Protein AF-A0A2V7CZI8-F1 (afdb_monomer_lite)

Foldseek 3Di:
DWPWLFAQFKKFQLVLLVVVLVVLVVCLVPQCVVVVVVVVCVVLVVDPPVVSVVVVVVVCLVCVVSVVVSVVSVLVSVLSVVVNVVCVVCVVVADPSIDTWRWTWGQDPLGFTDTPTDDRLSDDLPPDQDDFDWDDDPFWTWTQGFGSVQVTIWTQDDPVDPPDDDDDDPPQDPVNTFTKWKWQLPCQLLLVLCLLLLPVVSNCVVPVDPLLLLQLVLQVQLCVVQVQRHRFQFDSQLSSQLSVLLSCLLLPDDQVVSLVVLCSCCVNRNGDSDDVVSCQVVSLVGGVSSVSSNCSNCFVLVLLLLLQVLVCVVPLQQGAWFQQLQPRRIDHDAFWDWDFDCPDPDTDTATFHPDDDPDDDGPGDDDDDDDDDDDPPPDPDFDQDPVRDGDDPPPPPDPPRGSSSVRSVVVSLSLQSSLVSQLVVQCVVVVNSNWDDSRSMIMGGPDPVGVVSSQVSSQVSQLSSLVSCVRVLCSSCVRCCPPPPNNVSSVSSVVSSVVQNVVVPDGRHGDIDGSGDSPTDTHRD

Sequence (525 aa):
MIARLQRACLFLDVAAIAAYAKSLRDQVNAHPWRPMLRAWEQQANRRDRDTYQTDRKAFMSEHAELHREFLSLSGQSNQLAAIARAVRHQRRRAVDGFLGIRTGYFRVRNRRWQSRHFWTPESSSHADTAVTEFERLADARVSIETSARGDWFYVKPFNADARQPLPEPSHVSAAGLVPIYGADISSSMVHIIAVLLGRRGDEAVVSSGGFKDGLAAAVPKVADAVPEFRAPDSDPKQRRKAMGVLQNIPYGAGYGAMAKGLRDDPAAYGTGWSNLRAFIEQGQAHDAYVKILADMRAEWLGACRALVEEAAKRDAYAGVSFVDPFDGAVVRWHTAGRARVELGSLPLTISAPLGKPRGSEYPVNYFGVERPVGRDRRTRTPKLHENGTTVPLGWRLDAKGSLSNMLAPCLIHTLDAAFAGCVIELLAARGLRDFAIVHDCFLVPADDDATDILHQAITDAGRPWFLSLHHVYDMFDAYLGKHPVYGERVRQWRQSWKQRSDAGNDWPEFHLKPETTQAWKIEPA

Secondary structure (DSSP, 8-state):
--------EEEEEHHHHHHHHHHHHHHHHH-THHHHHHHHHHHHTTS-HHHHHHHHHHHHHHTHHHHHHHHHHHHHHHHHHHHHHHHHHHGGG-BTTEEEEE--EEE-TTS-EEESS---TTS-S-S----EEEEEETTEEEEEE--TTTTTEEE----TT-SSPPP--TT--TTS-B-EEEEEE---HHHHHHHHTT-HHHHHHHHSS-HHHHHHHHHHHHHHH-TTSPPPB--HHHHHHHHHHHTTGGGT--HHHHHHHHHT-HHHH-B----HHHHHHTGGGT-HHHHHHHHHIIIIIHHHHHHHHHHHHH-TTT-EEEE-TTT--EEEE--EEEEEEEETTEEEEEEEESS--SSS-----------------S--SPPPPTTSPPPPTT----TTT-HHHHHHHHHHHHHHHHHHHHHHHHHHHTT----EEETTEEEEESSHHHHHHHHHHHHHHHHHHHHHTHHHHHHHHHHHTT-TTHHHHHHHHHHHHHHHHHH-S----PPEEESS--EEEEEE-

Radius of gyration: 26.14 Å; chains: 1; bounding box: 76×60×55 Å

pLDDT: mean 76.07, std 21.56, range [23.53, 98.19]

Structure (mmCIF, N/CA/C/O backbone):
data_AF-A0A2V7CZI8-F1
#
_entry.id   AF-A0A2V7CZI8-F1
#
loop_
_atom_site.group_PDB
_atom_site.id
_atom_site.type_symbol
_atom_site.label_atom_id
_atom_site.label_alt_id
_atom_site.label_comp_id
_atom_site.label_asym_id
_atom_site.label_entity_id
_atom_site.label_seq_id
_atom_site.pdbx_PDB_ins_code
_atom_site.Cartn_x
_atom_site.Cartn_y
_atom_site.Cartn_z
_atom_site.occupancy
_atom_site.B_iso_or_equiv
_atom_site.auth_seq_id
_atom_site.auth_comp_id
_atom_site.auth_asym_id
_atom_site.auth_atom_id
_atom_site.pdbx_PDB_model_num
ATOM 1 N N . MET A 1 1 ? -10.610 -4.831 28.095 1.00 26.47 1 MET A N 1
ATOM 2 C CA . MET A 1 1 ? -11.870 -5.160 27.401 1.00 26.47 1 MET A CA 1
ATOM 3 C C . MET A 1 1 ? -11.531 -5.959 26.146 1.00 26.47 1 MET A C 1
ATOM 5 O O . MET A 1 1 ? -10.924 -5.416 25.236 1.00 26.47 1 MET A O 1
ATOM 9 N N . ILE A 1 2 ? -11.782 -7.272 26.141 1.00 25.56 2 ILE A N 1
ATOM 10 C CA . ILE A 1 2 ? -11.612 -8.105 24.940 1.00 25.56 2 ILE A CA 1
ATOM 11 C C . ILE A 1 2 ? -12.897 -7.912 24.135 1.00 25.56 2 ILE A C 1
ATOM 13 O O . ILE A 1 2 ? -13.913 -8.498 24.504 1.00 25.56 2 ILE A O 1
ATOM 17 N N . ALA A 1 3 ? -12.889 -7.086 23.085 1.00 27.06 3 ALA A N 1
ATOM 18 C CA . ALA A 1 3 ? -14.001 -7.109 22.138 1.00 27.06 3 ALA A CA 1
ATOM 19 C C . ALA A 1 3 ? -13.926 -8.459 21.418 1.00 27.06 3 ALA A C 1
ATOM 21 O O . ALA A 1 3 ? -13.109 -8.677 20.527 1.00 27.06 3 ALA A O 1
ATOM 22 N N . ARG A 1 4 ? -14.697 -9.433 21.904 1.00 34.56 4 ARG A N 1
ATOM 23 C CA . ARG A 1 4 ? -14.925 -10.669 21.173 1.00 34.56 4 ARG A CA 1
ATOM 24 C C . ARG A 1 4 ? -15.973 -10.336 20.123 1.00 34.56 4 ARG A C 1
ATOM 26 O O . ARG A 1 4 ? -17.157 -10.266 20.437 1.00 34.56 4 ARG A O 1
ATOM 33 N N . LEU A 1 5 ? -15.525 -10.136 18.889 1.00 40.44 5 LEU A N 1
ATOM 34 C CA . LEU A 1 5 ? -16.372 -10.243 17.704 1.00 40.44 5 LEU A CA 1
ATOM 35 C C . LEU A 1 5 ? -16.804 -11.712 17.627 1.00 40.44 5 LEU A C 1
ATOM 37 O O . LEU A 1 5 ? -16.086 -12.560 17.113 1.00 40.44 5 LEU A O 1
ATOM 41 N N . GLN A 1 6 ? -17.869 -12.047 18.357 1.00 38.28 6 GLN A N 1
ATOM 42 C CA . GLN A 1 6 ? -18.264 -13.425 18.663 1.00 38.28 6 GLN A CA 1
ATOM 43 C C . GLN A 1 6 ? -19.459 -13.892 17.826 1.00 38.28 6 GLN A C 1
ATOM 45 O O . GLN A 1 6 ? -19.901 -15.024 18.021 1.00 38.28 6 GLN A O 1
ATOM 50 N N . ARG A 1 7 ? -20.012 -13.032 16.959 1.00 42.41 7 ARG A N 1
ATOM 51 C CA . ARG A 1 7 ? -21.318 -13.269 16.327 1.00 42.41 7 ARG A CA 1
ATOM 52 C C . ARG A 1 7 ? -21.384 -13.091 14.813 1.00 42.41 7 ARG A C 1
ATOM 54 O O . ARG A 1 7 ? -22.312 -13.663 14.252 1.00 42.41 7 ARG A O 1
ATOM 61 N N . ALA A 1 8 ? -20.363 -12.506 14.180 1.00 47.84 8 ALA A N 1
ATOM 62 C CA . ALA A 1 8 ? -20.228 -12.507 12.727 1.00 47.84 8 ALA A CA 1
ATOM 63 C C . ALA A 1 8 ? -20.165 -13.957 12.225 1.00 47.84 8 ALA A C 1
ATOM 65 O O . ALA A 1 8 ? -19.124 -14.619 12.293 1.00 47.84 8 ALA A O 1
ATOM 66 N N . CYS A 1 9 ? -21.305 -14.488 11.789 1.00 60.94 9 CYS A N 1
ATOM 67 C CA . CYS A 1 9 ? -21.372 -15.784 11.141 1.00 60.94 9 CYS A CA 1
ATOM 68 C C . CYS A 1 9 ? -21.261 -15.507 9.651 1.00 60.94 9 CYS A C 1
ATOM 70 O O . CYS A 1 9 ? -22.256 -15.275 8.971 1.00 60.94 9 CYS A O 1
ATOM 72 N N . LEU A 1 10 ? -20.021 -15.469 9.179 1.00 67.75 10 LEU A N 1
ATOM 73 C CA . LEU A 1 10 ? -19.738 -15.560 7.758 1.00 67.75 10 LEU A CA 1
ATOM 74 C C . LEU A 1 10 ? -19.992 -16.996 7.330 1.00 67.75 10 LEU A C 1
ATOM 76 O O . LEU A 1 10 ? -19.668 -17.921 8.065 1.00 67.75 10 LEU A O 1
ATOM 80 N N . PHE A 1 11 ? -20.560 -17.204 6.161 1.00 71.62 11 PHE A N 1
ATOM 81 C CA . PHE A 1 11 ? -20.886 -18.517 5.641 1.00 71.62 11 PHE A CA 1
ATOM 82 C C . PHE A 1 11 ? -20.217 -18.698 4.293 1.00 71.62 11 PHE A C 1
ATOM 84 O O . PHE A 1 11 ? -20.228 -17.796 3.464 1.00 71.62 11 PHE A O 1
ATOM 91 N N . LEU A 1 12 ? -19.626 -19.873 4.101 1.00 76.38 12 LEU A N 1
ATOM 92 C CA . LEU A 1 12 ? -19.104 -20.315 2.820 1.00 76.38 12 LEU A CA 1
ATOM 93 C C . LEU A 1 12 ? -20.137 -21.184 2.122 1.00 76.38 12 LEU A C 1
ATOM 95 O O . LEU A 1 12 ? -20.548 -22.198 2.695 1.00 76.38 12 LEU A O 1
ATOM 99 N N . ASP A 1 13 ? -20.477 -20.861 0.880 1.00 80.88 13 ASP A N 1
ATOM 100 C CA . ASP A 1 13 ? -21.189 -21.802 0.019 1.00 80.88 13 ASP A CA 1
ATOM 101 C C . ASP A 1 13 ? -20.263 -22.988 -0.321 1.00 80.88 13 ASP A C 1
ATOM 103 O O . ASP A 1 13 ? -19.274 -22.884 -1.057 1.00 80.88 13 ASP A O 1
ATOM 107 N N . VAL A 1 14 ? -20.570 -24.153 0.261 1.00 83.31 14 VAL A N 1
ATOM 108 C CA . VAL A 1 14 ? -19.769 -25.374 0.102 1.00 83.31 14 VAL A CA 1
ATOM 109 C C . VAL A 1 14 ? -19.819 -25.878 -1.340 1.00 83.31 14 VAL A C 1
ATOM 111 O O . VAL A 1 14 ? -18.822 -26.428 -1.824 1.00 83.31 14 VAL A O 1
ATOM 114 N N . ALA A 1 15 ? -20.964 -25.735 -2.011 1.00 84.25 15 ALA A N 1
ATOM 115 C CA . ALA A 1 15 ? -21.159 -26.195 -3.377 1.00 84.25 15 ALA A CA 1
ATOM 116 C C . ALA A 1 15 ? -20.408 -25.290 -4.359 1.00 84.25 15 ALA A C 1
ATOM 118 O O . ALA A 1 15 ? -19.647 -25.815 -5.176 1.00 84.25 15 ALA A O 1
ATOM 119 N N . ALA A 1 16 ? -20.521 -23.966 -4.211 1.00 80.81 16 ALA A N 1
ATOM 120 C CA . ALA A 1 16 ? -19.805 -22.996 -5.039 1.00 80.81 16 ALA A CA 1
ATOM 121 C C . ALA A 1 16 ? -18.281 -23.172 -4.934 1.00 80.81 16 ALA A C 1
ATOM 123 O O . ALA A 1 16 ? -17.592 -23.311 -5.947 1.00 80.81 16 ALA A O 1
ATOM 124 N N . ILE A 1 17 ? -17.742 -23.299 -3.713 1.00 81.50 17 ILE A N 1
ATOM 125 C CA . ILE A 1 17 ? -16.303 -23.541 -3.503 1.00 81.50 17 ILE A CA 1
ATOM 126 C C . ILE A 1 17 ? -15.864 -24.864 -4.125 1.00 81.50 17 ILE A C 1
ATOM 128 O O . ILE A 1 17 ? -14.795 -24.942 -4.733 1.00 81.50 17 ILE A O 1
ATOM 132 N N . ALA A 1 18 ? -16.653 -25.930 -3.968 1.00 85.44 18 ALA A N 1
ATOM 133 C CA . ALA A 1 18 ? -16.319 -27.228 -4.543 1.00 85.44 18 ALA A CA 1
ATOM 134 C C . ALA A 1 18 ? -16.330 -27.191 -6.079 1.00 85.44 18 ALA A C 1
ATOM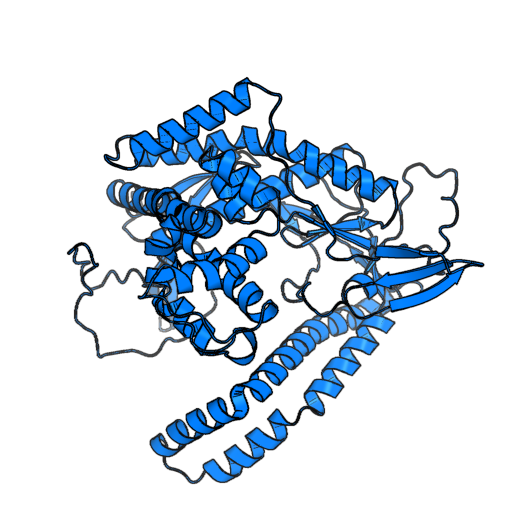 136 O O . ALA A 1 18 ? -15.416 -27.743 -6.701 1.00 85.44 18 ALA A O 1
ATOM 137 N N . ALA A 1 19 ? -17.325 -26.528 -6.673 1.00 86.06 19 ALA A N 1
ATOM 138 C CA . ALA A 1 19 ? -17.442 -26.336 -8.113 1.00 86.06 19 ALA A CA 1
ATOM 139 C C . ALA A 1 19 ? -16.260 -25.525 -8.657 1.00 86.06 19 ALA A C 1
ATOM 141 O O . ALA A 1 19 ? -15.599 -25.962 -9.601 1.00 86.06 19 ALA A O 1
ATOM 142 N N . TYR A 1 20 ? -15.907 -24.417 -8.003 1.00 83.44 20 TYR A N 1
ATOM 143 C CA . TYR A 1 20 ? -14.785 -23.584 -8.423 1.00 83.44 20 TYR A CA 1
ATOM 144 C C . TYR A 1 20 ? -13.429 -24.284 -8.237 1.00 83.44 20 TYR A C 1
ATOM 146 O O . TYR A 1 20 ? -12.586 -24.269 -9.133 1.00 83.44 20 TYR A O 1
ATOM 154 N N . ALA A 1 21 ? -13.239 -25.019 -7.134 1.00 86.44 21 ALA A N 1
ATOM 155 C CA . ALA A 1 21 ? -12.039 -25.829 -6.898 1.00 86.44 21 ALA A CA 1
ATOM 156 C C . ALA A 1 21 ? -11.858 -26.936 -7.934 1.00 86.44 21 ALA A C 1
ATOM 158 O O . ALA A 1 21 ? -10.726 -27.288 -8.277 1.00 86.44 21 ALA A O 1
ATOM 159 N N . LYS A 1 22 ? -12.967 -27.511 -8.407 1.00 90.75 22 LYS A N 1
ATOM 160 C CA . LYS A 1 22 ? -12.956 -28.465 -9.510 1.00 90.75 22 LYS A CA 1
ATOM 161 C C . LYS A 1 22 ? -12.605 -27.758 -10.819 1.00 90.75 22 LYS A C 1
ATOM 163 O O . LYS A 1 22 ? -11.669 -28.199 -11.472 1.00 90.75 22 LYS A O 1
ATOM 168 N N . SER A 1 23 ? -13.272 -26.649 -11.142 1.00 88.12 23 SER A N 1
ATOM 169 C CA . SER A 1 23 ? -13.020 -25.866 -12.359 1.00 88.12 23 SER A CA 1
ATOM 170 C C . SER A 1 23 ? -11.552 -25.444 -12.486 1.00 88.12 23 SER A C 1
ATOM 172 O O . SER A 1 23 ? -10.914 -25.771 -13.481 1.00 88.12 23 SER A O 1
ATOM 174 N N . LEU A 1 24 ? -10.960 -24.836 -11.450 1.00 87.00 24 LEU A N 1
ATOM 175 C CA . LEU A 1 24 ? -9.545 -24.441 -11.473 1.00 87.00 24 LEU A CA 1
ATOM 176 C C . LEU A 1 24 ? -8.600 -25.638 -11.620 1.00 87.00 24 LEU A C 1
ATOM 178 O O . LEU A 1 24 ? -7.599 -25.555 -12.329 1.00 87.00 24 LEU A O 1
ATOM 182 N N . ARG A 1 25 ? -8.900 -26.771 -10.976 1.00 92.94 25 ARG A N 1
ATOM 183 C CA . ARG A 1 25 ? -8.093 -27.988 -11.134 1.00 92.94 25 ARG A CA 1
ATOM 184 C C . ARG A 1 25 ? -8.177 -28.532 -12.557 1.00 92.94 25 ARG A C 1
ATOM 186 O O . ARG A 1 25 ? -7.153 -28.940 -13.100 1.00 92.94 25 ARG A O 1
ATOM 193 N N . ASP A 1 26 ? -9.374 -28.548 -13.132 1.00 93.06 26 ASP A N 1
ATOM 194 C CA . ASP A 1 26 ? -9.615 -29.005 -14.499 1.00 93.06 26 ASP A CA 1
ATOM 195 C C . ASP A 1 26 ? -8.874 -28.088 -15.489 1.00 93.06 26 ASP A C 1
ATOM 197 O O . ASP A 1 26 ? -8.149 -28.594 -16.343 1.00 93.06 26 ASP A O 1
ATOM 201 N N . GLN A 1 27 ? -8.914 -26.764 -15.286 1.00 90.88 27 GLN A N 1
ATOM 202 C CA . GLN A 1 27 ? -8.128 -25.788 -16.052 1.00 90.88 27 GLN A CA 1
ATOM 203 C C . GLN A 1 27 ? -6.615 -26.032 -15.925 1.00 90.88 27 GLN A C 1
ATOM 205 O O . GLN A 1 27 ? -5.928 -26.139 -16.934 1.00 90.88 27 GLN A O 1
ATOM 210 N N . VAL A 1 28 ? -6.080 -26.210 -14.709 1.00 93.44 28 VAL A N 1
ATOM 211 C CA . VAL A 1 28 ? -4.646 -26.500 -14.480 1.00 93.44 28 VAL A CA 1
ATOM 212 C C . VAL A 1 28 ? -4.207 -27.815 -15.134 1.00 93.44 28 VAL A C 1
ATOM 214 O O . VAL A 1 28 ? -3.074 -27.918 -15.609 1.00 93.44 28 VAL A O 1
ATOM 217 N N . ASN A 1 29 ? -5.073 -28.830 -15.146 1.00 94.31 29 ASN A N 1
ATOM 218 C CA . ASN A 1 29 ? -4.791 -30.124 -15.767 1.00 94.31 29 ASN A CA 1
ATOM 219 C C . ASN A 1 29 ? -4.857 -30.066 -17.297 1.00 94.31 29 ASN A C 1
ATOM 221 O O . ASN A 1 29 ? -4.032 -30.701 -17.952 1.00 94.31 29 ASN A O 1
ATOM 225 N N . ALA A 1 30 ? -5.817 -29.319 -17.846 1.00 96.12 30 ALA A N 1
ATOM 226 C CA . ALA A 1 30 ? -5.970 -29.103 -19.282 1.00 96.12 30 ALA A CA 1
ATOM 227 C C . ALA A 1 30 ? -4.932 -28.119 -19.848 1.00 96.12 30 ALA A C 1
ATOM 229 O O . ALA A 1 30 ? -4.706 -28.090 -21.055 1.00 96.12 30 ALA A O 1
ATOM 230 N N . HIS A 1 31 ? -4.283 -27.328 -18.988 1.00 97.25 31 HIS A N 1
ATOM 231 C CA . HIS A 1 31 ? -3.350 -26.296 -19.409 1.00 97.25 31 HIS A CA 1
ATOM 232 C C . HIS A 1 31 ? -2.141 -26.883 -20.177 1.00 97.25 31 HIS A C 1
ATOM 234 O O . HIS A 1 31 ? -1.420 -27.742 -19.648 1.00 97.25 31 HIS A O 1
ATOM 240 N N . PRO A 1 32 ? -1.830 -26.382 -21.388 1.00 97.31 32 PRO A N 1
ATOM 241 C CA . PRO A 1 32 ? -0.834 -26.982 -22.288 1.00 97.31 32 PRO A CA 1
ATOM 242 C C . PRO A 1 32 ? 0.618 -26.888 -21.784 1.00 97.31 32 PRO A C 1
ATOM 244 O O . PRO A 1 32 ? 1.475 -27.659 -22.219 1.00 97.31 32 PRO A O 1
ATOM 247 N N . TRP A 1 33 ? 0.904 -25.995 -20.827 1.00 97.00 33 TRP A N 1
ATOM 248 C CA . TRP A 1 33 ? 2.244 -25.808 -20.244 1.00 97.00 33 TRP A CA 1
ATOM 249 C C . TRP A 1 33 ? 2.903 -27.110 -19.760 1.00 97.00 33 TRP A C 1
ATOM 251 O O . TRP A 1 33 ? 4.076 -27.349 -20.037 1.00 97.00 33 TRP A O 1
ATOM 261 N N . ARG A 1 34 ? 2.171 -27.970 -19.036 1.00 95.44 34 ARG A N 1
ATOM 262 C CA . ARG A 1 34 ? 2.744 -29.195 -18.447 1.00 95.44 34 ARG A CA 1
ATOM 263 C C . ARG A 1 34 ? 3.161 -30.226 -19.506 1.00 95.44 34 ARG A C 1
ATOM 265 O O . ARG A 1 34 ? 4.301 -30.686 -19.428 1.00 95.44 34 ARG A O 1
ATOM 272 N N . PRO A 1 35 ? 2.294 -30.614 -20.464 1.00 97.19 35 PRO A N 1
ATOM 273 C CA . PRO A 1 35 ? 2.698 -31.468 -21.581 1.00 97.19 35 PRO A CA 1
ATOM 274 C C . PRO A 1 35 ? 3.878 -30.895 -22.371 1.00 97.19 35 PRO A C 1
ATOM 276 O O . PRO A 1 35 ? 4.829 -31.621 -22.649 1.00 97.19 35 PRO A O 1
ATOM 279 N N . MET A 1 36 ? 3.847 -29.592 -22.661 1.00 97.69 36 MET A N 1
ATOM 280 C CA . MET A 1 36 ? 4.883 -28.912 -23.439 1.00 97.69 36 MET A CA 1
ATOM 281 C C . MET A 1 36 ? 6.243 -28.916 -22.728 1.00 97.69 36 MET A C 1
ATOM 283 O O . MET A 1 36 ? 7.242 -29.316 -23.323 1.00 97.69 36 MET A O 1
ATOM 287 N N . LEU A 1 37 ? 6.285 -28.560 -21.437 1.00 96.50 37 LEU A N 1
ATOM 288 C CA . LEU A 1 37 ? 7.510 -28.606 -20.633 1.00 96.50 37 LEU A CA 1
ATOM 289 C C . LEU A 1 37 ? 8.075 -30.030 -20.553 1.00 96.50 37 LEU A C 1
ATOM 291 O O . LEU A 1 37 ? 9.274 -30.214 -20.729 1.00 96.50 37 LEU A O 1
ATOM 295 N N . ARG A 1 38 ? 7.226 -31.046 -20.348 1.00 96.81 38 ARG A N 1
ATOM 296 C CA . ARG A 1 38 ? 7.670 -32.450 -20.309 1.00 96.81 38 ARG A CA 1
ATOM 297 C C . ARG A 1 38 ? 8.249 -32.914 -21.644 1.00 96.81 38 ARG A C 1
ATOM 299 O O . ARG A 1 38 ? 9.267 -33.599 -21.645 1.00 96.81 38 ARG A O 1
ATOM 306 N N . ALA A 1 39 ? 7.613 -32.561 -22.762 1.00 96.75 39 ALA A N 1
ATOM 307 C CA . ALA A 1 39 ? 8.112 -32.895 -24.094 1.00 96.75 39 ALA A CA 1
ATOM 308 C C . ALA A 1 39 ? 9.483 -32.249 -24.349 1.00 96.75 39 ALA A C 1
ATOM 310 O O . ALA A 1 39 ? 10.403 -32.917 -24.823 1.00 96.75 39 ALA A O 1
ATOM 311 N N . TRP A 1 40 ? 9.647 -30.982 -23.955 1.00 97.06 40 TRP A N 1
ATOM 312 C CA . TRP A 1 40 ? 10.930 -30.288 -24.027 1.00 97.06 40 TRP A CA 1
ATOM 313 C C . TRP A 1 40 ? 11.995 -30.938 -23.124 1.00 97.06 40 TRP A C 1
ATOM 315 O O . TRP A 1 40 ? 13.090 -31.238 -23.596 1.00 97.06 40 TRP A O 1
ATOM 325 N N . GLU A 1 41 ? 11.676 -31.243 -21.859 1.00 95.94 41 GLU A N 1
ATOM 326 C CA . GLU A 1 41 ? 12.598 -31.905 -20.919 1.00 95.94 41 GLU A CA 1
ATOM 327 C C . GLU A 1 41 ? 13.061 -33.270 -21.454 1.00 95.94 41 GLU A C 1
ATOM 329 O O . GLU A 1 41 ? 14.248 -33.591 -21.399 1.00 95.94 41 GLU A O 1
ATOM 334 N N . GLN A 1 42 ? 12.157 -34.058 -22.047 1.00 96.00 42 GLN A N 1
ATOM 335 C CA . GLN A 1 42 ? 12.494 -35.345 -22.667 1.00 96.00 42 GLN A CA 1
ATOM 336 C C . GLN A 1 42 ? 13.489 -35.204 -23.828 1.00 96.00 42 GLN A C 1
ATOM 338 O O . GLN A 1 42 ? 14.397 -36.029 -23.952 1.00 96.00 42 GLN A O 1
ATOM 343 N N . GLN A 1 43 ? 13.357 -34.159 -24.648 1.00 94.12 43 GLN A N 1
ATOM 344 C CA . GLN A 1 43 ? 14.297 -33.864 -25.735 1.00 94.12 43 GLN A CA 1
ATOM 345 C C . GLN A 1 43 ? 15.634 -33.310 -25.212 1.00 94.12 43 GLN A C 1
ATOM 347 O O . GLN A 1 43 ? 16.693 -33.604 -25.769 1.00 94.12 43 GLN A O 1
ATOM 352 N N . ALA A 1 44 ? 15.600 -32.528 -24.130 1.00 91.00 44 ALA A N 1
ATOM 353 C CA . ALA A 1 44 ? 16.763 -31.848 -23.566 1.00 91.00 44 ALA A CA 1
ATOM 354 C C . ALA A 1 44 ? 17.634 -32.739 -22.657 1.00 91.00 44 ALA A C 1
ATOM 356 O O . ALA A 1 44 ? 18.817 -32.450 -22.491 1.00 91.00 44 ALA A O 1
ATOM 357 N N . ASN A 1 45 ? 17.101 -33.841 -22.114 1.00 85.56 45 ASN A N 1
ATOM 358 C CA . ASN A 1 45 ? 17.779 -34.725 -21.146 1.00 85.56 45 ASN A CA 1
ATOM 359 C C . ASN A 1 45 ? 19.082 -35.392 -21.637 1.00 85.56 45 ASN A C 1
ATOM 361 O O . ASN A 1 45 ? 19.771 -36.034 -20.848 1.00 85.56 45 ASN A O 1
ATOM 365 N N . ARG A 1 46 ? 19.434 -35.262 -22.921 1.00 83.81 46 ARG A N 1
ATOM 366 C CA . ARG A 1 46 ? 20.686 -35.787 -23.499 1.00 83.81 46 ARG A CA 1
ATOM 367 C C . ARG A 1 46 ? 21.790 -34.733 -23.650 1.00 83.81 46 ARG A C 1
ATOM 369 O O . ARG A 1 46 ? 22.860 -35.058 -24.154 1.00 83.81 46 ARG A O 1
ATOM 376 N N . ARG A 1 47 ? 21.529 -33.481 -23.269 1.00 88.44 47 ARG A N 1
ATOM 377 C CA . ARG A 1 47 ? 22.466 -32.357 -23.418 1.00 88.44 47 ARG A CA 1
ATOM 378 C C . ARG A 1 47 ? 23.418 -32.283 -22.224 1.00 88.44 47 ARG A C 1
ATOM 380 O O . ARG A 1 47 ? 23.073 -32.711 -21.122 1.00 88.44 47 ARG A O 1
ATOM 387 N N . ASP A 1 48 ? 24.608 -31.720 -22.426 1.00 95.56 48 ASP A N 1
ATOM 388 C CA . ASP A 1 48 ? 25.477 -31.364 -21.305 1.00 95.56 48 ASP A CA 1
ATOM 389 C C . ASP A 1 48 ? 24.813 -30.279 -20.433 1.00 95.56 48 ASP A C 1
ATOM 391 O O . ASP A 1 48 ? 23.857 -29.608 -20.835 1.00 95.56 48 ASP A O 1
ATOM 395 N N . ARG A 1 49 ? 25.315 -30.111 -19.208 1.00 91.25 49 ARG A N 1
ATOM 396 C CA . ARG A 1 49 ? 24.701 -29.236 -18.203 1.00 91.25 49 ARG A CA 1
ATOM 397 C C . ARG A 1 49 ? 24.587 -27.777 -18.657 1.00 91.25 49 ARG A C 1
ATOM 399 O O . ARG A 1 49 ? 23.575 -27.148 -18.344 1.00 91.25 49 ARG A O 1
ATOM 406 N N . ASP A 1 50 ? 25.599 -27.234 -19.326 1.00 91.88 50 ASP A N 1
ATOM 407 C CA . ASP A 1 50 ? 25.646 -25.807 -19.659 1.00 91.88 50 ASP A CA 1
ATOM 408 C C . ASP A 1 50 ? 24.723 -25.504 -20.841 1.00 91.88 50 ASP A C 1
ATOM 410 O O . ASP A 1 50 ? 23.941 -24.544 -20.796 1.00 91.88 50 ASP A O 1
ATOM 414 N N . THR A 1 51 ? 24.715 -26.394 -21.834 1.00 92.44 51 THR A N 1
ATOM 415 C CA . THR A 1 51 ? 23.753 -26.363 -22.938 1.00 92.44 51 THR A CA 1
ATOM 416 C C . THR A 1 51 ? 22.320 -26.505 -22.423 1.00 92.44 51 THR A C 1
ATOM 418 O O . THR A 1 51 ? 21.469 -25.672 -22.734 1.00 92.44 51 THR A O 1
ATOM 421 N N . TYR A 1 52 ? 22.054 -27.462 -21.525 1.00 92.62 52 TYR A N 1
ATOM 422 C CA . TYR A 1 52 ? 20.731 -27.639 -20.920 1.00 92.62 52 TYR A CA 1
ATOM 423 C C . TYR A 1 52 ? 20.226 -26.363 -20.232 1.00 92.62 52 TYR A C 1
ATOM 425 O O . TYR A 1 52 ? 19.076 -25.975 -20.418 1.00 92.62 52 TYR A O 1
ATOM 433 N N . GLN A 1 53 ? 21.063 -25.685 -19.436 1.00 90.88 53 GLN A N 1
ATOM 434 C CA . GLN A 1 53 ? 20.646 -24.456 -18.748 1.00 90.88 53 GLN A CA 1
ATOM 435 C C . GLN A 1 53 ? 20.373 -23.306 -19.722 1.00 90.88 53 GLN A C 1
ATOM 437 O O . GLN A 1 53 ? 19.429 -22.538 -19.511 1.00 90.88 53 GLN A O 1
ATOM 442 N N . THR A 1 54 ? 21.181 -23.195 -20.778 1.00 91.44 54 THR A N 1
ATOM 443 C CA . THR A 1 54 ? 21.021 -22.179 -21.825 1.00 91.44 54 THR A CA 1
ATOM 444 C C . THR A 1 54 ? 19.706 -22.382 -22.570 1.00 91.44 54 THR A C 1
ATOM 446 O O . THR A 1 54 ? 18.881 -21.468 -22.627 1.00 91.44 54 THR A O 1
ATOM 449 N N . ASP A 1 55 ? 19.450 -23.606 -23.022 1.00 93.38 55 ASP A N 1
ATOM 450 C CA . ASP A 1 55 ? 18.233 -23.951 -23.752 1.00 93.38 55 ASP A CA 1
ATOM 451 C C . ASP A 1 55 ? 16.994 -23.885 -22.866 1.00 93.38 55 ASP A C 1
ATOM 453 O O . ASP A 1 55 ? 15.940 -23.433 -23.307 1.00 93.38 55 ASP A O 1
ATOM 457 N N . ARG A 1 56 ? 17.116 -24.263 -21.587 1.00 94.50 56 ARG A N 1
ATOM 458 C CA . ARG A 1 56 ? 16.033 -24.099 -20.613 1.00 94.50 56 ARG A CA 1
ATOM 459 C C . ARG A 1 56 ? 15.652 -22.638 -20.485 1.00 94.50 56 ARG A C 1
ATOM 461 O O . ARG A 1 56 ? 14.474 -22.310 -20.449 1.00 94.50 56 ARG A O 1
ATOM 468 N N . LYS A 1 57 ? 16.637 -21.746 -20.390 1.00 87.56 57 LYS A N 1
ATOM 469 C CA . LYS A 1 57 ? 16.375 -20.310 -20.289 1.00 87.56 57 LYS A CA 1
ATOM 470 C C . LYS A 1 57 ? 15.692 -19.784 -21.554 1.00 87.56 57 LYS A C 1
ATOM 472 O O . LYS A 1 57 ? 14.761 -18.996 -21.419 1.00 87.56 57 LYS A O 1
ATOM 477 N N . ALA A 1 58 ? 16.122 -20.232 -22.735 1.00 90.75 58 ALA A N 1
ATOM 478 C CA . ALA A 1 58 ? 15.487 -19.885 -24.005 1.00 90.75 58 ALA A CA 1
ATOM 479 C C . ALA A 1 58 ? 14.027 -20.369 -24.056 1.00 90.75 58 ALA A C 1
ATOM 481 O O . ALA A 1 58 ? 13.135 -19.547 -24.230 1.00 90.75 58 ALA A O 1
ATOM 482 N N . PHE A 1 59 ? 13.772 -21.647 -23.756 1.00 94.69 59 PHE A N 1
ATOM 483 C CA . PHE A 1 59 ? 12.428 -22.236 -23.703 1.00 94.69 59 PHE A CA 1
ATOM 484 C C . PHE A 1 59 ? 11.501 -21.511 -22.715 1.00 94.69 59 PHE A C 1
ATOM 486 O O . PHE A 1 59 ? 10.373 -21.148 -23.042 1.00 94.69 59 PHE A O 1
ATOM 493 N N . MET A 1 60 ? 11.981 -21.243 -21.496 1.00 92.94 60 MET A N 1
ATOM 494 C CA . MET A 1 60 ? 11.200 -20.514 -20.489 1.00 92.94 60 MET A CA 1
ATOM 495 C C . MET A 1 60 ? 10.896 -19.072 -20.921 1.00 92.94 60 MET A C 1
ATOM 497 O O . MET A 1 60 ? 9.885 -18.521 -20.493 1.00 92.94 60 MET A O 1
ATOM 501 N N . SER A 1 61 ? 11.772 -18.457 -21.722 1.00 81.94 61 SER A N 1
ATOM 502 C CA . SER A 1 61 ? 11.575 -17.112 -22.269 1.00 81.94 61 SER A CA 1
ATOM 503 C C . SER A 1 61 ? 10.573 -17.111 -23.421 1.00 81.94 61 SER A C 1
ATOM 505 O O . SER A 1 61 ? 9.695 -16.257 -23.448 1.00 81.94 61 SER A O 1
ATOM 507 N N . GLU A 1 62 ? 10.691 -18.066 -24.345 1.00 92.44 62 GLU A N 1
ATOM 508 C CA . GLU A 1 62 ? 9.795 -18.243 -25.495 1.00 92.44 62 GLU A CA 1
ATOM 509 C C . GLU A 1 62 ? 8.345 -18.470 -25.054 1.00 92.44 62 GLU A C 1
ATOM 511 O O . GLU A 1 62 ? 7.410 -17.942 -25.648 1.00 92.44 62 GLU A O 1
ATOM 516 N N . HIS A 1 63 ? 8.156 -19.189 -23.950 1.00 94.12 63 HIS A N 1
ATOM 517 C CA . HIS A 1 63 ? 6.838 -19.556 -23.441 1.00 94.12 63 HIS A CA 1
ATOM 518 C C . HIS A 1 63 ? 6.487 -18.883 -22.103 1.00 94.12 63 HIS A C 1
ATOM 520 O O . HIS A 1 63 ? 5.736 -19.431 -21.287 1.00 94.12 63 HIS A O 1
ATOM 526 N N . ALA A 1 64 ? 7.042 -17.697 -21.845 1.00 84.69 64 ALA A N 1
ATOM 527 C CA . ALA A 1 64 ? 6.902 -17.009 -20.563 1.00 84.69 64 ALA A CA 1
ATOM 528 C C . ALA A 1 64 ? 5.445 -16.663 -20.203 1.00 84.69 64 ALA A C 1
ATOM 530 O O . ALA A 1 64 ? 5.088 -16.701 -19.026 1.00 84.69 64 ALA A O 1
ATOM 531 N N . GLU A 1 65 ? 4.603 -16.316 -21.181 1.00 81.50 65 GLU A N 1
ATOM 532 C CA . GLU A 1 65 ? 3.171 -16.040 -20.970 1.00 81.50 65 GLU A CA 1
ATOM 533 C C . GLU A 1 65 ? 2.420 -17.286 -20.513 1.00 81.50 65 GLU A C 1
ATOM 535 O O . GLU A 1 65 ? 1.824 -17.280 -19.437 1.00 81.50 65 GLU A O 1
ATOM 540 N N . LEU A 1 66 ? 2.561 -18.383 -21.260 1.00 90.81 66 LEU A N 1
ATOM 541 C CA . LEU A 1 66 ? 1.930 -19.661 -20.945 1.00 90.81 66 LEU A CA 1
ATOM 542 C C . LEU A 1 66 ? 2.367 -20.185 -19.571 1.00 90.81 66 LEU A C 1
ATOM 544 O O . LEU A 1 66 ? 1.570 -20.697 -18.788 1.00 90.81 66 LEU A O 1
ATOM 548 N N . HIS A 1 67 ? 3.648 -20.025 -19.237 1.00 91.31 67 HIS A N 1
ATOM 549 C CA . HIS A 1 67 ? 4.155 -20.361 -17.913 1.00 91.31 67 HIS A CA 1
ATOM 550 C C . HIS A 1 67 ? 3.530 -19.494 -16.810 1.00 91.31 67 HIS A C 1
ATOM 552 O O . HIS A 1 67 ? 3.183 -20.017 -15.752 1.00 91.31 67 HIS A O 1
ATOM 558 N N . ARG A 1 68 ? 3.383 -18.180 -17.024 1.00 79.44 68 ARG A N 1
ATOM 559 C CA . ARG A 1 68 ? 2.786 -17.262 -16.039 1.00 79.44 68 ARG A CA 1
ATOM 560 C C . ARG A 1 68 ? 1.302 -17.527 -15.830 1.00 79.44 68 ARG A C 1
ATOM 562 O O . ARG A 1 68 ? 0.872 -17.551 -14.679 1.00 79.44 68 ARG A O 1
ATOM 569 N N . GLU A 1 69 ? 0.553 -17.772 -16.899 1.00 85.00 69 GLU A N 1
ATOM 570 C CA . GLU A 1 69 ? -0.848 -18.191 -16.828 1.00 85.00 69 GLU A CA 1
ATOM 571 C C . GLU A 1 69 ? -0.979 -19.482 -16.011 1.00 85.00 69 GLU A C 1
ATOM 573 O O . GLU A 1 69 ? -1.701 -19.518 -15.013 1.00 85.00 69 GLU A O 1
ATOM 578 N N . PHE A 1 70 ? -0.169 -20.497 -16.335 1.00 91.88 70 PHE A N 1
ATOM 579 C CA . PHE A 1 70 ? -0.117 -21.740 -15.572 1.00 91.88 70 PHE A CA 1
ATOM 580 C C . PHE A 1 70 ? 0.215 -21.511 -14.091 1.00 91.88 70 PHE A C 1
ATOM 582 O O . PHE A 1 70 ? -0.421 -22.105 -13.221 1.00 91.88 70 PHE A O 1
ATOM 589 N N . LEU A 1 71 ? 1.214 -20.677 -13.776 1.00 83.62 71 LEU A N 1
ATOM 590 C CA . LEU A 1 71 ? 1.586 -20.370 -12.393 1.00 83.62 71 LEU A CA 1
ATOM 591 C C . LEU A 1 71 ? 0.472 -19.628 -11.650 1.00 83.62 71 LEU A C 1
ATOM 593 O O . LEU A 1 71 ? 0.256 -19.915 -10.473 1.00 83.62 71 LEU A O 1
ATOM 597 N N . SER A 1 72 ? -0.238 -18.719 -12.321 1.00 79.69 72 SER A N 1
ATOM 598 C CA . SER A 1 72 ? -1.406 -18.027 -11.771 1.00 79.69 72 SER A CA 1
ATOM 599 C C . SER A 1 72 ? -2.513 -19.027 -11.437 1.00 79.69 72 SER A C 1
ATOM 601 O O . SER A 1 72 ? -2.897 -19.147 -10.273 1.00 79.69 72 SER A O 1
ATOM 603 N N . LEU A 1 73 ? -2.944 -19.833 -12.414 1.00 84.00 73 LEU A N 1
ATOM 604 C CA . LEU A 1 73 ? -3.979 -20.857 -12.236 1.00 84.00 73 LEU A CA 1
ATOM 605 C C . LEU A 1 73 ? -3.579 -21.901 -11.188 1.00 84.00 73 LEU A C 1
ATOM 607 O O . LEU A 1 73 ? -4.370 -22.257 -10.315 1.00 84.00 73 LEU A O 1
ATOM 611 N N . SER A 1 74 ? -2.332 -22.377 -11.222 1.00 84.44 74 SER A N 1
ATOM 612 C CA . SER A 1 74 ? -1.816 -23.331 -10.239 1.00 84.44 74 SER A CA 1
ATOM 613 C C . SER A 1 74 ? -1.734 -22.713 -8.847 1.00 84.44 74 SER A C 1
ATOM 615 O O . SER A 1 74 ? -1.984 -23.419 -7.869 1.00 84.44 74 SER A O 1
ATOM 617 N N . GLY A 1 75 ? -1.380 -21.431 -8.739 1.00 75.69 75 GLY A N 1
ATOM 618 C CA . GLY A 1 75 ? -1.401 -20.674 -7.492 1.00 75.69 75 GLY A CA 1
ATOM 619 C C . GLY A 1 75 ? -2.810 -20.631 -6.911 1.00 75.69 75 GLY A C 1
ATOM 620 O O . GLY A 1 75 ? -3.022 -21.129 -5.806 1.00 75.69 75 GLY A O 1
ATOM 621 N N . GLN A 1 76 ? -3.780 -20.159 -7.697 1.00 76.06 76 GLN A N 1
ATOM 622 C CA . GLN A 1 76 ? -5.195 -20.098 -7.315 1.00 76.06 76 GLN A CA 1
ATOM 623 C C . GLN A 1 76 ? -5.751 -21.482 -6.939 1.00 76.06 76 GLN A C 1
ATOM 625 O O . GLN A 1 76 ? -6.361 -21.650 -5.885 1.00 76.06 76 GLN A O 1
ATOM 630 N N . SER A 1 77 ? -5.472 -22.513 -7.743 1.00 84.00 77 SER A N 1
ATOM 631 C CA . SER A 1 77 ? -5.887 -23.893 -7.464 1.00 84.00 77 SER A CA 1
ATOM 632 C C . SER A 1 77 ? -5.293 -24.418 -6.153 1.00 84.00 77 SER A C 1
ATOM 634 O O . SER A 1 77 ? -5.979 -25.114 -5.406 1.00 84.00 77 SER A O 1
ATOM 636 N N . ASN A 1 78 ? -4.023 -24.130 -5.852 1.00 75.62 78 ASN A N 1
ATOM 637 C CA . ASN A 1 78 ? -3.382 -24.579 -4.612 1.00 75.62 78 ASN A CA 1
ATOM 638 C C . ASN A 1 78 ? -3.983 -23.895 -3.380 1.00 75.62 78 ASN A C 1
ATOM 640 O O . ASN A 1 78 ? -4.231 -24.567 -2.373 1.00 75.62 78 ASN A O 1
ATOM 644 N N . GLN A 1 79 ? -4.249 -22.591 -3.480 1.00 71.00 79 GLN A N 1
ATOM 645 C CA . GLN A 1 79 ? -4.925 -21.816 -2.441 1.00 71.00 79 GLN A CA 1
ATOM 646 C C . GLN A 1 79 ? -6.319 -22.389 -2.187 1.00 71.00 79 GLN A C 1
ATOM 648 O O . GLN A 1 79 ? -6.627 -22.822 -1.076 1.00 71.00 79 GLN A O 1
ATOM 653 N N . LEU A 1 80 ? -7.126 -22.518 -3.243 1.00 78.94 80 LEU A N 1
ATOM 654 C CA . LEU A 1 80 ? -8.491 -23.018 -3.150 1.00 78.94 80 LEU A CA 1
ATOM 655 C C . LEU A 1 80 ? -8.553 -24.482 -2.704 1.00 78.94 80 LEU A C 1
ATOM 657 O O . LEU A 1 80 ? -9.473 -24.876 -1.995 1.00 78.94 80 LEU A O 1
ATOM 661 N N . ALA A 1 81 ? -7.550 -25.300 -3.033 1.00 77.69 81 ALA A N 1
ATOM 662 C CA . ALA A 1 81 ? -7.457 -26.664 -2.527 1.00 77.69 81 ALA A CA 1
ATOM 663 C C . ALA A 1 81 ? -7.291 -26.711 -1.000 1.00 77.69 81 ALA A C 1
ATOM 665 O O . ALA A 1 81 ? -7.812 -27.634 -0.371 1.00 77.69 81 ALA A O 1
ATOM 666 N N . ALA A 1 82 ? -6.596 -25.745 -0.388 1.00 70.75 82 ALA A N 1
ATOM 667 C CA . ALA A 1 82 ? -6.524 -25.640 1.069 1.00 70.75 82 ALA A CA 1
ATOM 668 C C . ALA A 1 82 ? -7.900 -25.319 1.669 1.00 70.75 82 ALA A C 1
ATOM 670 O O . ALA A 1 82 ? -8.321 -26.003 2.607 1.00 70.75 82 ALA A O 1
ATOM 671 N N . ILE A 1 83 ? -8.629 -24.376 1.060 1.00 71.69 83 ILE A N 1
ATOM 672 C CA . ILE A 1 83 ? -10.001 -24.016 1.448 1.00 71.69 83 ILE A CA 1
ATOM 673 C C . ILE A 1 83 ? -10.919 -25.234 1.316 1.00 71.69 83 ILE A C 1
ATOM 675 O O . ILE A 1 83 ? -11.511 -25.678 2.293 1.00 71.69 83 ILE A O 1
ATOM 679 N N . ALA A 1 84 ? -10.963 -25.861 0.141 1.00 79.19 84 ALA A N 1
ATOM 680 C CA . ALA A 1 84 ? -11.818 -27.007 -0.143 1.00 79.19 84 ALA A CA 1
ATOM 681 C C . ALA A 1 84 ? -11.524 -28.214 0.766 1.00 79.19 84 ALA A C 1
ATOM 683 O O . ALA A 1 84 ? -12.451 -28.928 1.156 1.00 79.19 84 ALA A O 1
ATOM 684 N N . ARG A 1 85 ? -10.256 -28.456 1.141 1.00 77.25 85 ARG A N 1
ATOM 685 C CA . ARG A 1 85 ? -9.906 -29.478 2.147 1.00 77.25 85 ARG A CA 1
ATOM 686 C C . ARG A 1 85 ? -10.494 -29.129 3.512 1.00 77.25 85 ARG A C 1
ATOM 688 O O . ARG A 1 85 ? -11.127 -29.988 4.123 1.00 77.25 85 ARG A O 1
ATOM 695 N N . ALA A 1 86 ? -10.323 -27.890 3.971 1.00 68.75 86 ALA A N 1
ATOM 696 C CA . ALA A 1 86 ? -10.885 -27.434 5.240 1.00 68.75 86 ALA A CA 1
ATOM 697 C C . ALA A 1 86 ? -12.421 -27.526 5.245 1.00 68.75 86 ALA A C 1
ATOM 699 O O . ALA A 1 86 ? -12.991 -28.107 6.170 1.00 68.75 86 ALA A O 1
ATOM 700 N N . VAL A 1 87 ? -13.078 -27.064 4.174 1.00 76.12 87 VAL A N 1
ATOM 701 C CA . VAL A 1 87 ? -14.532 -27.176 3.992 1.00 76.12 87 VAL A CA 1
ATOM 702 C C . VAL A 1 87 ? -14.970 -28.637 4.039 1.00 76.12 87 VAL A C 1
ATOM 704 O O . VAL A 1 87 ? -15.894 -28.975 4.770 1.00 76.12 87 VAL A O 1
ATOM 707 N N . ARG A 1 88 ? -14.273 -29.544 3.343 1.00 79.81 88 ARG A N 1
ATOM 708 C CA . ARG A 1 88 ? -14.583 -30.982 3.370 1.00 79.81 88 ARG A CA 1
ATOM 709 C C . ARG A 1 88 ? -14.482 -31.575 4.775 1.00 79.81 88 ARG A C 1
ATOM 711 O O . ARG A 1 88 ? -15.364 -32.336 5.164 1.00 79.81 88 ARG A O 1
ATOM 718 N N . HIS A 1 89 ? -13.448 -31.217 5.539 1.00 74.62 89 HIS A N 1
ATOM 719 C CA . HIS A 1 89 ? -13.293 -31.665 6.927 1.00 74.62 89 HIS A CA 1
ATOM 720 C C . HIS A 1 89 ? -14.402 -31.139 7.846 1.00 74.62 89 HIS A C 1
ATOM 722 O O . HIS A 1 89 ? -14.771 -31.814 8.805 1.00 74.62 89 HIS A O 1
ATOM 728 N N . GLN A 1 90 ? -14.950 -29.962 7.547 1.00 75.81 90 GLN A N 1
ATOM 729 C CA . GLN A 1 90 ? -15.998 -29.321 8.339 1.00 75.81 90 GLN A CA 1
ATOM 730 C C . GLN A 1 90 ? -17.407 -29.503 7.750 1.00 75.81 90 GLN A C 1
ATOM 732 O O . GLN A 1 90 ? -18.364 -29.052 8.364 1.00 75.81 90 GLN A O 1
ATOM 737 N N . ARG A 1 91 ? -17.576 -30.197 6.613 1.00 77.75 91 ARG A N 1
ATOM 738 C CA . ARG A 1 91 ? -18.850 -30.287 5.867 1.00 77.75 91 ARG A CA 1
ATOM 739 C C . ARG A 1 91 ? -20.012 -30.823 6.701 1.00 77.75 91 ARG A C 1
ATOM 741 O O . ARG A 1 91 ? -21.143 -30.415 6.493 1.00 77.75 91 ARG A O 1
ATOM 748 N N . ARG A 1 92 ? -19.741 -31.690 7.682 1.00 76.50 92 ARG A N 1
ATOM 749 C CA . ARG A 1 92 ? -20.760 -32.192 8.630 1.00 76.50 92 ARG A CA 1
ATOM 750 C C . ARG A 1 92 ? -21.349 -31.103 9.536 1.00 76.50 92 ARG A C 1
ATOM 752 O O . ARG A 1 92 ? -22.340 -31.353 10.204 1.00 76.50 92 ARG A O 1
ATOM 759 N N . ARG A 1 93 ? -20.708 -29.935 9.601 1.00 74.12 93 ARG A N 1
ATOM 760 C CA . ARG A 1 93 ? -21.157 -28.746 10.333 1.00 74.12 93 ARG A CA 1
ATOM 761 C C . ARG A 1 93 ? -21.802 -27.703 9.421 1.00 74.12 93 ARG A C 1
ATOM 763 O O . ARG A 1 93 ? -22.159 -26.640 9.917 1.00 74.12 93 ARG A O 1
ATOM 770 N N . ALA A 1 94 ? -21.889 -27.966 8.115 1.00 76.81 94 ALA A N 1
ATOM 771 C CA . ALA A 1 94 ? -22.617 -27.093 7.212 1.00 76.81 94 ALA A CA 1
ATOM 772 C C . ALA A 1 94 ? -24.121 -27.226 7.482 1.00 76.81 94 ALA A C 1
ATOM 774 O O . ALA A 1 94 ? -24.616 -28.337 7.675 1.00 76.81 94 ALA A O 1
ATOM 775 N N . VAL A 1 95 ? -24.819 -26.098 7.498 1.00 72.25 95 VAL A N 1
ATOM 776 C CA . VAL A 1 95 ? -26.275 -26.015 7.637 1.00 72.25 95 VAL A CA 1
ATOM 777 C C . VAL A 1 95 ? -26.796 -25.501 6.304 1.00 72.25 95 VAL A C 1
ATOM 779 O O . VAL A 1 95 ? -26.276 -24.512 5.796 1.00 72.25 95 VAL A O 1
ATOM 782 N N . ASP A 1 96 ? -27.730 -26.230 5.696 1.00 80.75 96 ASP A N 1
ATOM 783 C CA . ASP A 1 96 ? -28.345 -25.884 4.405 1.00 80.75 96 ASP A CA 1
ATOM 784 C C . ASP A 1 96 ? -27.342 -25.626 3.265 1.00 80.75 96 ASP A C 1
ATOM 786 O O . ASP A 1 96 ? -27.540 -24.775 2.409 1.00 80.75 96 ASP A O 1
ATOM 790 N N . GLY A 1 97 ? -26.227 -26.365 3.253 1.00 79.12 97 GLY A N 1
ATOM 791 C CA . GLY A 1 97 ? -25.174 -26.213 2.238 1.00 79.12 97 GLY A CA 1
ATOM 792 C C . GLY A 1 97 ? -24.137 -25.129 2.548 1.00 79.12 97 GLY A C 1
ATOM 793 O O . GLY A 1 97 ? -23.110 -25.064 1.872 1.00 79.12 97 GLY A O 1
ATOM 794 N N . PHE A 1 98 ? -24.325 -24.370 3.626 1.00 76.38 98 PHE A N 1
ATOM 795 C CA . PHE A 1 98 ? -23.443 -23.285 4.031 1.00 76.38 98 PHE A CA 1
ATOM 796 C C . PHE A 1 98 ? -22.583 -23.659 5.236 1.00 76.38 98 PHE A C 1
ATOM 798 O O . PHE A 1 98 ? -23.070 -24.141 6.261 1.00 76.38 98 PHE A O 1
ATOM 805 N N . LEU A 1 99 ? -21.277 -23.417 5.146 1.00 75.25 99 LEU A N 1
ATOM 806 C CA . LEU A 1 99 ? -20.344 -23.642 6.245 1.00 75.25 99 LEU A CA 1
ATOM 807 C C . LEU A 1 99 ? -20.045 -22.334 6.977 1.00 75.25 99 LEU A C 1
ATOM 809 O O . LEU A 1 99 ? -19.363 -21.465 6.443 1.00 75.25 99 LEU A O 1
ATOM 813 N N . GLY A 1 100 ? -20.475 -22.239 8.235 1.00 67.44 100 GLY A N 1
ATOM 814 C CA . GLY A 1 100 ? -20.155 -21.098 9.090 1.00 67.44 100 GLY A CA 1
ATOM 815 C C . GLY A 1 100 ? -18.651 -20.967 9.364 1.00 67.44 100 GLY A C 1
ATOM 816 O O . GLY A 1 100 ? -18.039 -21.820 10.014 1.00 67.44 100 GLY A O 1
ATOM 817 N N . ILE A 1 101 ? -18.063 -19.863 8.921 1.00 67.06 101 ILE A N 1
ATOM 818 C CA . ILE A 1 101 ? -16.792 -19.318 9.375 1.00 67.06 101 ILE A CA 1
ATOM 819 C C . ILE A 1 101 ? -17.070 -18.531 10.649 1.00 67.06 101 ILE A C 1
ATOM 821 O O . ILE A 1 101 ? -17.735 -17.497 10.653 1.00 67.06 101 ILE A O 1
ATOM 825 N N . ARG A 1 102 ? -16.502 -18.996 11.756 1.00 57.28 102 ARG A N 1
ATOM 826 C CA . ARG A 1 102 ? -16.378 -18.134 12.927 1.00 57.28 102 ARG A CA 1
ATOM 827 C C . ARG A 1 102 ? -15.264 -17.159 12.617 1.00 57.28 102 ARG A C 1
ATOM 829 O O . ARG A 1 102 ? -14.112 -17.567 12.695 1.00 57.28 102 ARG A O 1
ATOM 836 N N . THR A 1 103 ? -15.562 -15.918 12.259 1.00 54.03 103 THR A N 1
ATOM 837 C CA . THR A 1 103 ? -14.541 -14.879 12.351 1.00 54.03 103 THR A CA 1
ATOM 838 C C . THR A 1 103 ? -14.458 -14.429 13.793 1.00 54.03 103 THR A C 1
ATOM 840 O O . THR A 1 103 ? -15.426 -14.391 14.545 1.00 54.03 103 THR A O 1
ATOM 843 N N . GLY A 1 104 ? -13.236 -14.208 14.234 1.00 55.34 104 GLY A N 1
ATOM 844 C CA . GLY A 1 104 ? -12.974 -13.688 15.555 1.00 55.34 104 GLY A CA 1
ATOM 845 C C . GLY A 1 104 ? -11.703 -12.901 15.436 1.00 55.34 104 GLY A C 1
ATOM 846 O O . GLY A 1 104 ? -10.728 -13.414 14.897 1.00 55.34 104 GLY A O 1
ATOM 847 N N . TYR A 1 105 ? -11.713 -11.672 15.920 1.00 61.62 105 TYR A N 1
ATOM 848 C CA . TYR A 1 105 ? -10.492 -10.908 16.068 1.00 61.62 105 TYR A CA 1
ATOM 849 C C . TYR A 1 105 ? -10.114 -10.905 17.536 1.00 61.62 105 TYR A C 1
ATOM 851 O O . TYR A 1 105 ? -10.964 -10.934 18.431 1.00 61.62 105 TYR A O 1
ATOM 859 N N . PHE A 1 106 ? -8.819 -10.931 17.790 1.00 59.41 106 PHE A N 1
ATOM 860 C CA . PHE A 1 106 ? -8.292 -10.786 19.130 1.00 59.41 106 PHE A CA 1
ATOM 861 C C . PHE A 1 106 ? -7.148 -9.791 19.100 1.00 59.41 106 PHE A C 1
ATOM 863 O O . PHE A 1 106 ? -6.422 -9.687 18.111 1.00 59.41 106 PHE A O 1
ATOM 870 N N . ARG A 1 107 ? -6.999 -9.059 20.202 1.00 61.69 107 ARG A N 1
ATOM 871 C CA . ARG A 1 107 ? -5.817 -8.237 20.412 1.00 61.69 107 ARG A CA 1
ATOM 872 C C . ARG A 1 107 ? -4.647 -9.154 20.742 1.00 61.69 107 ARG A C 1
ATOM 874 O O . ARG A 1 107 ? -4.690 -9.865 21.747 1.00 61.69 107 ARG A O 1
ATOM 881 N N . VAL A 1 108 ? -3.633 -9.166 19.884 1.00 62.31 108 VAL A N 1
ATOM 882 C CA . VAL A 1 108 ? -2.369 -9.880 20.129 1.00 62.31 108 VAL A CA 1
ATOM 883 C C . VAL A 1 108 ? -1.512 -9.158 21.172 1.00 62.31 108 VAL A C 1
ATOM 885 O O . VAL A 1 108 ? -1.918 -8.146 21.737 1.00 62.31 108 VAL A O 1
ATOM 888 N N . ARG A 1 109 ? -0.318 -9.685 21.481 1.00 46.03 109 ARG A N 1
ATOM 889 C CA . ARG A 1 109 ? 0.600 -9.110 22.483 1.00 46.03 109 ARG A CA 1
ATOM 890 C C . ARG A 1 109 ? 0.991 -7.658 22.177 1.00 46.03 109 ARG A C 1
ATOM 892 O O . ARG A 1 109 ? 1.145 -6.878 23.106 1.00 46.03 109 ARG A O 1
ATOM 899 N N . ASN A 1 110 ? 1.097 -7.290 20.901 1.00 54.41 110 ASN A N 1
ATOM 900 C CA . ASN A 1 110 ? 1.271 -5.905 20.447 1.00 54.41 110 ASN A CA 1
ATOM 901 C C . ASN A 1 110 ? -0.066 -5.163 20.280 1.00 54.41 110 ASN A C 1
ATOM 903 O O . ASN A 1 110 ? -0.118 -4.216 19.517 1.00 54.41 110 ASN A O 1
ATOM 907 N N . ARG A 1 111 ? -1.138 -5.651 20.919 1.00 59.16 111 ARG A N 1
ATOM 908 C CA . ARG A 1 111 ? -2.493 -5.082 21.036 1.00 59.16 111 ARG A CA 1
ATOM 909 C C . ARG A 1 111 ? -3.233 -4.762 19.727 1.00 59.16 111 ARG A C 1
ATOM 911 O O . ARG A 1 111 ? -4.422 -4.453 19.789 1.00 59.16 111 ARG A O 1
ATOM 918 N N . ARG A 1 112 ? -2.619 -5.027 18.573 1.00 64.94 112 ARG A N 1
ATOM 919 C CA . ARG A 1 112 ? -3.260 -5.052 17.253 1.00 64.94 112 ARG A CA 1
ATOM 920 C C . ARG A 1 112 ? -4.310 -6.144 17.129 1.00 64.94 112 ARG A C 1
ATOM 922 O O . ARG A 1 112 ? -4.196 -7.209 17.739 1.00 64.94 112 ARG A O 1
ATOM 929 N N . TRP A 1 113 ? -5.306 -5.897 16.290 1.00 64.62 113 TRP A N 1
ATOM 930 C CA . TRP A 1 113 ? -6.290 -6.903 15.918 1.00 64.62 113 TRP A CA 1
ATOM 931 C C . TRP A 1 113 ? -5.674 -7.899 14.937 1.00 64.62 113 TRP A C 1
ATOM 933 O O . TRP A 1 113 ? -5.208 -7.527 13.865 1.00 64.62 113 TRP A O 1
ATOM 943 N N . GLN A 1 114 ? -5.668 -9.175 15.310 1.00 62.00 114 GLN A N 1
ATOM 944 C CA . GLN A 1 114 ? -5.391 -10.273 14.389 1.00 62.00 114 GLN A CA 1
ATOM 945 C C . GLN A 1 114 ? -6.627 -11.142 14.239 1.00 62.00 114 GLN A C 1
ATOM 947 O O . GLN A 1 114 ? -7.362 -11.373 15.205 1.00 62.00 114 GLN A O 1
ATOM 952 N N . SER A 1 115 ? -6.836 -11.650 13.027 1.00 59.69 115 SER A N 1
ATOM 953 C CA . SER A 1 115 ? -7.821 -12.691 12.790 1.00 59.69 115 SER A CA 1
ATOM 954 C C . SER A 1 115 ? -7.387 -13.964 13.527 1.00 59.69 115 SER A C 1
ATOM 956 O O . SER A 1 115 ? -6.282 -14.481 13.384 1.00 59.69 115 SER A O 1
ATOM 958 N N . ARG A 1 116 ? -8.270 -14.473 14.383 1.00 53.56 116 ARG A N 1
ATOM 959 C CA . ARG A 1 116 ? -8.131 -15.755 15.090 1.00 53.56 116 ARG A CA 1
ATOM 960 C C . ARG A 1 116 ? -8.407 -16.939 14.173 1.00 53.56 116 ARG A C 1
ATOM 962 O O . ARG A 1 116 ? -8.013 -18.069 14.457 1.00 53.56 116 ARG A O 1
ATOM 969 N N . HIS A 1 117 ? -9.180 -16.687 13.130 1.00 56.09 117 HIS A N 1
ATOM 970 C CA . HIS A 1 117 ? -9.806 -17.697 12.310 1.00 56.09 117 HIS A CA 1
ATOM 971 C C . HIS A 1 117 ? -9.636 -17.355 10.836 1.00 56.09 117 HIS A C 1
ATOM 973 O O . HIS A 1 117 ? -9.425 -16.202 10.471 1.00 56.09 117 HIS A O 1
ATOM 979 N N . PHE A 1 118 ? -9.686 -18.419 10.045 1.00 51.12 118 PHE A N 1
ATOM 980 C CA . PHE A 1 118 ? -9.428 -18.513 8.619 1.00 51.12 118 PHE A CA 1
ATOM 981 C C . PHE A 1 118 ? -9.698 -17.237 7.805 1.00 51.12 118 PHE A C 1
ATOM 983 O O . PHE A 1 118 ? -10.842 -16.832 7.639 1.00 51.12 118 PHE A O 1
ATOM 990 N N . TRP A 1 119 ? -8.625 -16.700 7.234 1.00 52.84 119 TRP A N 1
ATOM 991 C CA . TRP A 1 119 ? -8.612 -15.944 5.987 1.00 52.84 119 TRP A CA 1
ATOM 992 C C . TRP A 1 119 ? -7.386 -16.451 5.243 1.00 52.84 119 TRP A C 1
ATOM 994 O O . TRP A 1 119 ? -6.305 -16.468 5.829 1.00 52.84 119 TRP A O 1
ATOM 1004 N N . THR A 1 120 ? -7.520 -16.935 4.011 1.00 42.38 120 THR A N 1
ATOM 1005 C CA . THR A 1 120 ? -6.338 -17.164 3.175 1.00 42.38 120 THR A CA 1
ATOM 1006 C C . THR A 1 120 ? -5.816 -15.790 2.759 1.00 42.38 120 THR A C 1
ATOM 1008 O O . THR A 1 120 ? -6.487 -15.140 1.956 1.00 42.38 120 THR A O 1
ATOM 1011 N N . PRO A 1 121 ? -4.652 -15.319 3.252 1.00 40.44 121 PRO A N 1
ATOM 1012 C CA . PRO A 1 121 ? -4.032 -14.096 2.733 1.00 40.44 121 PRO A CA 1
ATOM 1013 C C . PRO A 1 121 ? -3.704 -14.212 1.235 1.00 40.44 121 PRO A C 1
ATOM 1015 O O . PRO A 1 121 ? -3.350 -13.229 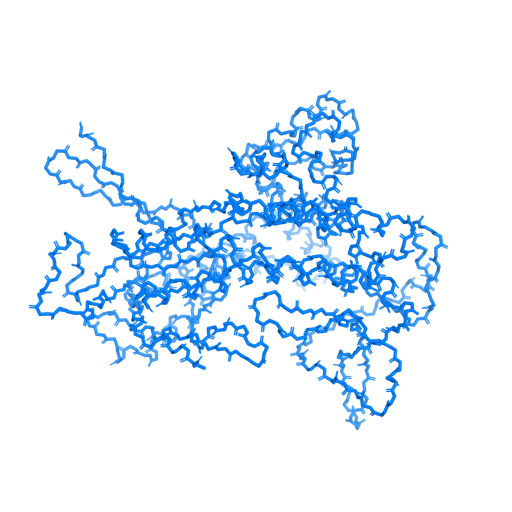0.596 1.00 40.44 121 PRO A O 1
ATOM 1018 N N . GLU A 1 122 ? -3.811 -15.414 0.660 1.00 41.19 122 GLU A N 1
ATOM 1019 C CA . GLU A 1 122 ? -3.441 -15.683 -0.719 1.00 41.19 122 GLU A CA 1
ATOM 1020 C C . GLU A 1 122 ? -4.587 -15.570 -1.743 1.00 41.19 122 GLU A C 1
ATOM 1022 O O . GLU A 1 122 ? -4.304 -15.479 -2.935 1.00 41.19 122 GLU A O 1
ATOM 1027 N N . SER A 1 123 ? -5.860 -15.525 -1.336 1.00 42.03 123 SER A N 1
ATOM 1028 C CA . SER A 1 123 ? -6.965 -15.258 -2.273 1.00 42.03 123 SER A CA 1
ATOM 1029 C C . SER A 1 123 ? -6.958 -13.770 -2.624 1.00 42.03 123 SER A C 1
ATOM 1031 O O . SER A 1 123 ? -7.250 -12.978 -1.743 1.00 42.03 123 SER A O 1
ATOM 1033 N N . SER A 1 124 ? -6.617 -13.358 -3.850 1.00 40.28 124 SER A N 1
ATOM 1034 C CA . SER A 1 124 ? -6.583 -11.942 -4.296 1.00 40.28 124 SER A CA 1
ATOM 1035 C C . SER A 1 124 ? -7.994 -11.403 -4.619 1.00 40.28 124 SER A C 1
ATOM 1037 O O . SER A 1 124 ? -8.818 -12.177 -5.097 1.00 40.28 124 SER A O 1
ATOM 1039 N N . SER A 1 125 ? -8.300 -10.118 -4.362 1.00 40.19 125 SER A N 1
ATOM 1040 C CA . SER A 1 125 ? -9.597 -9.472 -4.702 1.00 40.19 125 SER A CA 1
ATOM 1041 C C . SER A 1 125 ? -9.643 -9.074 -6.170 1.00 40.19 125 SER A C 1
ATOM 1043 O O . SER A 1 125 ? -10.693 -8.748 -6.701 1.00 40.19 125 SER A O 1
ATOM 1045 N N . HIS A 1 126 ? -8.494 -9.122 -6.839 1.00 39.28 126 HIS A N 1
ATOM 1046 C CA . HIS A 1 126 ? -8.290 -8.586 -8.175 1.00 39.28 126 HIS A CA 1
ATOM 1047 C C . HIS A 1 126 ? -8.606 -9.579 -9.305 1.00 39.28 126 HIS A C 1
ATOM 1049 O O . HIS A 1 126 ? -8.142 -9.368 -10.423 1.00 39.28 126 HIS A O 1
ATOM 1055 N N . ALA A 1 127 ? -9.339 -10.664 -9.035 1.00 37.72 127 ALA A N 1
ATOM 1056 C CA . ALA A 1 127 ? -9.776 -11.591 -10.078 1.00 37.72 127 ALA A CA 1
ATOM 1057 C C . ALA A 1 127 ? -11.148 -11.164 -10.624 1.00 37.72 127 ALA A C 1
ATOM 1059 O O . ALA A 1 127 ? -12.116 -11.120 -9.868 1.00 37.72 127 ALA A O 1
ATOM 1060 N N . ASP A 1 128 ? -11.139 -10.824 -11.916 1.00 40.41 128 ASP A N 1
ATOM 1061 C CA . ASP A 1 128 ? -12.228 -10.606 -12.875 1.00 40.41 128 ASP A CA 1
ATOM 1062 C C . ASP A 1 128 ? -13.651 -10.462 -12.302 1.00 40.41 128 ASP A C 1
ATOM 1064 O O . ASP A 1 128 ? -14.295 -11.429 -11.895 1.00 40.41 128 ASP A O 1
ATOM 1068 N N . THR A 1 129 ? -14.161 -9.227 -12.353 1.00 41.09 129 THR A N 1
ATOM 1069 C CA . THR A 1 129 ? -15.591 -8.902 -12.359 1.00 41.09 129 THR A CA 1
ATOM 1070 C C . THR A 1 129 ? -16.232 -9.564 -13.575 1.00 41.09 129 THR A C 1
ATOM 1072 O O . THR A 1 129 ? -16.150 -9.045 -14.687 1.00 41.09 129 THR A O 1
ATOM 1075 N N . ALA A 1 130 ? -16.820 -10.741 -13.388 1.00 40.91 130 ALA A N 1
ATOM 1076 C CA . ALA A 1 130 ? -17.576 -11.416 -14.437 1.00 40.91 130 ALA A CA 1
ATOM 1077 C C . ALA A 1 130 ? -18.545 -12.447 -13.850 1.00 40.91 130 ALA A C 1
ATOM 1079 O O . ALA A 1 130 ? -18.460 -13.637 -14.142 1.00 40.91 130 ALA A O 1
ATOM 1080 N N . VAL A 1 131 ? -19.508 -11.977 -13.068 1.00 43.28 131 VAL A N 1
ATOM 1081 C CA . VAL A 1 131 ? -20.856 -12.544 -13.115 1.00 43.28 131 VAL A CA 1
ATOM 1082 C C . VAL A 1 131 ? -21.782 -11.353 -13.268 1.00 43.28 131 VAL A C 1
ATOM 1084 O O . VAL A 1 131 ? -21.662 -10.391 -12.521 1.00 43.28 131 VAL A O 1
ATOM 1087 N N . THR A 1 132 ? -22.613 -11.375 -14.302 1.00 42.31 132 THR A N 1
ATOM 1088 C CA . THR A 1 132 ? -23.720 -10.443 -14.501 1.00 42.31 132 THR A CA 1
ATOM 1089 C C . THR A 1 132 ? -24.956 -11.322 -14.537 1.00 42.31 132 THR A C 1
ATOM 1091 O O . THR A 1 132 ? -25.337 -11.815 -15.598 1.00 42.31 132 THR A O 1
ATOM 1094 N N . GLU A 1 133 ? -25.523 -11.631 -13.374 1.00 45.59 133 GLU A N 1
ATOM 1095 C CA . GLU A 1 133 ? -26.863 -12.212 -13.358 1.00 45.59 133 GLU A CA 1
ATOM 1096 C C . GLU A 1 133 ? -27.858 -11.082 -13.608 1.00 45.59 133 GLU A C 1
ATOM 1098 O O . GLU A 1 133 ? -27.803 -10.031 -12.967 1.00 45.59 133 GLU A O 1
ATOM 1103 N N . PHE A 1 134 ? -28.709 -11.285 -14.613 1.00 44.19 134 PHE A N 1
ATOM 1104 C CA . PHE A 1 134 ? -29.798 -10.383 -14.945 1.00 44.19 134 PHE A CA 1
ATOM 1105 C C . PHE A 1 134 ? -31.085 -10.975 -14.387 1.00 44.19 134 PHE A C 1
ATOM 1107 O O . PHE A 1 134 ? -31.614 -11.930 -14.959 1.00 44.19 134 PHE A O 1
ATOM 1114 N N . GLU A 1 135 ? -31.619 -10.392 -13.318 1.00 45.38 135 GLU A N 1
ATOM 1115 C CA . GLU A 1 135 ? -33.019 -10.613 -12.967 1.00 45.38 135 GLU A CA 1
ATOM 1116 C C . GLU A 1 135 ? -33.882 -9.523 -13.596 1.00 45.38 135 GLU A C 1
ATOM 1118 O O . GLU A 1 135 ? -33.575 -8.328 -13.561 1.00 45.38 135 GLU A O 1
ATOM 1123 N N . ARG A 1 136 ? -34.971 -9.961 -14.231 1.00 42.22 136 ARG A N 1
ATOM 1124 C CA . ARG A 1 136 ? -35.959 -9.075 -14.839 1.00 42.22 136 ARG A CA 1
ATOM 1125 C C . ARG A 1 136 ? -37.056 -8.832 -13.807 1.00 42.22 136 ARG A C 1
ATOM 1127 O O . ARG A 1 136 ? -37.978 -9.633 -13.682 1.00 42.22 136 ARG A O 1
ATOM 1134 N N . LEU A 1 137 ? -36.942 -7.738 -13.063 1.00 45.62 137 LEU A N 1
ATOM 1135 C CA . LEU A 1 137 ? -37.984 -7.284 -12.145 1.00 45.62 137 LEU A CA 1
ATOM 1136 C C . LEU A 1 137 ? -38.893 -6.310 -12.892 1.00 45.62 137 LEU A C 1
ATOM 1138 O O . LEU A 1 137 ? -38.514 -5.159 -13.069 1.00 45.62 137 LEU A O 1
ATOM 1142 N N . ALA A 1 138 ? -40.062 -6.792 -13.332 1.00 51.12 138 ALA A N 1
ATOM 1143 C CA . ALA A 1 138 ? -41.144 -6.053 -14.006 1.00 51.12 138 ALA A CA 1
ATOM 1144 C C . ALA A 1 138 ? -40.713 -5.161 -15.198 1.00 51.12 138 ALA A C 1
ATOM 1146 O O . ALA A 1 138 ? -40.928 -5.568 -16.337 1.00 51.12 138 ALA A O 1
ATOM 1147 N N . ASP A 1 139 ? -40.056 -4.023 -14.939 1.00 49.50 139 ASP A N 1
ATOM 1148 C CA . ASP A 1 139 ? -39.637 -2.984 -15.898 1.00 49.50 139 ASP A CA 1
ATOM 1149 C C . ASP A 1 139 ? -38.166 -2.528 -15.732 1.00 49.50 139 ASP A C 1
ATOM 1151 O O . ASP A 1 139 ? -37.759 -1.511 -16.295 1.00 49.50 139 ASP A O 1
ATOM 1155 N N . ALA A 1 140 ? -37.346 -3.250 -14.962 1.00 38.31 140 ALA A N 1
ATOM 1156 C CA . ALA A 1 140 ? -35.934 -2.925 -14.767 1.00 38.31 140 ALA A CA 1
ATOM 1157 C C . ALA A 1 140 ? -35.019 -4.121 -15.042 1.00 38.31 140 ALA A C 1
ATOM 1159 O O . ALA A 1 140 ? -35.334 -5.276 -14.727 1.00 38.31 140 ALA A O 1
ATOM 1160 N N . ARG A 1 141 ? -33.852 -3.829 -15.622 1.00 42.97 141 ARG A N 1
ATOM 1161 C CA . ARG A 1 141 ? -32.726 -4.760 -15.660 1.00 42.97 141 ARG A CA 1
ATOM 1162 C C . ARG A 1 141 ? -31.886 -4.527 -14.425 1.00 42.97 141 ARG A C 1
ATOM 1164 O O . ARG A 1 141 ? -31.276 -3.475 -14.274 1.00 42.97 141 ARG A O 1
ATOM 1171 N N . VAL A 1 142 ? -31.857 -5.532 -13.566 1.00 41.12 142 VAL A N 1
ATOM 1172 C CA . VAL A 1 142 ? -30.957 -5.560 -12.428 1.00 41.12 142 VAL A CA 1
ATOM 1173 C C . VAL A 1 142 ? -29.749 -6.386 -12.823 1.00 41.12 142 VAL A C 1
ATOM 1175 O O . VAL A 1 142 ? -29.887 -7.583 -13.056 1.00 41.12 142 VAL A O 1
ATOM 1178 N N . SER A 1 143 ? -28.583 -5.754 -12.935 1.00 43.00 143 SER A N 1
ATOM 1179 C CA . SER A 1 143 ? -27.326 -6.484 -13.079 1.00 43.00 143 SER A CA 1
ATOM 1180 C C . SER A 1 143 ? -26.597 -6.510 -11.747 1.00 43.00 143 SER A C 1
ATOM 1182 O O . SER A 1 143 ? -26.281 -5.445 -11.212 1.00 43.00 143 SER A O 1
ATOM 1184 N N . ILE A 1 144 ? -26.303 -7.707 -11.245 1.00 47.41 144 ILE A N 1
ATOM 1185 C CA . ILE A 1 144 ? -25.419 -7.892 -10.096 1.00 47.41 144 ILE A CA 1
ATOM 1186 C C . ILE A 1 144 ? -24.032 -8.196 -10.653 1.00 47.41 144 ILE A C 1
ATOM 1188 O O . ILE A 1 144 ? -23.802 -9.287 -11.160 1.00 47.41 144 ILE A O 1
ATOM 1192 N N . GLU A 1 145 ? -23.120 -7.228 -10.598 1.00 50.25 145 GLU A N 1
ATOM 1193 C CA . GLU A 1 145 ? -21.692 -7.498 -10.801 1.00 50.25 145 GLU A CA 1
ATOM 1194 C C . GLU A 1 145 ? -21.145 -8.038 -9.484 1.00 50.25 145 GLU A C 1
ATOM 1196 O O . GLU A 1 145 ? -21.387 -7.375 -8.485 1.00 50.25 145 GLU A O 1
ATOM 1201 N N . THR A 1 146 ? -20.454 -9.188 -9.463 1.00 45.97 146 THR A N 1
ATOM 1202 C CA . THR A 1 146 ? -19.750 -9.728 -8.277 1.00 45.97 146 THR A CA 1
ATOM 1203 C C . THR A 1 146 ? -18.296 -10.083 -8.610 1.00 45.97 146 THR A C 1
ATOM 1205 O O . THR A 1 146 ? -17.944 -10.359 -9.760 1.00 45.97 146 THR A O 1
ATOM 1208 N N . SER A 1 147 ? -17.419 -10.061 -7.602 1.00 54.12 147 SER A N 1
ATOM 1209 C CA . SER A 1 147 ? -16.126 -10.753 -7.704 1.00 54.12 147 SER A CA 1
ATOM 1210 C C . SER A 1 147 ? -16.315 -12.230 -7.360 1.00 54.12 147 SER A C 1
ATOM 1212 O O . SER A 1 147 ? -17.167 -12.559 -6.539 1.00 54.12 147 SER A O 1
ATOM 1214 N N . ALA A 1 148 ? -15.427 -13.110 -7.835 1.00 55.72 148 ALA A N 1
ATOM 1215 C CA . ALA A 1 148 ? -15.444 -14.526 -7.443 1.00 55.72 148 ALA A CA 1
ATOM 1216 C C . ALA A 1 148 ? -15.430 -14.749 -5.911 1.00 55.72 148 ALA A C 1
ATOM 1218 O O . ALA A 1 148 ? -15.830 -15.810 -5.443 1.00 55.72 148 ALA A O 1
ATOM 1219 N N . ARG A 1 149 ? -14.969 -13.765 -5.113 1.00 58.16 149 ARG A N 1
ATOM 1220 C CA . ARG A 1 149 ? -15.094 -13.797 -3.647 1.00 58.16 149 ARG A CA 1
ATOM 1221 C C . ARG A 1 149 ? -16.531 -13.531 -3.189 1.00 58.16 149 ARG A C 1
ATOM 1223 O O . ARG A 1 149 ? -16.996 -14.240 -2.305 1.00 58.16 149 ARG A O 1
ATOM 1230 N N . GLY A 1 150 ? -17.204 -12.529 -3.756 1.00 57.03 150 GLY A N 1
ATOM 1231 C CA . GLY A 1 150 ? -18.574 -12.146 -3.392 1.00 57.03 150 GLY A CA 1
ATOM 1232 C C . GLY A 1 150 ? -19.555 -13.318 -3.468 1.00 57.03 150 GLY A C 1
ATOM 1233 O O . GLY A 1 150 ? -20.410 -13.441 -2.601 1.00 57.03 150 GLY A O 1
ATOM 1234 N N . ASP A 1 151 ? -19.344 -14.241 -4.410 1.00 61.62 151 ASP A N 1
ATOM 1235 C CA . ASP A 1 151 ? -20.190 -15.432 -4.579 1.00 61.62 151 ASP A CA 1
ATOM 1236 C C . ASP A 1 151 ? -20.021 -16.489 -3.480 1.00 61.62 151 ASP A C 1
ATOM 1238 O O . ASP A 1 151 ? -20.890 -17.340 -3.291 1.00 61.62 151 ASP A O 1
ATOM 1242 N N . TRP A 1 152 ? -18.887 -16.512 -2.773 1.00 63.94 152 TRP A N 1
ATOM 1243 C CA . TRP A 1 152 ? -18.636 -17.550 -1.765 1.00 63.94 152 TRP A CA 1
ATOM 1244 C C . TRP A 1 152 ? -19.137 -17.158 -0.393 1.00 63.94 152 TRP A C 1
ATOM 1246 O O . TRP A 1 152 ? -19.388 -18.050 0.420 1.00 63.94 152 TRP A O 1
ATOM 1256 N N . PHE A 1 153 ? -19.192 -15.859 -0.108 1.00 68.00 153 PHE A N 1
ATOM 1257 C CA . PHE A 1 153 ? -19.395 -15.366 1.239 1.00 68.00 153 PHE A CA 1
ATOM 1258 C C . PHE A 1 153 ? -20.791 -14.788 1.417 1.00 68.00 153 PHE A C 1
ATOM 1260 O O . PHE A 1 153 ? -21.182 -13.830 0.760 1.00 68.00 153 PHE A O 1
ATOM 1267 N N . TYR A 1 154 ? -21.488 -15.336 2.400 1.00 67.25 154 TYR A N 1
ATOM 1268 C CA . TYR A 1 154 ? -22.779 -14.848 2.856 1.00 67.25 154 TYR A CA 1
ATOM 1269 C C . TYR A 1 154 ? -22.706 -14.516 4.344 1.00 67.25 154 TYR A C 1
ATOM 1271 O O . TYR A 1 154 ? -21.861 -15.048 5.069 1.00 67.25 154 TYR A O 1
ATOM 1279 N N . VAL A 1 155 ? -23.602 -13.666 4.830 1.00 63.88 155 VAL A N 1
ATOM 1280 C CA . VAL A 1 155 ? -23.752 -13.376 6.259 1.00 63.88 155 VAL A CA 1
ATOM 1281 C C . VAL A 1 155 ? -25.180 -13.685 6.671 1.00 63.88 155 VAL A C 1
ATOM 1283 O O . VAL A 1 155 ? -26.120 -13.450 5.924 1.00 63.88 155 VAL A O 1
ATOM 1286 N N . LYS A 1 156 ? -25.365 -14.230 7.872 1.00 59.06 156 LYS A N 1
ATOM 1287 C CA . LYS A 1 156 ? -26.695 -14.275 8.484 1.00 59.06 156 LYS A CA 1
ATOM 1288 C C . LYS A 1 156 ? -26.900 -12.965 9.244 1.00 59.06 156 LYS A C 1
ATOM 1290 O O . LYS A 1 156 ? -26.193 -12.787 10.239 1.00 59.06 156 LYS A O 1
ATOM 1295 N N . PRO A 1 157 ? -27.807 -12.068 8.817 1.00 54.16 157 PRO A N 1
ATOM 1296 C CA . PRO A 1 157 ? -28.027 -10.820 9.529 1.00 54.16 157 PRO A CA 1
ATOM 1297 C C . PRO A 1 157 ? -28.556 -11.156 10.925 1.00 54.16 157 PRO A C 1
ATOM 1299 O O . PRO A 1 157 ? -29.557 -11.865 11.080 1.00 54.16 157 PRO A O 1
ATOM 1302 N N . PHE A 1 158 ? -27.838 -10.727 11.962 1.00 49.38 158 PHE A N 1
ATOM 1303 C CA . PHE A 1 158 ? -28.244 -10.961 13.340 1.00 49.38 158 PHE A CA 1
ATOM 1304 C C . PHE A 1 158 ? -28.969 -9.722 13.849 1.00 49.38 158 PHE A C 1
ATOM 1306 O O . PHE A 1 158 ? -28.349 -8.773 14.321 1.00 49.38 158 PHE A O 1
ATOM 1313 N N . ASN A 1 159 ? -30.299 -9.728 13.796 1.00 48.50 159 ASN A N 1
ATOM 1314 C CA . ASN A 1 159 ? -31.057 -8.679 14.459 1.00 48.50 159 ASN A CA 1
ATOM 1315 C C . ASN A 1 159 ? -30.994 -8.918 15.980 1.00 48.50 159 ASN A C 1
ATOM 1317 O O . ASN A 1 159 ? -31.633 -9.828 16.512 1.00 48.50 159 ASN A O 1
ATOM 1321 N N . ALA A 1 160 ? -30.161 -8.137 16.674 1.00 42.25 160 ALA A N 1
ATOM 1322 C CA . ALA A 1 160 ? -29.957 -8.258 18.117 1.00 42.25 160 ALA A CA 1
ATOM 1323 C C . ALA A 1 160 ? -31.232 -7.958 18.931 1.00 42.25 160 ALA A C 1
ATOM 1325 O O . ALA A 1 160 ? -31.326 -8.439 20.061 1.00 42.25 160 ALA A O 1
ATOM 1326 N N . ASP A 1 161 ? -32.204 -7.253 18.338 1.00 48.25 161 ASP A N 1
ATOM 1327 C CA . ASP A 1 161 ? -33.450 -6.808 18.976 1.00 48.25 161 ASP A CA 1
ATOM 1328 C C . ASP A 1 161 ? -34.734 -7.416 18.367 1.00 48.25 161 ASP A C 1
ATOM 1330 O O . ASP A 1 161 ? -35.846 -7.057 18.764 1.00 48.25 161 ASP A O 1
ATOM 1334 N N . ALA A 1 162 ? -34.644 -8.387 17.449 1.00 44.97 162 ALA A N 1
ATOM 1335 C CA . ALA A 1 162 ? -35.823 -8.915 16.754 1.00 44.97 162 ALA A CA 1
ATOM 1336 C C . ALA A 1 162 ? -36.763 -9.762 17.636 1.00 44.97 162 ALA A C 1
ATOM 1338 O O . ALA A 1 162 ? -36.719 -10.992 17.660 1.00 44.97 162 ALA A O 1
ATOM 1339 N N . ARG A 1 163 ? -37.735 -9.073 18.241 1.00 37.50 163 ARG A N 1
ATOM 1340 C CA . ARG A 1 163 ? -39.142 -9.508 18.294 1.00 37.50 163 ARG A CA 1
ATOM 1341 C C . ARG A 1 163 ? -39.876 -9.275 16.964 1.00 37.50 163 ARG A C 1
ATOM 1343 O O . ARG A 1 163 ? -41.070 -9.548 16.892 1.00 37.50 163 ARG A O 1
ATOM 1350 N N . GLN A 1 164 ? -39.196 -8.781 15.927 1.00 36.34 164 GLN A N 1
ATOM 1351 C CA . GLN A 1 164 ? -39.765 -8.618 14.592 1.00 36.34 164 GLN A CA 1
ATOM 1352 C C . GLN A 1 164 ? -38.805 -9.135 13.512 1.00 36.34 164 GLN A C 1
ATOM 1354 O O . GLN A 1 164 ? -37.622 -8.793 13.549 1.00 36.34 164 GLN A O 1
ATOM 1359 N N . PRO A 1 165 ? -39.286 -9.977 12.580 1.00 38.53 165 PRO A N 1
ATOM 1360 C CA . PRO A 1 165 ? -38.501 -10.406 11.431 1.00 38.53 165 PRO A CA 1
ATOM 1361 C C . PRO A 1 165 ? -38.111 -9.190 10.584 1.00 38.53 165 PRO A C 1
ATOM 1363 O O . PRO A 1 165 ? -38.899 -8.256 10.435 1.00 38.53 165 PRO A O 1
ATOM 1366 N N . LEU A 1 166 ? -36.887 -9.207 10.051 1.00 45.31 166 LEU A N 1
ATOM 1367 C CA . LEU A 1 166 ? -36.471 -8.241 9.037 1.00 45.31 166 LEU A CA 1
ATOM 1368 C C . LEU A 1 166 ? -37.433 -8.350 7.838 1.00 45.31 166 LEU A C 1
ATOM 1370 O O . LEU A 1 166 ? -37.848 -9.469 7.520 1.00 45.31 166 LEU A O 1
ATOM 1374 N N . PRO A 1 167 ? -37.813 -7.230 7.197 1.00 42.78 167 PRO A N 1
ATOM 1375 C CA . PRO A 1 167 ? -38.582 -7.278 5.956 1.00 42.78 167 PRO A CA 1
ATOM 1376 C C . PRO A 1 167 ? -37.808 -8.138 4.961 1.00 42.78 167 PRO A C 1
ATOM 1378 O O . PRO A 1 167 ? -36.616 -7.896 4.801 1.00 42.78 167 PRO A O 1
ATOM 1381 N N . GLU A 1 168 ? -38.445 -9.159 4.372 1.00 44.16 168 GLU A N 1
ATOM 1382 C CA . GLU A 1 168 ? -37.770 -10.105 3.478 1.00 44.16 168 GLU A CA 1
ATOM 1383 C C . GLU A 1 168 ? -37.066 -9.340 2.349 1.00 44.16 168 GLU A C 1
ATOM 1385 O O . GLU A 1 168 ? -37.734 -8.817 1.453 1.00 44.16 168 GLU A O 1
ATOM 1390 N N . PRO A 1 169 ? -35.726 -9.256 2.365 1.00 48.91 169 PRO A N 1
ATOM 1391 C CA . PRO A 1 169 ? -34.986 -8.853 1.188 1.00 48.91 169 PRO A CA 1
ATOM 1392 C C . PRO A 1 169 ? -35.279 -9.894 0.108 1.00 48.91 169 PRO A C 1
ATOM 1394 O O . PRO A 1 169 ? -35.202 -11.097 0.372 1.00 48.91 169 PRO A O 1
ATOM 1397 N N . SER A 1 170 ? -35.547 -9.452 -1.117 1.00 48.31 170 SER A N 1
ATOM 1398 C CA . SER A 1 170 ? -35.833 -10.306 -2.282 1.00 48.31 170 SER A CA 1
ATOM 1399 C C . SER A 1 170 ? -34.735 -11.331 -2.621 1.00 48.31 170 SER A C 1
ATOM 1401 O O . SER A 1 170 ? -34.932 -12.159 -3.504 1.00 48.31 170 SER A O 1
ATOM 1403 N N . HIS A 1 171 ? -33.595 -11.311 -1.918 1.00 53.00 171 HIS A N 1
ATOM 1404 C CA . HIS A 1 171 ? -32.412 -12.141 -2.176 1.00 53.00 171 HIS A CA 1
ATOM 1405 C C . HIS A 1 171 ? -31.864 -12.831 -0.921 1.00 53.00 171 HIS A C 1
ATOM 1407 O O . HIS A 1 171 ? -30.684 -13.182 -0.849 1.00 53.00 171 HIS A O 1
ATOM 1413 N N . VAL A 1 172 ? -32.708 -13.035 0.090 1.00 55.75 172 VAL A N 1
ATOM 1414 C CA . VAL A 1 172 ? -32.363 -13.923 1.197 1.00 55.75 172 VAL A CA 1
ATOM 1415 C C . VAL A 1 172 ? -32.355 -15.358 0.691 1.00 55.75 172 VAL A C 1
ATOM 1417 O O . VAL A 1 172 ? -33.360 -15.872 0.205 1.00 55.75 172 VAL A O 1
ATOM 1420 N N . SER A 1 173 ? -31.201 -16.022 0.800 1.00 57.75 173 SER A N 1
ATOM 1421 C CA . SER A 1 173 ? -31.125 -17.461 0.524 1.00 57.75 173 SER A CA 1
ATOM 1422 C C . SER A 1 173 ? -32.166 -18.214 1.360 1.00 57.75 173 SER A C 1
ATOM 1424 O O . SER A 1 173 ? -32.536 -17.764 2.444 1.00 57.75 173 SER A O 1
ATOM 1426 N N . ALA A 1 174 ? -32.568 -19.416 0.938 1.00 58.00 174 ALA A N 1
ATOM 1427 C CA . ALA A 1 174 ? -33.492 -20.257 1.713 1.00 58.00 174 ALA A CA 1
ATOM 1428 C C . ALA A 1 174 ? -33.051 -20.486 3.183 1.00 58.00 174 ALA A C 1
ATOM 1430 O O . ALA A 1 174 ? -33.870 -20.828 4.031 1.00 58.00 174 ALA A O 1
ATOM 1431 N N . ALA A 1 175 ? -31.766 -20.270 3.494 1.00 58.19 175 ALA A N 1
ATOM 1432 C CA . ALA A 1 175 ? -31.175 -20.369 4.827 1.00 58.19 175 ALA A CA 1
ATOM 1433 C C . ALA A 1 175 ? -31.207 -19.058 5.654 1.00 58.19 175 ALA A C 1
ATOM 1435 O O . ALA A 1 175 ? -30.685 -19.018 6.779 1.00 58.19 175 ALA A O 1
ATOM 1436 N N . GLY A 1 176 ? -31.792 -17.975 5.134 1.00 65.38 176 GLY A N 1
ATOM 1437 C CA . GLY A 1 176 ? -31.829 -16.684 5.822 1.00 65.38 176 GLY A CA 1
ATOM 1438 C C . GLY A 1 176 ? -30.548 -15.852 5.674 1.00 65.38 176 GLY A C 1
ATOM 1439 O O . GLY A 1 176 ? -30.277 -15.029 6.545 1.00 65.38 176 GLY A O 1
ATOM 1440 N N . LEU A 1 177 ? -29.704 -16.121 4.668 1.00 68.50 177 LEU A N 1
ATOM 1441 C CA . LEU A 1 177 ? -28.409 -15.444 4.486 1.00 68.50 177 LEU A CA 1
ATOM 1442 C C . LEU A 1 177 ? -28.483 -14.333 3.436 1.00 68.50 177 LEU A C 1
ATOM 1444 O O . LEU A 1 177 ? -29.107 -14.539 2.395 1.00 68.50 177 LEU A O 1
ATOM 1448 N N . VAL A 1 178 ? -27.789 -13.223 3.694 1.00 67.81 178 VAL A N 1
ATOM 1449 C CA . VAL A 1 178 ? -27.623 -12.076 2.794 1.00 67.81 178 VAL A CA 1
ATOM 1450 C C . VAL A 1 178 ? -26.206 -12.026 2.206 1.00 67.81 178 VAL A C 1
ATOM 1452 O O . VAL A 1 178 ? -25.268 -12.559 2.813 1.00 67.81 178 VAL A O 1
ATOM 1455 N N . PRO A 1 179 ? -26.026 -11.387 1.042 1.00 68.38 179 PRO A N 1
ATOM 1456 C CA . PRO A 1 179 ? -24.712 -11.122 0.466 1.00 68.38 179 PRO A CA 1
ATOM 1457 C C . PRO A 1 179 ? -23.841 -10.182 1.310 1.00 68.38 179 PRO A C 1
ATOM 1459 O O . PRO A 1 179 ? -24.287 -9.605 2.303 1.00 68.38 179 PRO A O 1
ATOM 1462 N N . ILE A 1 180 ? -22.583 -10.016 0.899 1.00 71.75 180 ILE A N 1
ATOM 1463 C CA . ILE A 1 180 ? -21.606 -9.151 1.571 1.00 71.75 180 ILE A CA 1
ATOM 1464 C C . ILE A 1 180 ? -21.291 -7.930 0.726 1.00 71.75 180 ILE A C 1
ATOM 1466 O O . ILE A 1 180 ? -20.915 -8.043 -0.440 1.00 71.75 180 ILE A O 1
ATOM 1470 N N . TYR A 1 181 ? -21.345 -6.771 1.368 1.00 74.31 181 TYR A N 1
ATOM 1471 C CA . TYR A 1 181 ? -20.784 -5.540 0.858 1.00 74.31 181 TYR A CA 1
ATOM 1472 C C . TYR A 1 181 ? -19.324 -5.409 1.290 1.00 74.31 181 TYR A C 1
ATOM 1474 O O . TYR A 1 181 ? -18.990 -5.562 2.466 1.00 74.31 181 TYR A O 1
ATOM 1482 N N . GLY A 1 182 ? -18.453 -5.121 0.327 1.00 77.31 182 GLY A N 1
ATOM 1483 C CA . GLY A 1 182 ? -17.030 -4.926 0.559 1.00 77.31 182 GLY A CA 1
ATOM 1484 C C . GLY A 1 182 ? -16.585 -3.535 0.166 1.00 77.31 182 GLY A C 1
ATOM 1485 O O . GLY A 1 182 ? -16.750 -3.133 -0.986 1.00 77.31 182 GLY A O 1
ATOM 1486 N N . ALA A 1 183 ? -15.974 -2.840 1.112 1.00 81.06 183 ALA A N 1
ATOM 1487 C CA . ALA A 1 183 ? -15.391 -1.524 0.953 1.00 81.06 183 ALA A CA 1
ATOM 1488 C C . ALA A 1 183 ? -13.882 -1.617 1.160 1.00 81.06 183 ALA A C 1
ATOM 1490 O O . ALA A 1 183 ? -13.411 -1.790 2.283 1.00 81.06 183 ALA A O 1
ATOM 1491 N N . ASP A 1 184 ? -13.131 -1.479 0.076 1.00 80.38 184 ASP A N 1
ATOM 1492 C CA . ASP A 1 184 ? -11.709 -1.187 0.149 1.00 80.38 184 ASP A CA 1
ATOM 1493 C C . ASP A 1 184 ? -11.547 0.268 0.574 1.00 80.38 184 ASP A C 1
ATOM 1495 O O . ASP A 1 184 ? -11.947 1.201 -0.134 1.00 80.38 184 ASP A O 1
ATOM 1499 N N . ILE A 1 185 ? -11.003 0.465 1.769 1.00 76.00 185 ILE A N 1
ATOM 1500 C CA . ILE A 1 185 ? -10.605 1.782 2.235 1.00 76.00 185 ILE A CA 1
ATOM 1501 C C . ILE A 1 185 ? -9.282 2.078 1.556 1.00 76.00 185 ILE A C 1
ATOM 1503 O O . ILE A 1 185 ? -8.207 1.950 2.141 1.00 76.00 185 ILE A O 1
ATOM 1507 N N . SER A 1 186 ? -9.368 2.481 0.292 1.00 57.72 186 SER A N 1
ATOM 1508 C CA . SER A 1 186 ? -8.202 2.744 -0.527 1.00 57.72 186 SER A CA 1
ATOM 1509 C C . SER A 1 186 ? -7.568 4.068 -0.101 1.00 57.72 186 SER A C 1
ATOM 1511 O O . SER A 1 186 ? -7.634 5.087 -0.795 1.00 57.72 186 SER A O 1
ATOM 1513 N N . SER A 1 187 ? -6.923 4.083 1.060 1.00 59.66 187 SER A N 1
ATOM 1514 C CA . SER A 1 187 ? -5.916 5.083 1.340 1.00 59.66 187 SER A CA 1
ATOM 1515 C C . SER A 1 187 ? -4.682 4.662 0.557 1.00 59.66 187 SER A C 1
ATOM 1517 O O . SER A 1 187 ? -3.938 3.756 0.926 1.00 59.66 187 SER A O 1
ATOM 1519 N N . SER A 1 188 ? -4.478 5.261 -0.621 1.00 71.31 188 SER A N 1
ATOM 1520 C CA . SER A 1 188 ? -3.215 5.009 -1.309 1.00 71.31 188 SER A CA 1
ATOM 1521 C C . SER A 1 188 ? -2.085 5.389 -0.344 1.00 71.31 188 SER A C 1
ATOM 1523 O O . SER A 1 188 ? -2.186 6.388 0.361 1.00 71.31 188 SER A O 1
ATOM 1525 N N . MET A 1 189 ? -1.005 4.610 -0.290 1.00 88.44 189 MET A N 1
ATOM 1526 C CA . MET A 1 189 ? 0.198 4.945 0.491 1.00 88.44 189 MET A CA 1
ATOM 1527 C C . MET A 1 189 ? 0.571 6.434 0.365 1.00 88.44 189 MET A C 1
ATOM 1529 O O . MET A 1 189 ? 0.971 7.081 1.328 1.00 88.44 189 MET A O 1
ATOM 1533 N N . VAL A 1 190 ? 0.424 6.962 -0.847 1.00 91.69 190 VAL A N 1
ATOM 1534 C CA . VAL A 1 190 ? 0.666 8.354 -1.219 1.00 91.69 190 VAL A CA 1
ATOM 1535 C C . VAL A 1 190 ? -0.253 9.306 -0.447 1.00 91.69 190 VAL A C 1
ATOM 1537 O O . VAL A 1 190 ? 0.215 10.327 0.038 1.00 91.69 190 VAL A O 1
ATOM 1540 N N . HIS A 1 191 ? -1.522 8.950 -0.246 1.00 92.88 191 HIS A N 1
ATOM 1541 C CA . HIS A 1 191 ? -2.461 9.717 0.569 1.00 92.88 191 HIS A CA 1
ATOM 1542 C C . HIS A 1 191 ? -1.999 9.807 2.032 1.00 92.88 191 HIS A C 1
ATOM 1544 O O . HIS A 1 191 ? -1.864 10.910 2.556 1.00 92.88 191 HIS A O 1
ATOM 1550 N N . ILE A 1 192 ? -1.656 8.677 2.670 1.00 94.81 192 ILE A N 1
ATOM 1551 C CA . ILE A 1 192 ? -1.141 8.678 4.054 1.00 94.81 192 ILE A CA 1
ATOM 1552 C C . ILE A 1 192 ? 0.124 9.540 4.158 1.00 94.81 192 ILE A C 1
ATOM 1554 O O . ILE A 1 192 ? 0.254 10.340 5.085 1.00 94.81 192 ILE A O 1
ATOM 1558 N N . ILE A 1 193 ? 1.053 9.409 3.203 1.00 96.19 193 ILE A N 1
ATOM 1559 C CA . ILE A 1 193 ? 2.272 10.227 3.183 1.00 96.19 193 ILE A CA 1
ATOM 1560 C C . ILE A 1 193 ? 1.920 11.714 3.030 1.00 96.19 193 ILE A C 1
ATOM 1562 O O . ILE A 1 193 ? 2.473 12.531 3.758 1.00 96.19 193 ILE A O 1
ATOM 1566 N N . ALA A 1 194 ? 0.993 12.087 2.144 1.00 96.00 194 ALA A N 1
ATOM 1567 C CA . ALA A 1 194 ? 0.592 13.484 1.959 1.00 96.00 194 ALA A CA 1
ATOM 1568 C C . ALA A 1 194 ? 0.038 14.090 3.259 1.00 96.00 194 ALA A C 1
ATOM 1570 O O . ALA A 1 194 ? 0.425 15.200 3.633 1.00 96.00 194 ALA A O 1
ATOM 1571 N N . VAL A 1 195 ? -0.785 13.326 3.988 1.00 96.56 195 VAL A N 1
ATOM 1572 C CA . VAL A 1 195 ? -1.317 13.727 5.297 1.00 96.56 195 VAL A CA 1
ATOM 1573 C C . VAL A 1 195 ? -0.195 13.906 6.327 1.00 96.56 195 VAL A C 1
ATOM 1575 O O . VAL A 1 195 ? -0.161 14.929 7.011 1.00 96.56 195 VAL A O 1
ATOM 1578 N N . LEU A 1 196 ? 0.749 12.960 6.417 1.00 96.69 196 LEU A N 1
ATOM 1579 C CA . LEU A 1 196 ? 1.899 13.040 7.334 1.00 96.69 196 LEU A CA 1
ATOM 1580 C C . LEU A 1 196 ? 2.812 14.234 7.053 1.00 96.69 196 LEU A C 1
ATOM 1582 O O . LEU A 1 196 ? 3.386 14.807 7.972 1.00 96.69 196 LEU A O 1
ATOM 1586 N N . LEU A 1 197 ? 2.983 14.592 5.783 1.00 97.00 197 LEU A N 1
ATOM 1587 C CA . LEU A 1 197 ? 3.807 15.732 5.390 1.00 97.00 197 LEU A CA 1
ATOM 1588 C C . LEU A 1 197 ? 3.061 17.071 5.542 1.00 97.00 197 LEU A C 1
ATOM 1590 O O . LEU A 1 197 ? 3.654 18.124 5.326 1.00 97.00 197 LEU A O 1
ATOM 1594 N N . GLY A 1 198 ? 1.766 17.055 5.888 1.00 96.56 198 GLY A N 1
ATOM 1595 C CA . GLY A 1 198 ? 0.929 18.255 5.966 1.00 96.56 198 GLY A CA 1
ATOM 1596 C C . GLY A 1 198 ? 0.622 18.886 4.601 1.00 96.56 198 GLY A C 1
ATOM 1597 O O . GLY A 1 198 ? 0.309 20.073 4.520 1.00 96.56 198 GLY A O 1
ATOM 1598 N N . ARG A 1 199 ? 0.719 18.117 3.509 1.00 96.19 199 ARG A N 1
ATOM 1599 C CA . ARG A 1 199 ? 0.638 18.612 2.126 1.00 96.19 199 ARG A CA 1
ATOM 1600 C C . ARG A 1 199 ? -0.794 18.522 1.596 1.00 96.19 199 ARG A C 1
ATOM 1602 O O . ARG A 1 199 ? -1.124 17.644 0.806 1.00 96.19 199 ARG A O 1
ATOM 1609 N N . ARG A 1 200 ? -1.645 19.465 2.019 1.00 94.75 200 ARG A N 1
ATOM 1610 C CA . ARG A 1 200 ? -3.092 19.506 1.696 1.00 94.75 200 ARG A CA 1
ATOM 1611 C C . ARG A 1 200 ? -3.394 19.526 0.192 1.00 94.75 200 ARG A C 1
ATOM 1613 O O . ARG A 1 200 ? -4.350 18.899 -0.244 1.00 94.75 200 ARG A O 1
ATOM 1620 N N . GLY A 1 201 ? -2.569 20.214 -0.600 1.00 94.94 201 GLY A N 1
ATOM 1621 C CA . GLY A 1 201 ? -2.706 20.213 -2.061 1.00 94.94 201 GLY A CA 1
ATOM 1622 C C . GLY A 1 201 ? -2.487 18.824 -2.665 1.00 94.94 201 GLY A C 1
ATOM 1623 O O . GLY A 1 201 ? -3.264 18.391 -3.509 1.00 94.94 201 GLY A O 1
ATOM 1624 N N . ASP A 1 202 ? -1.483 18.096 -2.178 1.00 95.12 202 ASP A N 1
ATOM 1625 C CA . ASP A 1 202 ? -1.191 16.739 -2.645 1.00 95.12 202 ASP A CA 1
ATOM 1626 C C . ASP A 1 202 ? -2.258 15.750 -2.161 1.00 95.12 202 ASP A C 1
ATOM 1628 O O . ASP A 1 202 ? -2.651 14.867 -2.915 1.00 95.12 202 ASP A O 1
ATOM 1632 N N . GLU A 1 203 ? -2.771 15.932 -0.937 1.00 93.44 203 GLU A N 1
ATOM 1633 C CA . GLU A 1 203 ? -3.930 15.196 -0.412 1.00 93.44 203 GLU A CA 1
ATOM 1634 C C . GLU A 1 203 ? -5.124 15.326 -1.367 1.00 93.44 203 GLU A C 1
ATOM 1636 O O . GLU A 1 203 ? -5.647 14.312 -1.817 1.00 93.44 203 GLU A O 1
ATOM 1641 N N . ALA A 1 204 ? -5.469 16.557 -1.768 1.00 92.00 204 ALA A N 1
ATOM 1642 C CA . ALA A 1 204 ? -6.558 16.839 -2.704 1.00 92.00 204 ALA A CA 1
ATOM 1643 C C . ALA A 1 204 ? -6.340 16.228 -4.104 1.00 92.00 204 ALA A C 1
ATOM 1645 O O . ALA A 1 204 ? -7.274 15.736 -4.737 1.00 92.00 204 ALA A O 1
ATOM 1646 N N . VAL A 1 205 ? -5.105 16.236 -4.615 1.00 91.12 205 VAL A N 1
ATOM 1647 C CA . VAL A 1 205 ? -4.779 15.612 -5.913 1.00 91.12 205 VAL A CA 1
ATOM 1648 C C . VAL A 1 205 ? -4.920 14.092 -5.844 1.00 91.12 205 VAL A C 1
ATOM 1650 O O . VAL A 1 205 ? -5.416 13.470 -6.778 1.00 91.12 205 VAL A O 1
ATOM 1653 N N . VAL A 1 206 ? -4.495 13.481 -4.739 1.00 88.94 206 VAL A N 1
ATOM 1654 C CA . VAL A 1 206 ? -4.562 12.027 -4.544 1.00 88.94 206 VAL A CA 1
ATOM 1655 C C . VAL A 1 206 ? -5.992 11.558 -4.260 1.00 88.94 206 VAL A C 1
ATOM 1657 O O . VAL A 1 206 ? -6.317 10.416 -4.581 1.00 88.94 206 VAL A O 1
ATOM 1660 N N . SER A 1 207 ? -6.824 12.420 -3.673 1.00 84.50 207 SER A N 1
ATOM 1661 C CA . SER A 1 207 ? -8.218 12.138 -3.328 1.00 84.50 207 SER A CA 1
ATOM 1662 C C . SER A 1 207 ? -9.178 12.364 -4.511 1.00 84.50 207 SER A C 1
ATOM 1664 O O . SER A 1 207 ? -10.049 11.546 -4.794 1.00 84.50 207 SER A O 1
ATOM 1666 N N . SER A 1 208 ? -8.975 13.421 -5.301 1.00 81.56 208 SER A N 1
ATOM 1667 C CA . SER A 1 208 ? -9.871 13.789 -6.416 1.00 81.56 208 SER A CA 1
ATOM 1668 C C . SER A 1 208 ? -9.945 12.783 -7.578 1.00 81.56 208 SER A C 1
ATOM 1670 O O . SER A 1 208 ? -10.823 12.899 -8.434 1.00 81.56 208 SER A O 1
ATOM 1672 N N . GLY A 1 209 ? -9.067 11.778 -7.626 1.00 72.06 209 GLY A N 1
ATOM 1673 C CA . GLY A 1 209 ? -9.095 10.726 -8.637 1.00 72.06 209 GLY A CA 1
ATOM 1674 C C . GLY A 1 209 ? -8.147 9.574 -8.318 1.00 72.06 209 GLY A C 1
ATOM 1675 O O . GLY A 1 209 ? -7.321 9.638 -7.412 1.00 72.06 209 GLY A O 1
ATOM 1676 N N . GLY A 1 210 ? -8.230 8.483 -9.082 1.00 83.19 210 GLY A N 1
ATOM 1677 C CA . GLY A 1 210 ? -7.301 7.368 -8.915 1.00 83.19 210 GLY A CA 1
ATOM 1678 C C . GLY A 1 210 ? -5.859 7.820 -9.170 1.00 83.19 210 GLY A C 1
ATOM 1679 O O . GLY A 1 210 ? -5.483 8.042 -10.315 1.00 83.19 210 GLY A O 1
ATOM 1680 N N . PHE A 1 211 ? -5.009 7.890 -8.138 1.00 90.00 211 PHE A N 1
ATOM 1681 C CA . PHE A 1 211 ? -3.608 8.333 -8.284 1.00 90.00 211 PHE A CA 1
ATOM 1682 C C . PHE A 1 211 ? -2.828 7.556 -9.369 1.00 90.00 211 PHE A C 1
ATOM 1684 O O . PHE A 1 211 ? -1.971 8.107 -10.058 1.00 90.00 211 PHE A O 1
ATOM 1691 N N . LYS A 1 212 ? -3.156 6.267 -9.571 1.00 91.50 212 LYS A N 1
ATOM 1692 C CA . LYS A 1 212 ? -2.601 5.439 -10.663 1.00 91.50 212 LYS A CA 1
ATOM 1693 C C . LYS A 1 212 ? -3.005 5.945 -12.048 1.00 91.50 212 LYS A C 1
ATOM 1695 O O . LYS A 1 212 ? -2.203 5.854 -12.971 1.00 91.50 212 LYS A O 1
ATOM 1700 N N . ASP A 1 213 ? -4.225 6.449 -12.187 1.00 92.25 213 ASP A N 1
ATOM 1701 C CA . ASP A 1 213 ? -4.758 6.979 -13.441 1.00 92.25 213 ASP A CA 1
ATOM 1702 C C . ASP A 1 213 ? -4.114 8.315 -13.784 1.00 92.25 213 ASP A C 1
ATOM 1704 O O . ASP A 1 213 ? -3.654 8.491 -14.910 1.00 92.25 213 ASP A O 1
ATOM 1708 N N . GLY A 1 214 ? -3.976 9.205 -12.795 1.00 94.44 214 GLY A N 1
ATOM 1709 C CA . GLY A 1 214 ? -3.242 10.460 -12.958 1.00 94.44 214 GLY A CA 1
ATOM 1710 C C . GLY A 1 214 ? -1.799 10.230 -13.410 1.00 94.44 214 GLY A C 1
ATOM 1711 O O . GLY A 1 214 ? -1.365 10.781 -14.420 1.00 94.44 214 GLY A O 1
ATOM 1712 N N . LEU A 1 215 ? -1.082 9.317 -12.745 1.00 95.19 215 LEU A N 1
ATOM 1713 C CA . LEU A 1 215 ? 0.269 8.927 -13.157 1.00 95.19 215 LEU A CA 1
ATOM 1714 C C . LEU A 1 215 ? 0.319 8.288 -14.554 1.00 95.19 215 LEU A C 1
ATOM 1716 O O . LEU A 1 215 ? 1.240 8.561 -15.321 1.00 95.19 215 LEU A O 1
ATOM 1720 N N . ALA A 1 216 ? -0.650 7.441 -14.907 1.00 96.50 216 ALA A N 1
ATOM 1721 C CA . ALA A 1 216 ? -0.683 6.798 -16.220 1.00 96.50 216 ALA A CA 1
ATOM 1722 C C . ALA A 1 216 ? -0.939 7.818 -17.341 1.00 96.50 216 ALA A C 1
ATOM 1724 O O . ALA A 1 216 ? -0.367 7.693 -18.425 1.00 96.50 216 ALA A O 1
ATOM 1725 N N . ALA A 1 217 ? -1.757 8.838 -17.068 1.00 96.44 217 ALA A N 1
ATOM 1726 C CA . ALA A 1 217 ? -2.005 9.962 -17.964 1.00 96.44 217 ALA A CA 1
ATOM 1727 C C . ALA A 1 217 ? -0.803 10.919 -18.074 1.00 96.44 217 ALA A C 1
ATOM 1729 O O . ALA A 1 217 ? -0.665 11.608 -19.086 1.00 96.44 217 ALA A O 1
ATOM 1730 N N . ALA A 1 218 ? 0.083 10.946 -17.075 1.00 97.00 218 ALA A N 1
ATOM 1731 C CA . ALA A 1 218 ? 1.312 11.736 -17.104 1.00 97.00 218 ALA A CA 1
ATOM 1732 C C . ALA A 1 218 ? 2.373 11.170 -18.065 1.00 97.00 218 ALA A C 1
ATOM 1734 O O . ALA A 1 218 ? 3.191 11.924 -18.581 1.00 97.00 218 ALA A O 1
ATOM 1735 N N . VAL A 1 219 ? 2.360 9.858 -18.335 1.00 97.81 219 VAL A N 1
ATOM 1736 C CA . VAL A 1 219 ? 3.361 9.179 -19.181 1.00 97.81 219 VAL A CA 1
ATOM 1737 C C . VAL A 1 219 ? 3.566 9.848 -20.550 1.00 97.81 219 VAL A C 1
ATOM 1739 O O . VAL A 1 219 ? 4.709 10.205 -20.834 1.00 97.81 219 VAL A O 1
ATOM 1742 N N . PRO A 1 220 ? 2.532 10.047 -21.397 1.00 97.38 220 PRO A N 1
ATOM 1743 C CA . PRO A 1 220 ? 2.720 10.711 -22.688 1.00 97.38 220 PRO A CA 1
ATOM 1744 C C . PRO A 1 220 ? 3.188 12.163 -22.533 1.00 97.38 220 PRO A C 1
ATOM 1746 O O . PRO A 1 220 ? 4.142 12.558 -23.188 1.00 97.38 220 PRO A O 1
ATOM 1749 N N . LYS A 1 221 ? 2.611 12.925 -21.591 1.00 97.56 221 LYS A N 1
ATOM 1750 C CA . LYS A 1 221 ? 2.989 14.330 -21.352 1.00 97.56 221 LYS A CA 1
ATOM 1751 C C . LYS A 1 221 ? 4.469 14.480 -21.000 1.00 97.56 221 LYS A C 1
ATOM 1753 O O . LYS A 1 221 ? 5.146 15.368 -21.506 1.00 97.56 221 LYS A O 1
ATOM 1758 N N . VAL A 1 222 ? 4.968 13.614 -20.116 1.00 98.06 222 VAL A N 1
ATOM 1759 C CA . VAL A 1 222 ? 6.378 13.619 -19.718 1.00 98.06 222 VAL A CA 1
ATOM 1760 C C . VAL A 1 222 ? 7.259 13.160 -20.872 1.00 98.06 222 VAL A C 1
ATOM 1762 O O . VAL A 1 222 ? 8.324 13.729 -21.049 1.00 98.06 222 VAL A O 1
ATOM 1765 N N . ALA A 1 223 ? 6.837 12.177 -21.668 1.00 97.50 223 ALA A N 1
ATOM 1766 C CA . ALA A 1 223 ? 7.611 11.738 -22.827 1.00 97.50 223 ALA A CA 1
ATOM 1767 C C . ALA A 1 223 ? 7.741 12.821 -23.912 1.00 97.50 223 ALA A C 1
ATOM 1769 O O . ALA A 1 223 ? 8.793 12.925 -24.537 1.00 97.50 223 ALA A O 1
ATOM 1770 N N . ASP A 1 224 ? 6.711 13.649 -24.097 1.00 97.69 224 ASP A N 1
ATOM 1771 C CA . ASP A 1 224 ? 6.753 14.785 -25.024 1.00 97.69 224 ASP A CA 1
ATOM 1772 C C . ASP A 1 224 ? 7.680 15.905 -24.517 1.00 97.69 224 ASP A C 1
ATOM 1774 O O 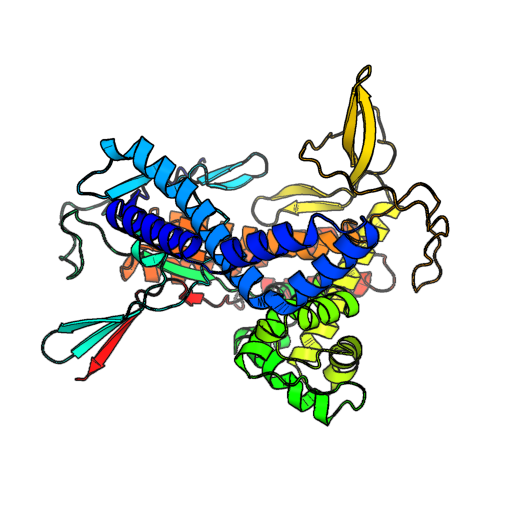. ASP A 1 224 ? 8.333 16.586 -25.307 1.00 97.69 224 ASP A O 1
ATOM 1778 N N . ALA A 1 225 ? 7.747 16.098 -23.195 1.00 97.88 225 ALA A N 1
ATOM 1779 C CA . ALA A 1 225 ? 8.501 17.183 -22.568 1.00 97.88 225 ALA A CA 1
ATOM 1780 C C . ALA A 1 225 ? 9.948 16.821 -22.183 1.00 97.88 225 ALA A C 1
ATOM 1782 O O . ALA A 1 225 ? 10.789 17.713 -22.072 1.00 97.88 225 ALA A O 1
ATOM 1783 N N . VAL A 1 226 ? 10.245 15.538 -21.957 1.00 98.00 226 VAL A N 1
ATOM 1784 C CA . VAL A 1 226 ? 11.525 15.040 -21.431 1.00 98.00 226 VAL A CA 1
ATOM 1785 C C . VAL A 1 226 ? 12.187 14.121 -22.466 1.00 98.00 226 VAL A C 1
ATOM 1787 O O . VAL A 1 226 ? 11.866 12.931 -22.510 1.00 98.00 226 VAL A O 1
ATOM 1790 N N . PRO A 1 227 ? 13.147 14.620 -23.271 1.00 96.69 227 PRO A N 1
ATOM 1791 C CA . PRO A 1 227 ? 13.789 13.850 -24.345 1.00 96.69 227 PRO A CA 1
ATOM 1792 C C . PRO A 1 227 ? 14.427 12.526 -23.892 1.00 96.69 227 PRO A C 1
ATOM 1794 O O . PRO A 1 227 ? 14.497 11.550 -24.644 1.00 96.69 227 PRO A O 1
ATOM 1797 N N . GLU A 1 228 ? 14.902 12.476 -22.649 1.00 96.50 228 GLU A N 1
ATOM 1798 C CA . GLU A 1 228 ? 15.545 11.322 -22.028 1.00 96.50 228 GLU A CA 1
ATOM 1799 C C . GLU A 1 228 ? 14.561 10.211 -21.636 1.00 96.50 228 GLU A C 1
ATOM 1801 O O . GLU A 1 228 ? 14.994 9.084 -21.353 1.00 96.50 228 GLU A O 1
ATOM 1806 N N . PHE A 1 229 ? 13.257 10.499 -21.599 1.00 97.12 229 PHE A N 1
ATOM 1807 C CA . PHE A 1 229 ? 12.204 9.537 -21.304 1.00 97.12 229 PHE A CA 1
ATOM 1808 C C . PHE A 1 229 ? 11.354 9.278 -22.549 1.00 97.12 229 PHE A C 1
ATOM 1810 O O . PHE A 1 229 ? 10.562 10.105 -22.976 1.00 97.12 229 PHE A O 1
ATOM 1817 N N . ARG A 1 230 ? 11.484 8.080 -23.123 1.00 95.50 230 ARG A N 1
ATOM 1818 C CA . ARG A 1 230 ? 10.649 7.660 -24.254 1.00 95.50 230 ARG A CA 1
ATOM 1819 C C . ARG A 1 230 ? 9.371 7.015 -23.745 1.00 95.50 230 ARG A C 1
ATOM 1821 O O . ARG A 1 230 ? 9.434 6.146 -22.872 1.00 95.50 230 ARG A O 1
ATOM 1828 N N . ALA A 1 231 ? 8.239 7.396 -24.333 1.00 93.88 231 ALA A N 1
ATOM 1829 C CA . ALA A 1 231 ? 6.962 6.768 -24.033 1.00 93.88 231 ALA A CA 1
ATOM 1830 C C . ALA A 1 231 ? 7.052 5.246 -24.282 1.00 93.88 231 ALA A C 1
ATOM 1832 O O . ALA A 1 231 ? 7.524 4.827 -25.343 1.00 93.88 231 ALA A O 1
ATOM 1833 N N . PRO A 1 232 ? 6.624 4.411 -23.322 1.00 95.56 232 PRO A N 1
ATOM 1834 C CA . PRO A 1 232 ? 6.511 2.976 -23.530 1.00 95.56 232 PRO A CA 1
ATOM 1835 C C . PRO A 1 232 ? 5.364 2.670 -24.497 1.00 95.56 232 PRO A C 1
ATOM 1837 O O . PRO A 1 232 ? 4.282 3.254 -24.385 1.00 95.56 232 PRO A O 1
ATOM 1840 N N . ASP A 1 233 ? 5.571 1.704 -25.390 1.00 97.12 233 ASP A N 1
ATOM 1841 C CA . ASP A 1 233 ? 4.505 1.156 -26.227 1.00 97.12 233 ASP A CA 1
ATOM 1842 C C . ASP A 1 233 ? 3.614 0.262 -25.359 1.00 97.12 233 ASP A C 1
ATOM 1844 O O . ASP A 1 233 ? 3.943 -0.882 -25.038 1.00 97.12 233 ASP A O 1
ATOM 1848 N N . SER A 1 234 ? 2.551 0.869 -24.846 1.00 96.12 234 SER A N 1
ATOM 1849 C CA . SER A 1 234 ? 1.674 0.301 -23.831 1.00 96.12 234 SER A CA 1
ATOM 1850 C C . SER A 1 234 ? 0.286 0.910 -23.955 1.00 96.12 234 SER A C 1
ATOM 1852 O O . SER A 1 234 ? 0.151 2.122 -24.144 1.00 96.12 234 SER A O 1
ATOM 1854 N N . ASP A 1 235 ? -0.755 0.096 -23.815 1.00 95.69 235 ASP A N 1
ATOM 1855 C CA . ASP A 1 235 ? -2.130 0.589 -23.763 1.00 95.69 235 ASP A CA 1
ATOM 1856 C C . ASP A 1 235 ? -2.441 1.265 -22.399 1.00 95.69 235 ASP A C 1
ATOM 1858 O O . ASP A 1 235 ? -1.653 1.177 -21.446 1.00 95.69 235 ASP A O 1
ATOM 1862 N N . PRO A 1 236 ? -3.582 1.969 -22.247 1.00 94.56 236 PRO A N 1
ATOM 1863 C CA . PRO A 1 236 ? -3.944 2.607 -20.979 1.00 94.56 236 PRO A CA 1
ATOM 1864 C C . PRO A 1 236 ? -4.011 1.656 -19.767 1.00 94.56 236 PRO A C 1
ATOM 1866 O O . PRO A 1 236 ? -3.610 2.043 -18.666 1.00 94.56 236 PRO A O 1
ATOM 1869 N N . LYS A 1 237 ? -4.475 0.411 -19.946 1.00 91.62 237 LYS A N 1
ATOM 1870 C CA . LYS A 1 237 ? -4.591 -0.596 -18.876 1.00 91.62 237 LYS A CA 1
ATOM 1871 C C . LYS A 1 237 ? -3.206 -1.065 -18.431 1.00 91.62 237 LYS A C 1
ATOM 1873 O O . LYS A 1 237 ? -2.934 -1.127 -17.229 1.00 91.62 237 LYS A O 1
ATOM 1878 N N . GLN A 1 238 ? -2.319 -1.332 -19.384 1.00 95.12 238 GLN A N 1
ATOM 1879 C CA . GLN A 1 238 ? -0.920 -1.680 -19.154 1.00 95.12 238 GLN A CA 1
ATOM 1880 C C . GLN A 1 238 ? -0.170 -0.555 -18.426 1.00 95.12 238 GLN A C 1
ATOM 1882 O O . GLN A 1 238 ? 0.484 -0.810 -17.410 1.00 95.12 238 GLN A O 1
ATOM 1887 N N . ARG A 1 239 ? -0.339 0.707 -18.857 1.00 96.38 239 ARG A N 1
ATOM 1888 C CA . ARG A 1 239 ? 0.235 1.879 -18.166 1.00 96.38 239 ARG A CA 1
ATOM 1889 C C . ARG A 1 239 ? -0.262 2.001 -16.733 1.00 96.38 239 ARG A C 1
ATOM 1891 O O . ARG A 1 239 ? 0.552 2.122 -15.819 1.00 96.38 239 ARG A O 1
ATOM 1898 N N . ARG A 1 240 ? -1.577 1.909 -16.509 1.00 93.88 240 ARG A N 1
ATOM 1899 C CA . ARG A 1 240 ? -2.168 1.939 -15.159 1.00 93.88 240 ARG A CA 1
ATOM 1900 C C . ARG A 1 240 ? -1.580 0.846 -14.267 1.00 93.88 240 ARG A C 1
ATOM 1902 O O . ARG A 1 240 ? -1.249 1.103 -13.107 1.00 93.88 240 ARG A O 1
ATOM 1909 N N . LYS A 1 241 ? -1.407 -0.367 -14.801 1.00 91.81 241 LYS A N 1
ATOM 1910 C CA . LYS A 1 241 ? -0.793 -1.486 -14.074 1.00 91.81 241 LYS A CA 1
ATOM 1911 C C . LYS A 1 241 ? 0.675 -1.203 -13.736 1.00 91.81 241 LYS A C 1
ATOM 1913 O O . LYS A 1 241 ? 1.083 -1.430 -12.597 1.00 91.81 241 LYS A O 1
ATOM 1918 N N . ALA A 1 242 ? 1.441 -0.638 -14.671 1.00 95.19 242 ALA A N 1
ATOM 1919 C CA . ALA A 1 242 ? 2.824 -0.222 -14.438 1.00 95.19 242 ALA A CA 1
ATOM 1920 C C . ALA A 1 242 ? 2.929 0.846 -13.335 1.00 95.19 242 ALA A C 1
ATOM 1922 O O . ALA A 1 242 ? 3.842 0.787 -12.509 1.00 95.19 242 ALA A O 1
ATOM 1923 N N . MET A 1 243 ? 1.966 1.771 -13.239 1.00 95.38 243 MET A N 1
ATOM 1924 C CA . MET A 1 243 ? 1.954 2.780 -12.171 1.00 95.38 243 MET A CA 1
ATOM 1925 C C . MET A 1 243 ? 1.810 2.165 -10.777 1.00 95.38 243 MET A C 1
ATOM 1927 O O . MET A 1 243 ? 2.374 2.693 -9.822 1.00 95.38 243 MET A O 1
ATOM 1931 N N . GLY A 1 244 ? 1.157 1.005 -10.648 1.00 91.12 244 GLY A N 1
ATOM 1932 C CA . GLY A 1 244 ? 1.150 0.240 -9.396 1.00 91.12 244 GLY A CA 1
ATOM 1933 C C . GLY A 1 244 ? 2.545 -0.210 -8.942 1.00 91.12 244 GLY A C 1
ATOM 1934 O O . GLY A 1 244 ? 2.803 -0.288 -7.745 1.00 91.12 244 GLY A O 1
ATOM 1935 N N . VAL A 1 245 ? 3.474 -0.443 -9.876 1.00 92.81 245 VAL A N 1
ATOM 1936 C CA . VAL A 1 245 ? 4.879 -0.739 -9.553 1.00 92.81 245 VAL A CA 1
ATOM 1937 C C . VAL A 1 245 ? 5.604 0.534 -9.118 1.00 92.81 245 VAL A C 1
ATOM 1939 O O . VAL A 1 245 ? 6.286 0.521 -8.092 1.00 92.81 245 VAL A O 1
ATOM 1942 N N . LEU A 1 246 ? 5.428 1.634 -9.860 1.00 93.62 246 LEU A N 1
ATOM 1943 C CA . LEU A 1 246 ? 6.088 2.919 -9.590 1.00 93.62 246 LEU A CA 1
ATOM 1944 C C . LEU A 1 246 ? 5.650 3.551 -8.265 1.00 93.62 246 LEU A C 1
ATOM 1946 O O . LEU A 1 246 ? 6.448 4.235 -7.629 1.00 93.62 246 LEU A O 1
ATOM 1950 N N . GLN A 1 247 ? 4.438 3.270 -7.788 1.00 90.88 247 GLN A N 1
ATOM 1951 C CA . GLN A 1 247 ? 4.002 3.683 -6.454 1.00 90.88 247 GLN A CA 1
ATOM 1952 C C . GLN A 1 247 ? 4.915 3.170 -5.331 1.00 90.88 247 GLN A C 1
ATOM 1954 O O . GLN A 1 247 ? 4.902 3.743 -4.259 1.00 90.88 247 GLN A O 1
ATOM 1959 N N . ASN A 1 248 ? 5.775 2.171 -5.553 1.00 89.94 248 ASN A N 1
ATOM 1960 C CA . ASN A 1 248 ? 6.745 1.730 -4.543 1.00 89.94 248 ASN A CA 1
ATOM 1961 C C . ASN A 1 248 ? 8.008 2.615 -4.465 1.00 89.94 248 ASN A C 1
ATOM 1963 O O . ASN A 1 248 ? 8.922 2.329 -3.686 1.00 89.94 248 ASN A O 1
ATOM 1967 N N . ILE A 1 249 ? 8.103 3.688 -5.259 1.00 92.06 249 ILE A N 1
ATOM 1968 C CA . ILE A 1 249 ? 9.234 4.626 -5.229 1.00 92.06 249 ILE A CA 1
ATOM 1969 C C . ILE A 1 249 ? 9.416 5.260 -3.832 1.00 92.06 249 ILE A C 1
ATOM 1971 O O . ILE A 1 249 ? 10.535 5.182 -3.313 1.00 92.06 249 ILE A O 1
ATOM 1975 N N . PRO A 1 250 ? 8.373 5.812 -3.174 1.00 91.56 250 PRO A N 1
ATOM 1976 C CA . PRO A 1 250 ? 8.458 6.285 -1.788 1.00 91.56 250 PRO A CA 1
ATOM 1977 C C . PRO A 1 250 ? 8.791 5.199 -0.750 1.00 91.56 250 PRO A C 1
ATOM 1979 O O . PRO A 1 250 ? 9.166 5.528 0.370 1.00 91.56 250 PRO A O 1
ATOM 1982 N N . TYR A 1 251 ? 8.718 3.911 -1.103 1.00 87.44 251 TYR A N 1
ATOM 1983 C CA . TYR A 1 251 ? 9.179 2.789 -0.270 1.00 87.44 251 TYR A CA 1
ATOM 1984 C C . TYR A 1 251 ? 10.628 2.368 -0.546 1.00 87.44 251 TYR A C 1
ATOM 1986 O O . TYR A 1 251 ? 11.135 1.424 0.054 1.00 87.44 251 TYR A O 1
ATOM 1994 N N . GLY A 1 252 ? 11.329 3.065 -1.440 1.00 87.81 252 GLY A N 1
ATOM 1995 C CA . GLY A 1 252 ? 12.736 2.801 -1.734 1.00 87.81 252 GLY A CA 1
ATOM 1996 C C . GLY A 1 252 ? 12.977 1.807 -2.861 1.00 87.81 252 GLY A C 1
ATOM 1997 O O . GLY A 1 252 ? 14.119 1.376 -3.044 1.00 87.81 252 GLY A O 1
ATOM 1998 N N . ALA A 1 253 ? 11.955 1.484 -3.663 1.00 88.31 253 ALA A N 1
ATOM 1999 C CA . ALA A 1 253 ? 12.151 0.706 -4.878 1.00 88.31 253 ALA A CA 1
ATOM 2000 C C . ALA A 1 253 ? 13.124 1.418 -5.843 1.00 88.31 253 ALA A C 1
ATOM 2002 O O . ALA A 1 253 ? 12.991 2.601 -6.169 1.00 88.31 253 ALA A O 1
ATOM 2003 N N . GLY A 1 254 ? 14.138 0.685 -6.311 1.00 89.62 254 GLY A N 1
ATOM 2004 C CA . GLY A 1 254 ? 15.143 1.213 -7.233 1.00 89.62 254 GLY A CA 1
ATOM 2005 C C . GLY A 1 254 ? 14.624 1.301 -8.671 1.00 89.62 254 GLY A C 1
ATOM 2006 O O . GLY A 1 254 ? 14.072 0.329 -9.185 1.00 89.62 254 GLY A O 1
ATOM 2007 N N . TYR A 1 255 ? 14.876 2.424 -9.356 1.00 93.69 255 TYR A N 1
ATOM 2008 C CA . TYR A 1 255 ? 14.417 2.665 -10.735 1.00 93.69 255 TYR A CA 1
ATOM 2009 C C . TYR A 1 255 ? 14.818 1.553 -11.708 1.00 93.69 255 TYR A C 1
ATOM 2011 O O . TYR A 1 255 ? 13.985 1.063 -12.463 1.00 93.69 255 TYR A O 1
ATOM 2019 N N . GLY A 1 256 ? 16.079 1.110 -11.665 1.00 91.62 256 GLY A N 1
ATOM 2020 C CA . GLY A 1 256 ? 16.568 0.051 -12.552 1.00 91.62 256 GLY A CA 1
ATOM 2021 C C . GLY A 1 256 ? 15.892 -1.301 -12.308 1.00 91.62 256 GLY A C 1
ATOM 2022 O O . GLY A 1 256 ? 15.588 -2.013 -13.262 1.00 91.62 256 GLY A O 1
ATOM 2023 N N . ALA A 1 257 ? 15.609 -1.636 -11.043 1.00 89.56 257 ALA A N 1
ATOM 2024 C CA . ALA A 1 257 ? 14.919 -2.872 -10.684 1.00 89.56 257 ALA A CA 1
ATOM 2025 C C . ALA A 1 257 ? 13.453 -2.849 -11.136 1.00 89.56 257 ALA A C 1
ATOM 2027 O O . ALA A 1 257 ? 12.988 -3.834 -11.701 1.00 89.56 257 ALA A O 1
ATOM 2028 N N . MET A 1 258 ? 12.759 -1.719 -10.958 1.00 93.75 258 MET A N 1
ATOM 2029 C CA . MET A 1 258 ? 11.393 -1.543 -11.461 1.00 93.75 258 MET A CA 1
ATOM 2030 C C . MET A 1 258 ? 11.347 -1.589 -12.986 1.00 93.75 258 MET A C 1
ATOM 2032 O O . MET A 1 258 ? 10.576 -2.360 -13.540 1.00 93.75 258 MET A O 1
ATOM 2036 N N . ALA A 1 259 ? 12.222 -0.848 -13.674 1.00 95.00 259 ALA A N 1
ATOM 2037 C CA . ALA A 1 259 ? 12.272 -0.848 -15.134 1.00 95.00 259 ALA A CA 1
ATOM 2038 C C . ALA A 1 259 ? 12.547 -2.254 -15.689 1.00 95.00 259 ALA A C 1
ATOM 2040 O O . ALA A 1 259 ? 11.946 -2.659 -16.677 1.00 95.00 259 ALA A O 1
ATOM 2041 N N . LYS A 1 260 ? 13.430 -3.020 -15.033 1.00 92.12 260 LYS A N 1
ATOM 2042 C CA . LYS A 1 260 ? 13.647 -4.432 -15.361 1.00 92.12 260 LYS A CA 1
ATOM 2043 C C . LYS A 1 260 ? 12.375 -5.257 -15.139 1.00 92.12 260 LYS A C 1
ATOM 2045 O O . LYS A 1 260 ? 11.984 -5.972 -16.046 1.00 92.12 260 LYS A O 1
ATOM 2050 N N . GLY A 1 261 ? 11.726 -5.131 -13.981 1.00 90.75 261 GLY A N 1
ATOM 2051 C CA . GLY A 1 261 ? 10.496 -5.866 -13.672 1.00 90.75 261 GLY A CA 1
ATOM 2052 C C . GLY A 1 261 ? 9.352 -5.586 -14.652 1.00 90.75 261 GLY A C 1
ATOM 2053 O O . GLY A 1 261 ? 8.647 -6.513 -15.023 1.00 90.75 261 GLY A O 1
ATOM 2054 N N . LEU A 1 262 ? 9.215 -4.340 -15.117 1.00 94.25 262 LEU A N 1
ATOM 2055 C CA . LEU A 1 262 ? 8.240 -3.974 -16.149 1.00 94.25 262 LEU A CA 1
ATOM 2056 C C . LEU A 1 262 ? 8.587 -4.599 -17.510 1.00 94.25 262 LEU A C 1
ATOM 2058 O O . LEU A 1 262 ? 7.709 -5.129 -18.179 1.00 94.25 262 LEU A O 1
ATOM 2062 N N . ARG A 1 263 ? 9.867 -4.598 -17.911 1.00 94.06 263 ARG A N 1
ATOM 2063 C CA . ARG A 1 263 ? 10.314 -5.218 -19.175 1.00 94.06 263 ARG A CA 1
ATOM 2064 C C . ARG A 1 263 ? 10.276 -6.742 -19.172 1.00 94.06 263 ARG A C 1
ATOM 2066 O O . ARG A 1 263 ? 10.160 -7.333 -20.237 1.00 94.06 263 ARG A O 1
ATOM 2073 N N . ASP A 1 264 ? 10.407 -7.366 -18.005 1.00 90.88 264 ASP A N 1
ATOM 2074 C CA . ASP A 1 264 ? 10.342 -8.823 -17.866 1.00 90.88 264 ASP A CA 1
ATOM 2075 C C . ASP A 1 264 ? 8.910 -9.358 -18.133 1.00 90.88 264 ASP A C 1
ATOM 2077 O O . ASP A 1 264 ? 8.725 -10.568 -18.259 1.00 90.88 264 ASP A O 1
ATOM 2081 N N . ASP A 1 265 ? 7.903 -8.476 -18.236 1.00 88.81 265 ASP A N 1
ATOM 2082 C CA . ASP A 1 265 ? 6.503 -8.815 -18.511 1.00 88.81 265 ASP A CA 1
ATOM 2083 C C . ASP A 1 265 ? 5.827 -7.794 -19.463 1.00 88.81 265 ASP A C 1
ATOM 2085 O O . ASP A 1 265 ? 4.990 -6.983 -19.047 1.00 88.81 265 ASP A O 1
ATOM 2089 N N . PRO A 1 266 ? 6.166 -7.823 -20.764 1.00 92.00 266 PRO A N 1
ATOM 2090 C CA . PRO A 1 266 ? 5.608 -6.888 -21.737 1.00 92.00 266 PRO A CA 1
ATOM 2091 C C . PRO A 1 266 ? 4.108 -7.096 -21.983 1.00 92.00 266 PRO A C 1
ATOM 2093 O O . PRO A 1 266 ? 3.417 -6.145 -22.324 1.00 92.00 266 PRO A O 1
ATOM 2096 N N . ALA A 1 267 ? 3.569 -8.296 -21.757 1.00 85.56 267 ALA A N 1
ATOM 2097 C CA . ALA A 1 267 ? 2.131 -8.542 -21.869 1.00 85.56 267 ALA A CA 1
ATOM 2098 C C . ALA A 1 267 ? 1.337 -7.741 -20.826 1.00 85.56 267 ALA A C 1
ATOM 2100 O O . ALA A 1 267 ? 0.298 -7.153 -21.127 1.00 85.56 267 ALA A O 1
ATOM 2101 N N . ALA A 1 268 ? 1.835 -7.688 -19.587 1.00 87.06 268 ALA A N 1
ATOM 2102 C CA . ALA A 1 268 ? 1.169 -6.977 -18.505 1.00 87.06 268 ALA A CA 1
ATOM 2103 C C . ALA A 1 268 ? 1.391 -5.463 -18.545 1.00 87.06 268 ALA A C 1
ATOM 2105 O O . ALA A 1 268 ? 0.521 -4.726 -18.077 1.00 87.06 268 ALA A O 1
ATOM 2106 N N . TYR A 1 269 ? 2.552 -5.010 -19.022 1.00 94.38 269 TYR A N 1
ATOM 2107 C CA . TYR A 1 269 ? 2.980 -3.618 -18.867 1.00 94.38 269 TYR A CA 1
ATOM 2108 C C . TYR A 1 269 ? 3.222 -2.885 -20.189 1.00 94.38 269 TYR A C 1
ATOM 2110 O O . TYR A 1 269 ? 3.321 -1.663 -20.172 1.00 94.38 269 TYR A O 1
ATOM 2118 N N . GLY A 1 270 ? 3.277 -3.575 -21.324 1.00 94.81 270 GLY A N 1
ATOM 2119 C CA . GLY A 1 270 ? 3.756 -3.036 -22.596 1.00 94.81 270 GLY A CA 1
ATOM 2120 C C . GLY A 1 270 ? 5.286 -3.031 -22.693 1.00 94.81 270 GLY A C 1
ATOM 2121 O O . GLY A 1 270 ? 6.002 -3.426 -21.766 1.00 94.81 270 GLY A O 1
ATOM 2122 N N . THR A 1 271 ? 5.813 -2.596 -23.835 1.00 95.50 271 THR A N 1
ATOM 2123 C CA . THR A 1 271 ? 7.256 -2.576 -24.120 1.00 95.50 271 THR A CA 1
ATOM 2124 C C . THR A 1 271 ? 7.856 -1.175 -23.943 1.00 95.50 271 THR A C 1
ATOM 2126 O O . THR A 1 271 ? 7.164 -0.199 -23.674 1.00 95.50 271 THR A O 1
ATOM 2129 N N . GLY A 1 272 ? 9.184 -1.049 -24.024 1.00 92.69 272 GLY A N 1
ATOM 2130 C CA . GLY A 1 272 ? 9.851 0.262 -24.025 1.00 92.69 272 GLY A CA 1
ATOM 2131 C C . GLY A 1 272 ? 10.076 0.917 -22.655 1.00 92.69 272 GLY A C 1
ATOM 2132 O O . GLY A 1 272 ? 10.760 1.939 -22.591 1.00 92.69 272 GLY A O 1
ATOM 2133 N N . TRP A 1 273 ? 9.611 0.318 -21.548 1.00 95.19 273 TRP A N 1
ATOM 2134 C CA . TRP A 1 273 ? 9.875 0.829 -20.195 1.00 95.19 273 TRP A CA 1
ATOM 2135 C C . TRP A 1 273 ? 11.375 0.932 -19.903 1.00 95.19 273 TRP A C 1
ATOM 2137 O O . TRP A 1 273 ? 12.081 -0.049 -19.630 1.00 95.19 273 TRP A O 1
ATOM 2147 N N . SER A 1 274 ? 11.870 2.160 -19.943 1.00 92.06 274 SER A N 1
ATOM 2148 C CA . SER A 1 274 ? 13.271 2.511 -19.768 1.00 92.06 274 SER A CA 1
ATOM 2149 C C . SER A 1 274 ? 13.381 3.867 -19.073 1.00 92.06 274 SER A C 1
ATOM 2151 O O . SER A 1 274 ? 12.393 4.573 -18.911 1.00 92.06 274 SER A O 1
ATOM 2153 N N . ASN A 1 275 ? 14.572 4.173 -18.557 1.00 92.94 275 ASN A N 1
ATOM 2154 C CA . ASN A 1 275 ? 14.902 5.443 -17.907 1.00 92.94 275 ASN A CA 1
ATOM 2155 C C . ASN A 1 275 ? 13.832 6.019 -16.947 1.00 92.94 275 ASN A C 1
ATOM 2157 O O . ASN A 1 275 ? 13.543 7.212 -16.956 1.00 92.94 275 ASN A O 1
ATOM 2161 N N . LEU A 1 276 ? 13.282 5.181 -16.054 1.00 96.44 276 LEU A N 1
ATOM 2162 C CA . LEU A 1 276 ? 12.326 5.629 -15.025 1.00 96.44 276 LEU A CA 1
ATOM 2163 C C . LEU A 1 276 ? 12.891 6.733 -14.115 1.00 96.44 276 LEU A C 1
ATOM 2165 O O . LEU A 1 276 ? 12.131 7.430 -13.454 1.00 96.44 276 LEU A O 1
ATOM 2169 N N . ARG A 1 277 ? 14.221 6.890 -14.069 1.00 96.75 277 ARG A N 1
ATOM 2170 C CA . ARG A 1 277 ? 14.869 8.009 -13.386 1.00 96.75 277 ARG A CA 1
ATOM 2171 C C . ARG A 1 277 ? 14.484 9.338 -14.041 1.00 96.75 277 ARG A C 1
ATOM 2173 O O . ARG A 1 277 ? 14.012 10.210 -13.327 1.00 96.75 277 ARG A O 1
ATOM 2180 N N . ALA A 1 278 ? 14.624 9.470 -15.364 1.00 97.19 278 ALA A N 1
ATOM 2181 C CA . ALA A 1 278 ? 14.233 10.683 -16.086 1.00 97.19 278 ALA A CA 1
ATOM 2182 C C . ALA A 1 278 ? 12.733 10.977 -15.946 1.00 97.19 278 ALA A C 1
ATOM 2184 O O . ALA A 1 278 ? 12.369 12.112 -15.647 1.00 97.19 278 ALA A O 1
ATOM 2185 N N . PHE A 1 279 ? 11.881 9.945 -16.043 1.00 97.56 279 PHE A N 1
ATOM 2186 C CA . PHE A 1 279 ? 10.438 10.095 -15.819 1.00 97.56 279 PHE A CA 1
ATOM 2187 C C . PHE A 1 279 ? 10.129 10.779 -14.484 1.00 97.56 279 PHE A C 1
ATOM 2189 O O . PHE A 1 279 ? 9.325 11.697 -14.446 1.00 97.56 279 PHE A O 1
ATOM 2196 N N . ILE A 1 280 ? 10.787 10.368 -13.397 1.00 97.00 280 ILE A N 1
ATOM 2197 C CA . ILE A 1 280 ? 10.513 10.898 -12.055 1.00 97.00 280 ILE A CA 1
ATOM 2198 C C . ILE A 1 280 ? 11.244 12.219 -11.799 1.00 97.00 280 ILE A C 1
ATOM 2200 O O . ILE A 1 280 ? 10.634 13.192 -11.371 1.00 97.00 280 ILE A O 1
ATOM 2204 N N . GLU A 1 281 ? 12.554 12.262 -12.038 1.00 96.00 281 GLU A N 1
ATOM 2205 C CA . GLU A 1 281 ? 13.406 13.384 -11.624 1.00 96.00 281 GLU A CA 1
ATOM 2206 C C . GLU A 1 281 ? 13.261 14.609 -12.532 1.00 96.00 281 GLU A C 1
ATOM 2208 O O . GLU A 1 281 ? 13.420 15.729 -12.052 1.00 96.00 281 GLU A O 1
ATOM 2213 N N . GLN A 1 282 ? 12.930 14.416 -13.810 1.00 97.62 282 GLN A N 1
ATOM 2214 C CA . GLN A 1 282 ? 12.718 15.509 -14.765 1.00 97.62 282 GLN A CA 1
ATOM 2215 C C . GLN A 1 282 ? 11.222 15.730 -15.021 1.00 97.62 282 GLN A C 1
ATOM 2217 O O . GLN A 1 282 ? 10.755 16.867 -15.027 1.00 97.62 282 GLN A O 1
ATOM 2222 N N . GLY A 1 283 ? 10.436 14.651 -15.115 1.00 97.56 283 GLY A N 1
ATOM 2223 C CA . GLY A 1 283 ? 8.989 14.739 -15.342 1.00 97.56 283 GLY A CA 1
ATOM 2224 C C . GLY A 1 283 ? 8.206 15.447 -14.234 1.00 97.56 283 GLY A C 1
ATOM 2225 O O . GLY A 1 283 ? 7.132 15.979 -14.500 1.00 97.56 283 GLY A O 1
ATOM 2226 N N . GLN A 1 284 ? 8.748 15.544 -13.015 1.00 97.50 284 GLN A N 1
ATOM 2227 C CA . GLN A 1 284 ? 8.138 16.325 -11.929 1.00 97.50 284 GLN A CA 1
ATOM 2228 C C . GLN A 1 284 ? 7.954 17.818 -12.254 1.00 97.50 284 GLN A C 1
ATOM 2230 O O . GLN A 1 284 ? 7.132 18.476 -11.624 1.00 97.50 284 GLN A O 1
ATOM 2235 N N . ALA A 1 285 ? 8.695 18.370 -13.222 1.00 97.44 285 ALA A N 1
ATOM 2236 C CA . ALA A 1 285 ? 8.494 19.744 -13.685 1.00 97.44 285 ALA A CA 1
ATOM 2237 C C . ALA A 1 285 ? 7.273 19.892 -14.616 1.00 97.44 285 ALA A C 1
ATOM 2239 O O . ALA A 1 285 ? 6.846 21.010 -14.893 1.00 97.44 285 ALA A O 1
ATOM 2240 N N . HIS A 1 286 ? 6.716 18.777 -15.096 1.00 97.69 286 HIS A N 1
ATOM 2241 C CA . HIS A 1 286 ? 5.722 18.744 -16.170 1.00 97.69 286 HIS A CA 1
ATOM 2242 C C . HIS A 1 286 ? 4.385 18.115 -15.760 1.00 97.69 286 HIS A C 1
ATOM 2244 O O . HIS A 1 286 ? 3.390 18.309 -16.455 1.00 97.69 286 HIS A O 1
ATOM 2250 N N . ASP A 1 287 ? 4.330 17.380 -14.646 1.00 97.62 287 ASP A N 1
ATOM 2251 C CA . ASP A 1 287 ? 3.085 16.791 -14.152 1.00 97.62 287 ASP A CA 1
ATOM 2252 C C . ASP A 1 287 ? 3.041 16.710 -12.615 1.00 97.62 287 ASP A C 1
ATOM 2254 O O . ASP A 1 287 ? 4.005 16.306 -11.956 1.00 97.62 287 ASP A O 1
ATOM 2258 N N . ALA A 1 288 ? 1.894 17.081 -12.040 1.00 95.88 288 ALA A N 1
ATOM 2259 C CA . ALA A 1 288 ? 1.690 17.134 -10.595 1.00 95.88 288 ALA A CA 1
ATOM 2260 C C . ALA A 1 288 ? 1.769 15.750 -9.926 1.00 95.88 288 ALA A C 1
ATOM 2262 O O . ALA A 1 288 ? 2.329 15.632 -8.839 1.00 95.88 288 ALA A O 1
ATOM 2263 N N . TYR A 1 289 ? 1.281 14.685 -10.569 1.00 96.12 289 TYR A N 1
ATOM 2264 C CA . TYR A 1 289 ? 1.327 13.333 -9.999 1.00 96.12 289 TYR A CA 1
ATOM 2265 C C . TYR A 1 289 ? 2.765 12.813 -9.918 1.00 96.12 289 TYR A C 1
ATOM 2267 O O . TYR A 1 289 ? 3.168 12.190 -8.931 1.00 96.12 289 TYR A O 1
ATOM 2275 N N . VAL A 1 290 ? 3.562 13.110 -10.947 1.00 97.38 290 VAL A N 1
ATOM 2276 C CA . VAL A 1 290 ? 4.991 12.779 -10.982 1.00 97.38 290 VAL A CA 1
ATOM 2277 C C . VAL A 1 290 ? 5.749 13.581 -9.929 1.00 97.38 290 VAL A C 1
ATOM 2279 O O . VAL A 1 290 ? 6.570 13.013 -9.204 1.00 97.38 290 VAL A O 1
ATOM 2282 N N . LYS A 1 291 ? 5.416 14.870 -9.777 1.00 97.12 291 LYS A N 1
ATOM 2283 C CA . LYS A 1 291 ? 5.959 15.722 -8.717 1.00 97.12 291 LYS A CA 1
ATOM 2284 C C . LYS A 1 291 ? 5.686 15.172 -7.324 1.00 97.12 291 LYS A C 1
ATOM 2286 O O . LYS A 1 291 ? 6.616 15.083 -6.530 1.00 97.12 291 LYS A O 1
ATOM 2291 N N . ILE A 1 292 ? 4.455 14.747 -7.045 1.00 96.31 292 ILE A N 1
ATOM 2292 C CA . ILE A 1 292 ? 4.086 14.150 -5.755 1.00 96.31 292 ILE A CA 1
ATOM 2293 C C . ILE A 1 292 ? 4.972 12.931 -5.451 1.00 96.31 292 ILE A C 1
ATOM 2295 O O . ILE A 1 292 ? 5.548 12.843 -4.367 1.00 96.31 292 ILE A O 1
ATOM 2299 N N . LEU A 1 293 ? 5.158 12.012 -6.410 1.00 95.62 293 LEU A N 1
ATOM 2300 C CA . LEU A 1 293 ? 6.037 10.850 -6.213 1.00 95.62 293 LEU A CA 1
ATOM 2301 C C . LEU A 1 293 ? 7.501 11.239 -5.961 1.00 95.62 293 LEU A C 1
ATOM 2303 O O . LEU A 1 293 ? 8.155 10.638 -5.100 1.00 95.62 293 LEU A O 1
ATOM 2307 N N . ALA A 1 294 ? 8.024 12.198 -6.727 1.00 96.69 294 ALA A N 1
ATOM 2308 C CA . ALA A 1 294 ? 9.401 12.665 -6.599 1.00 96.69 294 ALA A CA 1
ATOM 2309 C C . ALA A 1 294 ? 9.639 13.335 -5.237 1.00 96.69 294 ALA A C 1
ATOM 2311 O O . ALA A 1 294 ? 10.583 12.974 -4.526 1.00 96.69 294 ALA A O 1
ATOM 2312 N N . ASP A 1 295 ? 8.735 14.229 -4.836 1.00 95.81 295 ASP A N 1
ATOM 2313 C CA . ASP A 1 295 ? 8.786 14.931 -3.559 1.00 95.81 295 ASP A CA 1
ATOM 2314 C C . ASP A 1 295 ? 8.690 13.946 -2.388 1.00 95.81 295 ASP A C 1
ATOM 2316 O O . ASP A 1 295 ? 9.530 13.982 -1.492 1.00 95.81 295 ASP A O 1
ATOM 2320 N N . MET A 1 296 ? 7.758 12.986 -2.417 1.00 95.50 296 MET A N 1
ATOM 2321 C CA . MET A 1 296 ? 7.647 11.960 -1.370 1.00 95.50 296 MET A CA 1
ATOM 2322 C C . MET A 1 296 ? 8.902 11.090 -1.267 1.00 95.50 296 MET A C 1
ATOM 2324 O O . MET A 1 296 ? 9.345 10.746 -0.172 1.00 95.50 296 MET A O 1
ATOM 2328 N N . ARG A 1 297 ? 9.534 10.743 -2.391 1.00 93.62 297 ARG A N 1
ATOM 2329 C CA . ARG A 1 297 ? 10.816 10.028 -2.362 1.00 93.62 297 ARG A CA 1
ATOM 2330 C C . ARG A 1 297 ? 11.913 10.873 -1.708 1.00 93.62 297 ARG A C 1
ATOM 2332 O O . ARG A 1 297 ? 12.704 10.347 -0.927 1.00 93.62 297 ARG A O 1
ATOM 2339 N N . ALA A 1 298 ? 12.008 12.151 -2.052 1.00 94.06 298 ALA A N 1
ATOM 2340 C CA . ALA A 1 298 ? 13.050 13.024 -1.523 1.00 94.06 298 ALA A CA 1
ATOM 2341 C C . ALA A 1 298 ? 12.827 13.348 -0.038 1.00 94.06 298 ALA A C 1
ATOM 2343 O O . ALA A 1 298 ? 13.771 13.399 0.746 1.00 94.06 298 ALA A O 1
ATOM 2344 N N . GLU A 1 299 ? 11.576 13.563 0.347 1.00 95.25 299 GLU A N 1
ATOM 2345 C CA . GLU A 1 299 ? 11.191 14.081 1.650 1.00 95.25 299 GLU A CA 1
ATOM 2346 C C . GLU A 1 299 ? 10.900 12.958 2.652 1.00 95.25 299 GLU A C 1
ATOM 2348 O O . GLU A 1 299 ? 11.628 12.811 3.636 1.00 95.25 299 GLU A O 1
ATOM 2353 N N . TRP A 1 300 ? 9.900 12.119 2.375 1.00 95.31 300 TRP A N 1
ATOM 2354 C CA . TRP A 1 300 ? 9.476 11.045 3.275 1.00 95.31 300 TRP A CA 1
ATOM 2355 C C . TRP A 1 300 ? 10.516 9.926 3.381 1.00 95.31 300 TRP A C 1
ATOM 2357 O O . TRP A 1 300 ? 10.997 9.609 4.474 1.00 95.31 300 TRP A O 1
ATOM 2367 N N . LEU A 1 301 ? 10.908 9.336 2.247 1.00 93.88 301 LEU A N 1
ATOM 2368 C CA . LEU A 1 301 ? 11.896 8.253 2.251 1.00 93.88 301 LEU A CA 1
ATOM 2369 C C . LEU A 1 301 ? 13.276 8.763 2.691 1.00 93.88 301 LEU A C 1
ATOM 2371 O O . LEU A 1 301 ? 13.999 8.052 3.391 1.00 93.88 301 LEU A O 1
ATOM 2375 N N . GLY A 1 302 ? 13.628 9.995 2.311 1.00 93.88 302 GLY A N 1
ATOM 2376 C CA . GLY A 1 302 ? 14.840 10.671 2.765 1.00 93.88 302 GLY A CA 1
ATOM 2377 C C . GLY A 1 302 ? 14.911 10.784 4.289 1.00 93.88 302 GLY A C 1
ATOM 2378 O O . GLY A 1 302 ? 15.891 10.339 4.891 1.00 93.88 302 GLY A O 1
ATOM 2379 N N . ALA A 1 303 ? 13.846 11.283 4.924 1.00 96.19 303 ALA A N 1
ATOM 2380 C CA . ALA A 1 303 ? 13.763 11.372 6.379 1.00 96.19 303 ALA A CA 1
ATOM 2381 C C . ALA A 1 303 ? 13.771 9.992 7.046 1.00 96.19 303 ALA A C 1
ATOM 2383 O O . ALA A 1 303 ? 14.477 9.802 8.031 1.00 96.19 303 ALA A O 1
ATOM 2384 N N . CYS A 1 304 ? 13.059 9.000 6.500 1.00 95.19 304 CYS A N 1
ATOM 2385 C CA . CYS A 1 304 ? 13.088 7.634 7.031 1.00 95.19 304 CYS A CA 1
ATOM 2386 C C . CYS A 1 304 ? 14.510 7.048 7.028 1.00 95.19 304 CYS A C 1
ATOM 2388 O O . CYS A 1 304 ? 14.944 6.442 8.008 1.00 95.19 304 CYS A O 1
ATOM 2390 N N . ARG A 1 305 ? 15.270 7.244 5.945 1.00 92.44 305 ARG A N 1
ATOM 2391 C CA . ARG A 1 305 ? 16.662 6.777 5.858 1.00 92.44 305 ARG A CA 1
ATOM 2392 C C . ARG A 1 305 ? 17.562 7.495 6.856 1.00 92.44 305 ARG A C 1
ATOM 2394 O O . ARG A 1 305 ? 18.269 6.823 7.602 1.00 92.44 305 ARG A O 1
ATOM 2401 N N . ALA A 1 306 ? 17.466 8.822 6.924 1.00 93.38 306 ALA A N 1
ATOM 2402 C CA . ALA A 1 306 ? 18.206 9.616 7.899 1.00 93.38 306 ALA A CA 1
ATOM 2403 C C . ALA A 1 306 ? 17.877 9.195 9.339 1.00 93.38 306 ALA A C 1
ATOM 2405 O O . ALA A 1 306 ? 18.769 9.111 10.175 1.00 93.38 306 ALA A O 1
ATOM 2406 N N . LEU A 1 307 ? 16.613 8.872 9.629 1.00 94.56 307 LEU A N 1
ATOM 2407 C CA . LEU A 1 307 ? 16.179 8.426 10.952 1.00 94.56 307 LEU A CA 1
ATOM 2408 C C . LEU A 1 307 ? 16.886 7.129 11.345 1.00 94.56 307 LEU A C 1
ATOM 2410 O O . LEU A 1 307 ? 17.434 7.036 12.442 1.00 94.56 307 LEU A O 1
ATOM 2414 N N . VAL A 1 308 ? 16.926 6.146 10.442 1.00 90.00 308 VAL A N 1
ATOM 2415 C CA . VAL A 1 308 ? 17.635 4.879 10.678 1.00 90.00 308 VAL A CA 1
ATOM 2416 C C . VAL A 1 308 ? 19.138 5.099 10.847 1.00 90.00 308 VAL A C 1
ATOM 2418 O O . VAL A 1 308 ? 19.752 4.461 11.702 1.00 90.00 308 VAL A O 1
ATOM 2421 N N . GLU A 1 309 ? 19.734 5.999 10.067 1.00 88.44 309 GLU A N 1
ATOM 2422 C CA . GLU A 1 309 ? 21.149 6.355 10.199 1.00 88.44 309 GLU A CA 1
ATOM 2423 C C . GLU A 1 309 ? 21.448 7.001 11.559 1.00 88.44 309 GLU A C 1
ATOM 2425 O O . GLU A 1 309 ? 22.376 6.575 12.245 1.00 88.44 309 GLU A O 1
ATOM 2430 N N . GLU A 1 310 ? 20.643 7.971 11.997 1.00 90.75 310 GLU A N 1
ATOM 2431 C CA . GLU A 1 310 ? 20.777 8.599 13.317 1.00 90.75 310 GLU A CA 1
ATOM 2432 C C . GLU A 1 310 ? 20.536 7.605 14.457 1.00 90.75 310 GLU A C 1
ATOM 2434 O O . GLU A 1 310 ? 21.256 7.617 15.458 1.00 90.75 310 GLU A O 1
ATOM 2439 N N . ALA A 1 311 ? 19.573 6.692 14.306 1.00 88.00 311 ALA A N 1
ATOM 2440 C CA . ALA A 1 311 ? 19.354 5.611 15.258 1.00 88.00 311 ALA A CA 1
ATOM 2441 C C . ALA A 1 311 ? 20.597 4.720 15.387 1.00 88.00 311 ALA A C 1
ATOM 2443 O O . ALA A 1 311 ? 21.060 4.462 16.499 1.00 88.00 311 ALA A O 1
ATOM 2444 N N . ALA A 1 312 ? 21.187 4.320 14.257 1.00 83.62 312 ALA A N 1
ATOM 2445 C CA . ALA A 1 312 ? 22.382 3.485 14.234 1.00 83.62 312 ALA A CA 1
ATOM 2446 C C . ALA A 1 312 ? 23.618 4.185 14.826 1.00 83.62 312 ALA A C 1
ATOM 2448 O O . ALA A 1 312 ? 24.431 3.525 15.475 1.00 83.62 312 ALA A O 1
ATOM 2449 N N . LYS A 1 313 ? 23.752 5.509 14.647 1.00 85.19 313 LYS A N 1
ATOM 2450 C CA . LYS A 1 313 ? 24.822 6.314 15.270 1.00 85.19 313 LYS A CA 1
ATOM 2451 C C . LYS A 1 313 ? 24.706 6.354 16.794 1.00 85.19 313 LYS A C 1
ATOM 2453 O O . LYS A 1 313 ? 25.725 6.334 17.479 1.00 85.19 313 LYS A O 1
ATOM 2458 N N . ARG A 1 314 ? 23.481 6.421 17.325 1.00 86.31 314 ARG A N 1
ATOM 2459 C CA . ARG A 1 314 ? 23.224 6.426 18.777 1.00 86.31 314 ARG A CA 1
ATOM 2460 C C . ARG A 1 314 ? 23.500 5.063 19.392 1.00 86.31 314 ARG A C 1
ATOM 2462 O O . ARG A 1 314 ? 24.195 4.966 20.402 1.00 86.31 314 ARG A O 1
ATOM 2469 N N . ASP A 1 315 ? 22.926 4.030 18.784 1.00 79.38 315 ASP A N 1
ATOM 2470 C CA . ASP A 1 315 ? 23.098 2.638 19.170 1.00 79.38 315 ASP A CA 1
ATOM 2471 C C . ASP A 1 315 ? 22.660 1.725 18.012 1.00 79.38 315 ASP A C 1
ATOM 2473 O O . ASP A 1 315 ? 21.468 1.538 17.752 1.00 79.38 315 ASP A O 1
ATOM 2477 N N . ALA A 1 316 ? 23.639 1.118 17.334 1.00 71.19 316 ALA A N 1
ATOM 2478 C CA . ALA A 1 316 ? 23.410 0.190 16.227 1.00 71.19 316 ALA A CA 1
ATOM 2479 C C . ALA A 1 316 ? 22.503 -1.000 16.599 1.00 71.19 316 ALA A C 1
ATOM 2481 O O . ALA A 1 316 ? 21.857 -1.564 15.713 1.00 71.19 316 ALA A O 1
ATOM 2482 N N . TYR A 1 317 ? 22.431 -1.347 17.889 1.00 66.44 317 TYR A N 1
ATOM 2483 C CA . TYR A 1 317 ? 21.620 -2.438 18.415 1.00 66.44 317 TYR A CA 1
ATOM 2484 C C . TYR A 1 317 ? 20.203 -2.018 18.790 1.00 66.44 317 TYR A C 1
ATOM 2486 O O . TYR A 1 317 ? 19.260 -2.782 18.571 1.00 66.44 317 TYR A O 1
ATOM 2494 N N . ALA A 1 318 ? 20.018 -0.808 19.322 1.00 70.94 318 ALA A N 1
ATOM 2495 C CA . ALA A 1 318 ? 18.713 -0.346 19.795 1.00 70.94 318 ALA A CA 1
ATOM 2496 C C . ALA A 1 318 ? 17.669 -0.240 18.673 1.00 70.94 318 ALA A C 1
ATOM 2498 O O . ALA A 1 318 ? 16.477 -0.398 18.935 1.00 70.94 318 ALA A O 1
ATOM 2499 N N . GLY A 1 319 ? 18.107 -0.004 17.433 1.00 83.31 319 GLY A N 1
ATOM 2500 C CA . GLY A 1 319 ? 17.209 0.180 16.297 1.00 83.31 319 GLY A CA 1
ATOM 2501 C C . GLY A 1 319 ? 16.326 1.425 16.441 1.00 83.31 319 GLY A C 1
ATOM 2502 O O . GLY A 1 319 ? 16.679 2.395 17.114 1.00 83.31 319 GLY A O 1
ATOM 2503 N N . VAL A 1 320 ? 15.162 1.395 15.796 1.00 86.25 320 VAL A N 1
ATOM 2504 C CA . VAL A 1 320 ? 14.171 2.476 15.827 1.00 86.25 320 VAL A CA 1
ATOM 2505 C C . VAL A 1 320 ? 13.039 2.085 16.763 1.00 86.25 320 VAL A C 1
ATOM 2507 O O . VAL A 1 320 ? 12.378 1.075 16.536 1.00 86.25 320 VAL A O 1
ATOM 2510 N N . SER A 1 321 ? 12.820 2.870 17.817 1.00 88.62 321 SER A N 1
ATOM 2511 C CA . SER A 1 321 ? 11.689 2.694 18.732 1.00 88.62 321 SER A CA 1
ATOM 2512 C C . SER A 1 321 ? 10.659 3.798 18.525 1.00 88.62 321 SER A C 1
ATOM 2514 O O . SER A 1 321 ? 11.033 4.955 18.353 1.00 88.62 321 SER A O 1
ATOM 2516 N N . PHE A 1 322 ? 9.377 3.451 18.570 1.00 89.94 322 PHE A N 1
ATOM 2517 C CA . PHE A 1 322 ? 8.275 4.402 18.454 1.00 89.94 322 PHE A CA 1
ATOM 2518 C C . PHE A 1 322 ? 7.041 3.903 19.201 1.00 89.94 322 PHE A C 1
ATOM 2520 O O . PHE A 1 322 ? 6.989 2.751 19.633 1.00 89.94 322 PHE A O 1
ATOM 2527 N N . VAL A 1 323 ? 6.065 4.785 19.375 1.00 90.56 323 VAL A N 1
ATOM 2528 C CA . VAL A 1 323 ? 4.776 4.461 19.984 1.00 90.56 323 VAL A CA 1
ATOM 2529 C C . VAL A 1 323 ? 3.782 4.166 18.864 1.00 90.56 323 VAL A C 1
ATOM 2531 O O . VAL A 1 323 ? 3.621 4.986 17.962 1.00 90.56 323 VAL A O 1
ATOM 2534 N N . ASP A 1 324 ? 3.163 2.985 18.884 1.00 87.69 324 ASP A N 1
ATOM 2535 C CA . ASP A 1 324 ? 2.140 2.592 17.917 1.00 87.69 324 ASP A CA 1
ATOM 2536 C C . ASP A 1 324 ? 0.958 3.572 18.016 1.00 87.69 324 ASP A C 1
ATOM 2538 O O . ASP A 1 324 ? 0.387 3.715 19.104 1.00 87.69 324 ASP A O 1
ATOM 2542 N N . PRO A 1 325 ? 0.593 4.261 16.918 1.00 91.81 325 PRO A N 1
ATOM 2543 C CA . PRO A 1 325 ? -0.441 5.287 16.961 1.00 91.81 325 PRO A CA 1
ATOM 2544 C C . PRO A 1 325 ? -1.819 4.769 17.379 1.00 91.81 325 PRO A C 1
ATOM 2546 O O . PRO A 1 325 ? -2.619 5.520 17.923 1.00 91.81 325 PRO A O 1
ATOM 2549 N N . PHE A 1 326 ? -2.108 3.484 17.179 1.00 89.06 326 PHE A N 1
ATOM 2550 C CA . PHE A 1 326 ? -3.424 2.953 17.509 1.00 89.06 326 PHE A CA 1
ATOM 2551 C C . PHE A 1 326 ? -3.627 2.738 19.012 1.00 89.06 326 PHE A C 1
ATOM 2553 O O . PHE A 1 326 ? -4.662 3.099 19.566 1.00 89.06 326 PHE A O 1
ATOM 2560 N N . ASP A 1 327 ? -2.662 2.107 19.681 1.00 83.19 327 ASP A N 1
ATOM 2561 C CA . ASP A 1 327 ? -2.856 1.576 21.037 1.00 83.19 327 ASP A CA 1
ATOM 2562 C C . ASP A 1 327 ? -1.814 2.038 22.063 1.00 83.19 327 ASP A C 1
ATOM 2564 O O . ASP A 1 327 ? -1.856 1.611 23.227 1.00 83.19 327 ASP A O 1
ATOM 2568 N N . GLY A 1 328 ? -0.889 2.903 21.642 1.00 86.00 328 GLY A N 1
ATOM 2569 C CA . GLY A 1 328 ? 0.160 3.455 22.484 1.00 86.00 328 GLY A CA 1
ATOM 2570 C C . GLY A 1 328 ? 1.260 2.455 22.856 1.00 86.00 328 GLY A C 1
ATOM 2571 O O . GLY A 1 328 ? 2.075 2.745 23.736 1.00 86.00 328 GLY A O 1
ATOM 2572 N N . ALA A 1 329 ? 1.303 1.260 22.256 1.00 82.81 329 ALA A N 1
ATOM 2573 C CA . ALA A 1 329 ? 2.340 0.280 22.552 1.00 82.81 329 ALA A CA 1
ATOM 2574 C C . ALA A 1 329 ? 3.701 0.733 22.014 1.00 82.81 329 ALA A C 1
ATOM 2576 O O . ALA A 1 329 ? 3.826 1.189 20.882 1.00 82.81 329 ALA A O 1
ATOM 2577 N N . VAL A 1 330 ? 4.763 0.539 22.796 1.00 83.25 330 VAL A N 1
ATOM 2578 C CA . VAL A 1 330 ? 6.122 0.795 22.308 1.00 83.25 330 VAL A CA 1
ATOM 2579 C C . VAL A 1 330 ? 6.551 -0.343 21.384 1.00 83.25 330 VAL A C 1
ATOM 2581 O O . VAL A 1 330 ? 6.663 -1.498 21.801 1.00 83.25 330 VAL A O 1
ATOM 2584 N N . VAL A 1 331 ? 6.822 -0.005 20.129 1.00 83.06 331 VAL A N 1
ATOM 2585 C CA . VAL A 1 331 ? 7.336 -0.901 19.095 1.00 83.06 331 VAL A CA 1
ATOM 2586 C C . VAL A 1 331 ? 8.803 -0.583 18.850 1.00 83.06 331 VAL A C 1
ATOM 2588 O O . VAL A 1 331 ? 9.224 0.572 18.892 1.00 83.06 331 VAL A O 1
ATOM 2591 N N . ARG A 1 332 ? 9.597 -1.620 18.580 1.00 82.75 332 ARG A N 1
ATOM 2592 C CA . ARG A 1 332 ? 11.005 -1.482 18.215 1.00 82.75 332 ARG A CA 1
ATOM 2593 C C . ARG A 1 332 ? 11.323 -2.296 16.970 1.00 82.75 332 ARG A C 1
ATOM 2595 O O . ARG A 1 332 ? 11.075 -3.500 16.926 1.00 82.75 332 ARG A O 1
ATOM 2602 N N . TRP A 1 333 ? 11.909 -1.640 15.975 1.00 83.00 333 TRP A N 1
ATOM 2603 C CA . TRP A 1 333 ? 12.404 -2.260 14.754 1.00 83.00 333 TRP A CA 1
ATOM 2604 C C . TRP A 1 333 ? 13.925 -2.261 14.731 1.00 83.00 333 TRP A C 1
ATOM 2606 O O . TRP A 1 333 ? 14.569 -1.228 14.891 1.00 83.00 333 TRP A O 1
ATOM 2616 N N . HIS A 1 334 ? 14.498 -3.437 14.500 1.00 73.00 334 HIS A N 1
ATOM 2617 C CA . HIS A 1 334 ? 15.939 -3.641 14.457 1.00 73.00 334 HIS A CA 1
ATOM 2618 C C . HIS A 1 334 ? 16.400 -3.924 13.034 1.00 73.00 334 HIS A C 1
ATOM 2620 O O . HIS A 1 334 ? 15.698 -4.572 12.256 1.00 73.00 334 HIS A O 1
ATOM 2626 N N . THR A 1 335 ? 17.633 -3.529 12.726 1.00 68.50 335 THR A N 1
ATOM 2627 C CA . THR A 1 335 ? 18.334 -4.118 11.588 1.00 68.50 335 THR A CA 1
ATOM 2628 C C . THR A 1 335 ? 18.728 -5.537 11.978 1.00 68.50 335 THR A C 1
ATOM 2630 O O . THR A 1 335 ? 19.516 -5.723 12.905 1.00 68.50 335 THR A O 1
ATOM 2633 N N . ALA A 1 336 ? 18.168 -6.539 11.304 1.00 62.19 336 ALA A N 1
ATOM 2634 C CA . ALA A 1 336 ? 18.503 -7.931 11.563 1.00 62.19 336 ALA A CA 1
ATOM 2635 C C . ALA A 1 336 ? 19.764 -8.334 10.783 1.00 62.19 336 ALA A C 1
ATOM 2637 O O . ALA A 1 336 ? 19.806 -8.262 9.556 1.00 62.19 336 ALA A O 1
ATOM 2638 N N . GLY A 1 337 ? 20.792 -8.785 11.494 1.00 60.59 337 GLY A N 1
ATOM 2639 C CA . GLY A 1 337 ? 21.898 -9.547 10.937 1.00 60.59 337 GLY A CA 1
ATOM 2640 C C . GLY A 1 337 ? 21.570 -11.034 10.929 1.00 60.59 337 GLY A C 1
ATOM 2641 O O . GLY A 1 337 ? 20.952 -11.551 11.859 1.00 60.59 337 GLY A O 1
ATOM 2642 N N . ARG A 1 338 ? 22.013 -11.747 9.892 1.00 62.16 338 ARG A N 1
ATOM 2643 C CA . ARG A 1 338 ? 21.998 -13.213 9.907 1.00 62.16 338 ARG A CA 1
ATOM 2644 C C . ARG A 1 338 ? 23.272 -13.710 10.572 1.00 62.16 338 ARG A C 1
ATOM 2646 O O . ARG A 1 338 ? 24.362 -13.467 10.058 1.00 62.16 338 ARG A O 1
ATOM 2653 N N . ALA A 1 339 ? 23.131 -14.414 11.685 1.00 59.47 339 ALA A N 1
ATOM 2654 C CA . ALA A 1 339 ? 24.222 -15.115 12.339 1.00 59.47 339 ALA A CA 1
ATOM 2655 C C . ALA A 1 339 ? 24.060 -16.617 12.113 1.00 59.47 339 ALA A C 1
ATOM 2657 O O . ALA A 1 339 ? 22.956 -17.153 12.183 1.00 59.47 339 ALA A O 1
ATOM 2658 N N . ARG A 1 340 ? 25.169 -17.302 11.846 1.00 65.19 340 ARG A N 1
ATOM 2659 C CA . ARG A 1 340 ? 25.214 -18.760 11.903 1.00 65.19 340 ARG A CA 1
ATOM 2660 C C . ARG A 1 340 ? 25.711 -19.147 13.288 1.00 65.19 340 ARG A C 1
ATOM 2662 O O . ARG A 1 340 ? 26.793 -18.721 13.680 1.00 65.19 340 ARG A O 1
ATOM 2669 N N . VAL A 1 341 ? 24.910 -19.910 14.013 1.00 67.06 341 VAL A N 1
ATOM 2670 C CA . VAL A 1 341 ? 25.235 -20.449 15.330 1.00 67.06 341 VAL A CA 1
ATOM 2671 C C . VAL A 1 341 ? 25.320 -21.959 15.186 1.00 67.06 341 VAL A C 1
ATOM 2673 O O . VAL A 1 341 ? 24.425 -22.581 14.623 1.00 67.06 341 VAL A O 1
ATOM 2676 N N . GLU A 1 342 ? 26.410 -22.547 15.655 1.00 67.56 342 GLU A N 1
ATOM 2677 C CA . GLU A 1 342 ? 26.558 -24.000 15.674 1.00 67.56 342 GLU A CA 1
ATOM 2678 C C . GLU A 1 342 ? 25.875 -24.532 16.942 1.00 67.56 342 GLU A C 1
ATOM 2680 O O . GLU A 1 342 ? 26.251 -24.169 18.058 1.00 67.56 342 GLU A O 1
ATOM 2685 N N . LEU A 1 343 ? 24.839 -25.359 16.776 1.00 63.62 343 LEU A N 1
ATOM 2686 C CA . LEU A 1 343 ? 24.157 -26.046 17.871 1.00 63.62 343 LEU A CA 1
ATOM 2687 C C . LEU A 1 343 ? 24.603 -27.514 17.851 1.00 63.62 343 LEU A C 1
ATOM 2689 O O . LEU A 1 343 ? 23.972 -28.377 17.241 1.00 63.62 343 LEU A O 1
ATOM 2693 N N . GLY A 1 344 ? 25.773 -27.778 18.440 1.00 80.25 344 GLY A N 1
ATOM 2694 C CA . GLY A 1 344 ? 26.481 -29.048 18.262 1.00 80.25 344 GLY A CA 1
ATOM 2695 C C . GLY A 1 344 ? 27.075 -29.153 16.854 1.00 80.25 344 GLY A C 1
ATOM 2696 O O . GLY A 1 344 ? 27.880 -28.314 16.465 1.00 80.25 344 GLY A O 1
ATOM 2697 N N . SER A 1 345 ? 26.678 -30.175 16.090 1.00 74.25 345 SER A N 1
ATOM 2698 C CA . SER A 1 345 ? 27.066 -30.362 14.680 1.00 74.25 345 SER A CA 1
ATOM 2699 C C . SER A 1 345 ? 26.075 -29.758 13.676 1.00 74.25 345 SER A C 1
ATOM 2701 O O . SER A 1 345 ? 26.298 -29.844 12.467 1.00 74.25 345 SER A O 1
ATOM 2703 N N . LEU A 1 346 ? 24.967 -29.180 14.157 1.00 54.53 346 LEU A N 1
ATOM 2704 C CA . LEU A 1 346 ? 23.925 -28.601 13.316 1.00 54.53 346 LEU A CA 1
ATOM 2705 C C . LEU A 1 346 ? 24.113 -27.085 13.196 1.00 54.53 346 LEU A C 1
ATOM 2707 O O . LEU A 1 346 ? 23.939 -26.362 14.183 1.00 54.53 346 LEU A O 1
ATOM 2711 N N . PRO A 1 347 ? 24.397 -26.571 11.991 1.00 62.03 347 PRO A N 1
ATOM 2712 C CA . PRO A 1 347 ? 24.454 -25.139 11.783 1.00 62.03 347 PRO A CA 1
ATOM 2713 C C . PRO A 1 347 ? 23.052 -24.542 11.717 1.00 62.03 347 PRO A C 1
ATOM 2715 O O . PRO A 1 347 ? 22.304 -24.774 10.768 1.00 62.03 347 PRO A O 1
ATOM 2718 N N . LEU A 1 348 ? 22.718 -23.707 12.693 1.00 54.28 348 LEU A N 1
ATOM 2719 C CA . LEU A 1 348 ? 21.501 -22.910 12.706 1.00 54.28 348 LEU A CA 1
ATOM 2720 C C . LEU A 1 348 ? 21.802 -21.525 12.126 1.00 54.28 348 LEU A C 1
ATOM 2722 O O . LEU A 1 348 ? 22.768 -20.877 12.519 1.00 54.28 348 LEU A O 1
ATOM 2726 N N . THR A 1 349 ? 20.965 -21.028 11.217 1.00 56.91 349 THR A N 1
ATOM 2727 C CA . THR A 1 349 ? 21.003 -19.608 10.833 1.00 56.91 349 THR A CA 1
ATOM 2728 C C . THR A 1 349 ? 19.899 -18.873 11.577 1.00 56.91 349 THR A C 1
ATOM 2730 O O . THR A 1 349 ? 18.724 -19.161 11.372 1.00 56.91 349 THR A O 1
ATOM 2733 N N . ILE A 1 350 ? 20.270 -17.915 12.420 1.00 55.66 350 ILE A N 1
ATOM 2734 C CA . ILE A 1 350 ? 19.342 -17.048 13.149 1.00 55.66 350 ILE A CA 1
ATOM 2735 C C . ILE A 1 350 ? 19.389 -15.631 12.586 1.00 55.66 350 ILE A C 1
ATOM 2737 O O . ILE A 1 350 ? 20.427 -15.176 12.105 1.00 55.66 350 ILE A O 1
ATOM 2741 N N . SER A 1 351 ? 18.267 -14.923 12.668 1.00 57.12 351 SER A N 1
ATOM 2742 C CA . SER A 1 351 ? 18.225 -13.474 12.459 1.00 57.12 351 SER A CA 1
ATOM 2743 C C . SER A 1 351 ? 18.220 -12.799 13.830 1.00 57.12 351 SER A C 1
ATOM 2745 O O . SER A 1 351 ? 17.328 -13.059 14.632 1.00 57.12 351 SER A O 1
ATOM 2747 N N . ALA A 1 352 ? 19.219 -11.970 14.120 1.00 60.91 352 ALA A N 1
ATOM 2748 C CA . ALA A 1 352 ? 19.374 -11.268 15.396 1.00 60.91 352 ALA A CA 1
ATOM 2749 C C . ALA A 1 352 ? 19.659 -9.778 15.147 1.00 60.91 352 ALA A C 1
ATOM 2751 O O . ALA A 1 352 ? 20.171 -9.448 14.077 1.00 60.91 352 ALA A O 1
ATOM 2752 N N . PRO A 1 353 ? 19.347 -8.862 16.080 1.00 60.09 353 PRO A N 1
ATOM 2753 C CA . PRO A 1 353 ? 19.716 -7.456 15.922 1.00 60.09 353 PRO A CA 1
ATOM 2754 C C . PRO A 1 353 ? 21.227 -7.288 15.681 1.00 60.09 353 PRO A C 1
ATOM 2756 O O . PRO A 1 353 ? 22.037 -8.004 16.270 1.00 60.09 353 PRO A O 1
ATOM 2759 N N . LEU A 1 354 ? 21.615 -6.360 14.803 1.00 59.41 354 LEU A N 1
ATOM 2760 C CA . LEU A 1 354 ? 23.025 -6.013 14.587 1.00 59.41 354 LEU A CA 1
ATOM 2761 C C . LEU A 1 354 ? 23.610 -5.275 15.799 1.00 59.41 354 LEU A C 1
ATOM 2763 O O . LEU A 1 354 ? 22.934 -4.463 16.410 1.00 59.41 354 LEU A O 1
ATOM 2767 N N . GLY A 1 355 ? 24.892 -5.498 16.102 1.00 57.44 355 GLY A N 1
ATOM 2768 C CA . GLY A 1 355 ? 25.592 -4.860 17.227 1.00 57.44 355 GLY A CA 1
ATOM 2769 C C . GLY A 1 355 ? 25.681 -5.744 18.475 1.00 57.44 355 GLY A C 1
ATOM 2770 O O . GLY A 1 355 ? 25.093 -6.820 18.536 1.00 57.44 355 GLY A O 1
ATOM 2771 N N . LYS A 1 356 ? 26.471 -5.313 19.467 1.00 58.56 356 LYS A N 1
ATOM 2772 C CA . LYS A 1 356 ? 26.525 -5.976 20.779 1.00 58.56 356 LYS A CA 1
ATOM 2773 C C . LYS A 1 356 ? 25.440 -5.372 21.678 1.00 58.56 356 LYS A C 1
ATOM 2775 O O . LYS A 1 356 ? 25.393 -4.143 21.758 1.00 58.56 356 LYS A O 1
ATOM 2780 N N . PRO A 1 357 ? 24.614 -6.176 22.370 1.00 56.25 357 PRO A N 1
ATOM 2781 C CA . PRO A 1 357 ? 23.699 -5.640 23.369 1.00 56.25 357 PRO A CA 1
ATOM 2782 C C . PRO A 1 357 ? 24.467 -4.851 24.436 1.00 56.25 357 PRO A C 1
ATOM 2784 O O . PRO A 1 357 ? 25.545 -5.257 24.878 1.00 56.25 357 PRO A O 1
ATOM 2787 N N . ARG A 1 358 ? 23.903 -3.723 24.878 1.00 48.88 358 ARG A N 1
ATOM 2788 C CA . ARG A 1 358 ? 24.309 -3.094 26.141 1.00 48.88 358 ARG A CA 1
ATOM 2789 C C . ARG A 1 358 ? 23.714 -3.925 27.282 1.00 48.88 358 ARG A C 1
ATOM 2791 O O . ARG A 1 358 ? 22.570 -3.711 27.662 1.00 48.88 358 ARG A O 1
ATOM 2798 N N . GLY A 1 359 ? 24.474 -4.904 27.770 1.00 50.31 359 GLY A N 1
ATOM 2799 C CA . GLY A 1 359 ? 24.027 -5.889 28.767 1.00 50.31 359 GLY A CA 1
ATOM 2800 C C . GLY A 1 359 ? 23.991 -7.319 28.213 1.00 50.31 359 GLY A C 1
ATOM 2801 O O . GLY A 1 359 ? 24.260 -7.542 27.037 1.00 50.31 359 GLY A O 1
ATOM 2802 N N . SER A 1 360 ? 23.696 -8.307 29.061 1.00 38.72 360 SER A N 1
ATOM 2803 C CA . SER A 1 360 ? 23.727 -9.740 28.710 1.00 38.72 360 SER A CA 1
ATOM 2804 C C . SER A 1 360 ? 22.477 -10.262 27.986 1.00 38.72 360 SER A C 1
ATOM 2806 O O . SER A 1 360 ? 22.404 -11.457 27.709 1.00 38.72 360 SER A O 1
ATOM 2808 N N . GLU A 1 361 ? 21.493 -9.417 27.665 1.00 40.41 361 GLU A N 1
ATOM 2809 C CA . GLU A 1 361 ? 20.208 -9.873 27.120 1.00 40.41 361 GLU A CA 1
ATOM 2810 C C . GLU A 1 361 ? 20.042 -9.593 25.618 1.00 40.41 361 GLU A C 1
ATOM 2812 O O . GLU A 1 361 ? 20.085 -8.454 25.143 1.00 40.41 361 GLU A O 1
ATOM 2817 N N . TYR A 1 362 ? 19.794 -10.668 24.864 1.00 41.44 362 TYR A N 1
ATOM 2818 C CA . TYR A 1 362 ? 19.332 -10.619 23.480 1.00 41.44 362 TYR A CA 1
ATOM 2819 C C . TYR A 1 362 ? 17.800 -10.730 23.433 1.00 41.44 362 TYR A C 1
ATOM 2821 O O . TYR A 1 362 ? 17.268 -11.764 23.843 1.00 41.44 362 TYR A O 1
ATOM 2829 N N . PRO A 1 363 ? 17.060 -9.762 22.861 1.00 38.41 363 PRO A N 1
ATOM 2830 C CA . PRO A 1 363 ? 15.707 -10.008 22.410 1.00 38.41 363 PRO A CA 1
ATOM 2831 C C . PRO A 1 363 ? 15.809 -10.809 21.106 1.00 38.41 363 PRO A C 1
ATOM 2833 O O . PRO A 1 363 ? 15.965 -10.260 20.015 1.00 38.41 363 PRO A O 1
ATOM 2836 N N . VAL A 1 364 ? 15.804 -12.136 21.217 1.00 33.97 364 VAL A N 1
ATOM 2837 C CA . VAL A 1 364 ? 15.808 -13.024 20.051 1.00 33.97 364 VAL A CA 1
ATOM 2838 C C . VAL A 1 364 ? 14.427 -12.965 19.399 1.00 33.97 364 VAL A C 1
ATOM 2840 O O . VAL A 1 364 ? 13.439 -13.390 19.995 1.00 33.97 364 VAL A O 1
ATOM 2843 N N . ASN A 1 365 ? 14.350 -12.441 18.175 1.00 32.72 365 ASN A N 1
ATOM 2844 C CA . ASN A 1 365 ? 13.128 -12.468 17.377 1.00 32.72 365 ASN A CA 1
ATOM 2845 C C . ASN A 1 365 ? 13.171 -13.700 16.455 1.00 32.72 365 ASN A C 1
ATOM 2847 O O . ASN A 1 365 ? 13.869 -13.710 15.442 1.00 32.72 365 ASN A O 1
ATOM 2851 N N . TYR A 1 366 ? 12.483 -14.773 16.848 1.00 26.16 366 TYR A N 1
ATOM 2852 C CA . TYR A 1 366 ? 12.416 -16.020 16.083 1.00 26.16 366 TYR A CA 1
ATOM 2853 C C . TYR A 1 366 ? 11.379 -15.907 14.958 1.00 26.16 366 TYR A C 1
ATOM 2855 O O . TYR A 1 366 ? 10.181 -15.967 15.209 1.00 26.16 366 TYR A O 1
ATOM 2863 N N . PHE A 1 367 ? 11.840 -15.845 13.709 1.00 27.73 367 PHE A N 1
ATOM 2864 C CA . PHE A 1 367 ? 11.052 -16.261 12.546 1.00 27.73 367 PHE A CA 1
ATOM 2865 C C . PHE A 1 367 ? 11.946 -17.108 11.639 1.00 27.73 367 PHE A C 1
ATOM 2867 O O . PHE A 1 367 ? 12.770 -16.591 10.886 1.00 27.73 367 PHE A O 1
ATOM 2874 N N . GLY A 1 368 ? 11.837 -18.430 11.769 1.00 25.72 368 GLY A N 1
ATOM 2875 C CA . GLY A 1 368 ? 12.510 -19.378 10.887 1.00 25.72 368 GLY A CA 1
ATOM 2876 C C . GLY A 1 368 ? 11.636 -19.719 9.683 1.00 25.72 368 GLY A C 1
ATOM 2877 O O . GLY A 1 368 ? 10.494 -20.095 9.896 1.00 25.72 368 GLY A O 1
ATOM 2878 N N . VAL A 1 369 ? 12.190 -19.600 8.468 1.00 23.56 369 VAL A N 1
ATOM 2879 C CA . VAL A 1 369 ? 12.132 -20.562 7.339 1.00 23.56 369 VAL A CA 1
ATOM 2880 C C . VAL A 1 369 ? 13.298 -20.227 6.382 1.00 23.56 369 VAL A C 1
ATOM 2882 O O . VAL A 1 369 ? 13.564 -19.062 6.090 1.00 23.56 369 VAL A O 1
ATOM 2885 N N . GLU A 1 370 ? 14.018 -21.250 5.913 1.00 26.75 370 GLU A N 1
ATOM 2886 C CA . GLU A 1 370 ? 15.183 -21.179 5.015 1.00 26.75 370 GLU A CA 1
ATOM 2887 C C . GLU A 1 370 ? 14.877 -20.790 3.553 1.00 26.75 370 GLU A C 1
ATOM 2889 O O . GLU A 1 370 ? 13.831 -21.134 3.008 1.00 26.75 370 GLU A O 1
ATOM 2894 N N . ARG A 1 371 ? 15.898 -20.250 2.858 1.00 23.53 371 ARG A N 1
ATOM 2895 C CA . ARG A 1 371 ? 16.366 -20.767 1.549 1.00 23.53 371 ARG A CA 1
ATOM 2896 C C . ARG A 1 371 ? 17.895 -20.618 1.433 1.00 23.53 371 ARG A C 1
ATOM 2898 O O . ARG A 1 371 ? 18.420 -19.563 1.803 1.00 23.53 371 ARG A O 1
ATOM 2905 N N . PRO A 1 372 ? 18.623 -21.604 0.876 1.00 26.88 372 PRO A N 1
ATOM 2906 C CA . PRO A 1 372 ? 20.060 -21.498 0.653 1.00 26.88 372 PRO A CA 1
ATOM 2907 C C . PRO A 1 372 ? 20.322 -20.557 -0.530 1.00 26.88 372 PRO A C 1
ATOM 2909 O O . PRO A 1 372 ? 20.024 -20.882 -1.678 1.00 26.88 372 PRO A O 1
ATOM 2912 N N . VAL A 1 373 ? 20.882 -19.373 -0.275 1.00 29.42 373 VAL A N 1
ATOM 2913 C CA . VAL A 1 373 ? 21.408 -18.531 -1.358 1.00 29.42 373 VAL A CA 1
ATOM 2914 C C . VAL A 1 373 ? 22.826 -19.005 -1.651 1.00 29.42 373 VAL A C 1
ATOM 2916 O O . VAL A 1 373 ? 23.705 -18.938 -0.791 1.00 29.42 373 VAL A O 1
ATOM 2919 N N . GLY A 1 374 ? 23.021 -19.534 -2.859 1.00 27.53 374 GLY A N 1
ATOM 2920 C CA . GLY A 1 374 ? 24.311 -19.997 -3.356 1.00 27.53 374 GLY A CA 1
ATOM 2921 C C . GLY A 1 374 ? 25.414 -18.960 -3.142 1.00 27.53 374 GLY A C 1
ATOM 2922 O O . GLY A 1 374 ? 25.216 -17.758 -3.315 1.00 27.53 374 GLY A O 1
ATOM 2923 N N . ARG A 1 375 ? 26.589 -19.449 -2.739 1.00 32.22 375 ARG A N 1
ATOM 2924 C CA . ARG A 1 375 ? 27.811 -18.660 -2.565 1.00 32.22 375 ARG A CA 1
ATOM 2925 C C . ARG A 1 375 ? 28.187 -17.981 -3.883 1.00 32.22 375 ARG A C 1
ATOM 2927 O O . ARG A 1 375 ? 28.791 -18.622 -4.739 1.00 32.22 375 ARG A O 1
ATOM 2934 N N . ASP A 1 376 ? 27.935 -16.684 -4.013 1.00 34.12 376 ASP A N 1
ATOM 2935 C CA . ASP A 1 376 ? 28.670 -15.880 -4.986 1.00 34.12 376 ASP A CA 1
ATOM 2936 C C . ASP A 1 376 ? 30.042 -15.525 -4.392 1.00 34.12 376 ASP A C 1
ATOM 2938 O O . ASP A 1 376 ? 30.175 -14.673 -3.508 1.00 34.12 376 ASP A O 1
ATOM 2942 N N . ARG A 1 377 ? 31.067 -16.265 -4.829 1.00 41.41 377 ARG A N 1
ATOM 2943 C CA . ARG A 1 377 ? 32.473 -16.102 -4.427 1.00 41.41 377 ARG A CA 1
ATOM 2944 C C . ARG A 1 377 ? 33.169 -14.927 -5.133 1.00 41.41 377 ARG A C 1
ATOM 2946 O O . ARG A 1 377 ? 34.331 -14.681 -4.820 1.00 41.41 377 ARG A O 1
ATOM 2953 N N . ARG A 1 378 ? 32.527 -14.213 -6.072 1.00 38.97 378 ARG A N 1
ATOM 2954 C CA . ARG A 1 378 ? 33.252 -13.333 -7.011 1.00 38.97 378 ARG A CA 1
ATOM 2955 C C . ARG A 1 378 ? 33.330 -11.849 -6.655 1.00 38.97 378 ARG A C 1
ATOM 2957 O O . ARG A 1 378 ? 34.164 -11.166 -7.233 1.00 38.97 378 ARG A O 1
ATOM 2964 N N . THR A 1 379 ? 32.583 -11.331 -5.681 1.00 40.00 379 THR A N 1
ATOM 2965 C CA . THR A 1 379 ? 32.684 -9.899 -5.322 1.00 40.00 379 THR A CA 1
ATOM 2966 C C . THR A 1 379 ? 33.175 -9.711 -3.886 1.00 40.00 379 THR A C 1
ATOM 2968 O O . THR A 1 379 ? 32.388 -9.574 -2.944 1.00 40.00 379 THR A O 1
ATOM 2971 N N . ARG A 1 380 ? 34.504 -9.729 -3.725 1.00 40.66 380 AR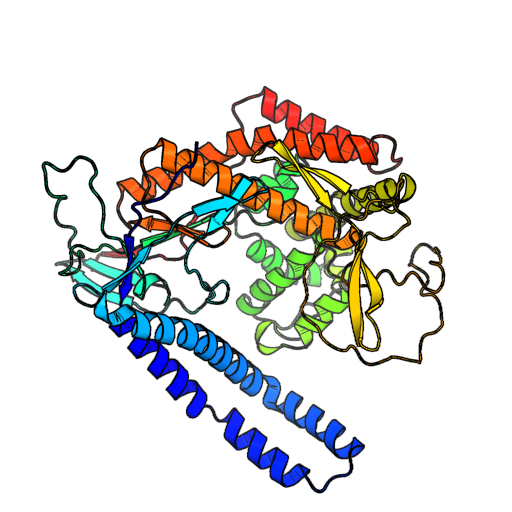G A N 1
ATOM 2972 C CA . ARG A 1 380 ? 35.225 -9.333 -2.499 1.00 40.66 380 ARG A CA 1
ATOM 2973 C C . ARG A 1 380 ? 35.507 -7.825 -2.421 1.00 40.66 380 ARG A C 1
ATOM 2975 O O . ARG A 1 380 ? 36.187 -7.391 -1.500 1.00 40.66 380 ARG A O 1
ATOM 2982 N N . THR A 1 381 ? 34.977 -7.029 -3.344 1.00 38.66 381 THR A N 1
ATOM 2983 C CA . THR A 1 381 ? 35.127 -5.570 -3.340 1.00 38.66 381 THR A CA 1
ATOM 2984 C C . THR A 1 381 ? 34.003 -4.931 -2.514 1.00 38.66 381 THR A C 1
ATOM 2986 O O . THR A 1 381 ? 32.834 -5.257 -2.753 1.00 38.66 381 THR A O 1
ATOM 2989 N N . PRO A 1 382 ? 34.304 -4.042 -1.549 1.00 38.69 382 PRO A N 1
ATOM 2990 C CA . PRO A 1 382 ? 33.285 -3.216 -0.911 1.00 38.69 382 PRO A CA 1
ATOM 2991 C C . PRO A 1 382 ? 32.547 -2.420 -1.993 1.00 38.69 382 PRO A C 1
ATOM 2993 O O . PRO A 1 382 ? 33.183 -1.767 -2.820 1.00 38.69 382 PRO A O 1
ATOM 2996 N N . LYS A 1 383 ? 31.211 -2.483 -2.023 1.00 36.78 383 LYS A N 1
ATOM 2997 C CA . LYS A 1 383 ? 30.437 -1.544 -2.840 1.00 36.78 383 LYS A CA 1
ATOM 2998 C C . LYS A 1 383 ? 30.496 -0.188 -2.147 1.00 36.78 383 LYS A C 1
ATOM 3000 O O . LYS A 1 383 ? 30.020 -0.062 -1.023 1.00 36.78 383 LYS A O 1
ATOM 3005 N N . LEU A 1 384 ? 31.093 0.790 -2.818 1.00 36.06 384 LEU A N 1
ATOM 3006 C CA . LEU A 1 384 ? 30.936 2.197 -2.477 1.00 36.06 384 LEU A CA 1
ATOM 3007 C C . LEU A 1 384 ? 29.464 2.575 -2.670 1.00 36.06 384 LEU A C 1
ATOM 3009 O O . LEU A 1 384 ? 28.863 2.241 -3.694 1.00 36.06 384 LEU A O 1
ATOM 3013 N N . HIS A 1 385 ? 28.881 3.246 -1.682 1.00 43.66 385 HIS A N 1
ATOM 3014 C CA . HIS A 1 385 ? 27.631 3.969 -1.894 1.00 43.66 385 HIS A CA 1
ATOM 3015 C C . HIS A 1 385 ? 27.879 5.148 -2.854 1.00 43.66 385 HIS A C 1
ATOM 3017 O O . HIS A 1 385 ? 28.997 5.657 -2.926 1.00 43.66 385 HIS A O 1
ATOM 3023 N N . GLU A 1 386 ? 26.842 5.618 -3.562 1.00 37.00 386 GLU A N 1
ATOM 3024 C CA . GLU A 1 386 ? 26.921 6.804 -4.447 1.00 37.00 386 GLU A CA 1
ATOM 3025 C C . GLU A 1 386 ? 27.438 8.066 -3.712 1.00 37.00 386 GLU A C 1
ATOM 3027 O O . GLU A 1 386 ? 27.909 8.995 -4.355 1.00 37.00 386 GLU A O 1
ATOM 3032 N N . ASN A 1 387 ? 27.421 8.082 -2.371 1.00 37.28 387 ASN A N 1
ATOM 3033 C CA . ASN A 1 387 ? 27.944 9.159 -1.523 1.00 37.28 387 ASN A CA 1
ATOM 3034 C C . ASN A 1 387 ? 29.395 8.952 -1.021 1.00 37.28 387 ASN A C 1
ATOM 3036 O O . ASN A 1 387 ? 29.833 9.671 -0.127 1.00 37.28 387 ASN A O 1
ATOM 3040 N N . GLY A 1 388 ? 30.134 7.961 -1.533 1.00 33.22 388 GLY A N 1
ATOM 3041 C CA . GLY A 1 388 ? 31.555 7.758 -1.214 1.00 33.22 388 GLY A CA 1
ATOM 3042 C C . GLY A 1 388 ? 31.859 7.050 0.114 1.00 33.22 388 GLY A C 1
ATOM 3043 O O . GLY A 1 388 ? 33.026 6.917 0.473 1.00 33.22 388 GLY A O 1
ATOM 3044 N N . THR A 1 389 ? 30.854 6.554 0.843 1.00 37.94 389 THR A N 1
ATOM 3045 C CA . THR A 1 389 ? 31.080 5.817 2.101 1.00 37.94 389 THR A CA 1
ATOM 3046 C C . THR A 1 389 ? 31.372 4.326 1.868 1.00 37.94 389 THR A C 1
ATOM 3048 O O . THR A 1 389 ? 30.713 3.656 1.065 1.00 37.94 389 THR A O 1
ATOM 3051 N N . THR A 1 390 ? 32.374 3.792 2.577 1.00 32.22 390 THR A N 1
ATOM 3052 C CA . THR A 1 390 ? 32.750 2.367 2.599 1.00 32.22 390 THR A CA 1
ATOM 3053 C C . THR A 1 390 ? 32.227 1.680 3.861 1.00 32.22 390 THR A C 1
ATOM 3055 O O . THR A 1 390 ? 32.476 2.127 4.977 1.00 32.22 390 THR A O 1
ATOM 3058 N N . VAL A 1 391 ? 31.534 0.548 3.696 1.00 38.56 391 VAL A N 1
ATOM 3059 C CA . VAL A 1 391 ? 31.093 -0.307 4.813 1.00 38.56 391 VAL A CA 1
ATOM 3060 C C . VAL A 1 391 ? 32.120 -1.434 5.036 1.00 38.56 391 VAL A C 1
ATOM 3062 O O . VAL A 1 391 ? 32.528 -2.066 4.055 1.00 38.56 391 VAL A O 1
ATOM 3065 N N . PRO A 1 392 ? 32.549 -1.725 6.284 1.00 34.00 392 PRO A N 1
ATOM 3066 C CA . PRO A 1 392 ? 33.534 -2.770 6.574 1.00 34.00 392 PRO A CA 1
ATOM 3067 C C . PRO A 1 392 ? 33.130 -4.171 6.082 1.00 34.00 392 PRO A C 1
ATOM 3069 O O . PRO A 1 392 ? 31.975 -4.595 6.193 1.00 34.00 392 PRO A O 1
ATOM 3072 N N . LEU A 1 393 ? 34.111 -4.936 5.585 1.00 30.30 393 LEU A N 1
ATOM 3073 C CA . LEU A 1 393 ? 33.931 -6.326 5.151 1.00 30.30 393 LEU A CA 1
ATOM 3074 C C . LEU A 1 393 ? 33.445 -7.200 6.328 1.00 30.30 393 LEU A C 1
ATOM 3076 O O . LEU A 1 393 ? 34.125 -7.316 7.341 1.00 30.30 393 LEU A O 1
ATOM 3080 N N . GLY A 1 394 ? 32.275 -7.832 6.184 1.00 32.19 394 GLY A N 1
ATOM 3081 C CA . GLY A 1 394 ? 31.642 -8.677 7.216 1.00 32.19 394 GLY A CA 1
ATOM 3082 C C . GLY A 1 394 ? 30.299 -8.135 7.711 1.00 32.19 394 GLY A C 1
ATOM 3083 O O . GLY A 1 394 ? 29.456 -8.899 8.168 1.00 32.19 394 GLY A O 1
ATOM 3084 N N . TRP A 1 395 ? 30.052 -6.844 7.495 1.00 35.25 395 TRP A N 1
ATOM 3085 C CA . TRP A 1 395 ? 28.787 -6.171 7.767 1.00 35.25 395 TRP A CA 1
ATOM 3086 C C . TRP A 1 395 ? 28.024 -6.027 6.455 1.00 35.25 395 TRP A C 1
ATOM 3088 O O . TRP A 1 395 ? 27.867 -4.937 5.910 1.00 35.25 395 TRP A O 1
ATOM 3098 N N . ARG A 1 396 ? 27.598 -7.156 5.875 1.00 33.12 396 ARG A N 1
ATOM 3099 C CA . ARG A 1 396 ? 26.682 -7.098 4.733 1.00 33.12 396 ARG A CA 1
ATOM 3100 C C . ARG A 1 396 ? 25.308 -6.679 5.256 1.00 33.12 396 ARG A C 1
ATOM 3102 O O . ARG A 1 396 ? 24.487 -7.529 5.578 1.00 33.12 396 ARG A O 1
ATOM 3109 N N . LEU A 1 397 ? 25.083 -5.365 5.310 1.00 40.66 397 LEU A N 1
ATOM 3110 C CA . LEU A 1 397 ? 23.772 -4.781 5.039 1.00 40.66 397 LEU A CA 1
ATOM 3111 C C . LEU A 1 397 ? 23.323 -5.414 3.723 1.00 40.66 397 LEU A C 1
ATOM 3113 O O . LEU A 1 397 ? 23.947 -5.190 2.681 1.00 40.66 397 LEU A O 1
ATOM 3117 N N . ASP A 1 398 ? 22.352 -6.319 3.760 1.00 38.91 398 ASP A N 1
ATOM 3118 C CA . ASP A 1 398 ? 21.843 -6.847 2.510 1.00 38.91 398 ASP A CA 1
ATOM 3119 C C . ASP A 1 398 ? 21.233 -5.682 1.717 1.00 38.91 398 ASP A C 1
ATOM 3121 O O . ASP A 1 398 ? 20.566 -4.788 2.234 1.00 38.91 398 ASP A O 1
ATOM 3125 N N . ALA A 1 399 ? 21.489 -5.649 0.415 1.00 34.69 399 ALA A N 1
ATOM 3126 C CA . ALA A 1 399 ? 20.961 -4.602 -0.456 1.00 34.69 399 ALA A CA 1
ATOM 3127 C C . ALA A 1 399 ? 19.430 -4.719 -0.666 1.00 34.69 399 ALA A C 1
ATOM 3129 O O . ALA A 1 399 ? 18.904 -4.158 -1.623 1.00 34.69 399 ALA A O 1
ATOM 3130 N N . LYS A 1 400 ? 18.723 -5.509 0.160 1.00 43.09 400 LYS A N 1
ATOM 3131 C CA . LYS A 1 400 ? 17.312 -5.884 -0.017 1.00 43.09 400 LYS A CA 1
ATOM 3132 C C . LYS A 1 400 ? 16.471 -5.878 1.274 1.00 43.09 400 LYS A C 1
ATOM 3134 O O . LYS A 1 400 ? 15.262 -6.018 1.152 1.00 43.09 400 LYS A O 1
ATOM 3139 N N . GLY A 1 401 ? 17.060 -5.700 2.462 1.00 47.66 401 GLY A N 1
ATOM 3140 C CA . GLY A 1 401 ? 16.370 -5.816 3.756 1.00 47.66 401 GLY A CA 1
ATOM 3141 C C . GLY A 1 401 ? 16.943 -4.929 4.869 1.00 47.66 401 GLY A C 1
ATOM 3142 O O . GLY A 1 401 ? 16.648 -5.148 6.044 1.00 47.66 401 GLY A O 1
ATOM 3143 N N . SER A 1 402 ? 17.741 -3.908 4.531 1.00 67.38 402 SER A N 1
ATOM 3144 C CA . SER A 1 402 ? 18.190 -2.915 5.508 1.00 67.38 402 SER A CA 1
ATOM 3145 C C . SER A 1 402 ? 16.994 -2.158 6.095 1.00 67.38 402 SER A C 1
ATOM 3147 O O . SER A 1 402 ? 16.084 -1.750 5.369 1.00 67.38 402 SER A O 1
ATOM 3149 N N . LEU A 1 403 ? 17.018 -1.907 7.409 1.00 74.25 403 LEU A N 1
ATOM 3150 C CA . LEU A 1 403 ? 15.974 -1.143 8.104 1.00 74.25 403 LEU A CA 1
ATOM 3151 C C . LEU A 1 403 ? 15.706 0.216 7.428 1.00 74.25 403 LEU A C 1
ATOM 3153 O O . LEU A 1 403 ? 14.572 0.672 7.396 1.00 74.25 403 LEU A O 1
ATOM 3157 N N . SER A 1 404 ? 16.720 0.813 6.794 1.00 77.19 404 SER A N 1
ATOM 3158 C CA . SER A 1 404 ? 16.622 2.069 6.037 1.00 77.19 404 SER A CA 1
ATOM 3159 C C . SER A 1 404 ? 15.689 2.018 4.819 1.00 77.19 404 SER A C 1
ATOM 3161 O O . SER A 1 404 ? 15.161 3.053 4.425 1.00 77.19 404 SER A O 1
ATOM 3163 N N . ASN A 1 405 ? 15.458 0.841 4.230 1.00 77.00 405 ASN A N 1
ATOM 3164 C CA . ASN A 1 405 ? 14.470 0.648 3.161 1.00 77.00 405 ASN A CA 1
ATOM 3165 C C . ASN A 1 405 ? 13.157 0.040 3.677 1.00 77.00 405 ASN A C 1
ATOM 3167 O O . ASN A 1 405 ? 12.156 0.082 2.975 1.00 77.00 405 ASN A O 1
ATOM 3171 N N . MET A 1 406 ? 13.151 -0.510 4.894 1.00 82.94 406 MET A N 1
ATOM 3172 C CA . MET A 1 406 ? 11.962 -1.111 5.504 1.00 82.94 406 MET A CA 1
ATOM 3173 C C . MET A 1 406 ? 11.170 -0.130 6.369 1.00 82.94 406 MET A C 1
ATOM 3175 O O . MET A 1 406 ? 9.970 -0.313 6.529 1.00 82.94 406 MET A O 1
ATOM 3179 N N . LEU A 1 407 ? 11.804 0.912 6.917 1.00 89.12 407 LEU A N 1
ATOM 3180 C CA . LEU A 1 407 ? 11.133 1.840 7.827 1.00 89.12 407 LEU A CA 1
ATOM 3181 C C . LEU A 1 407 ? 9.935 2.522 7.155 1.00 89.12 407 LEU A C 1
ATOM 3183 O O . LEU A 1 407 ? 8.844 2.501 7.713 1.00 89.12 407 LEU A O 1
ATOM 3187 N N . ALA A 1 408 ? 10.128 3.066 5.950 1.00 91.06 408 ALA A N 1
ATOM 3188 C CA . ALA A 1 408 ? 9.073 3.740 5.196 1.00 91.06 408 ALA A CA 1
ATOM 3189 C C . ALA A 1 408 ? 7.847 2.832 4.942 1.00 91.06 408 ALA A C 1
ATOM 3191 O O . ALA A 1 408 ? 6.755 3.210 5.370 1.00 91.06 408 ALA A O 1
ATOM 3192 N N . PRO A 1 409 ? 7.977 1.637 4.323 1.00 88.69 409 PRO A N 1
ATOM 3193 C CA . PRO A 1 409 ? 6.830 0.745 4.139 1.00 88.69 409 PRO A CA 1
ATOM 3194 C C . PRO A 1 409 ? 6.229 0.236 5.453 1.00 88.69 409 PRO A C 1
ATOM 3196 O O . PRO A 1 409 ? 5.012 0.258 5.612 1.00 88.69 409 PRO A O 1
ATOM 3199 N N . CYS A 1 410 ? 7.046 -0.172 6.430 1.00 88.81 410 CYS A N 1
ATOM 3200 C CA . CYS A 1 410 ? 6.540 -0.669 7.715 1.00 88.81 410 CYS A CA 1
ATOM 3201 C C . CYS A 1 410 ? 5.754 0.393 8.493 1.00 88.81 410 CYS A C 1
ATOM 3203 O O . CYS A 1 410 ? 4.773 0.061 9.165 1.00 88.81 410 CYS A O 1
ATOM 3205 N N . LEU A 1 411 ? 6.177 1.657 8.420 1.00 92.25 411 LEU A N 1
ATOM 3206 C CA . LEU A 1 411 ? 5.498 2.763 9.082 1.00 92.25 411 LEU A CA 1
ATOM 3207 C C . LEU A 1 411 ? 4.172 3.088 8.402 1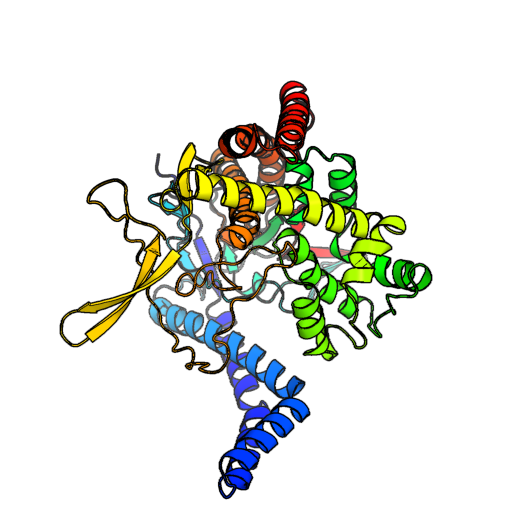.00 92.25 411 LEU A C 1
ATOM 3209 O O . LEU A 1 411 ? 3.167 3.190 9.095 1.00 92.25 411 LEU A O 1
ATOM 3213 N N . ILE A 1 412 ? 4.123 3.140 7.069 1.00 93.00 412 ILE A N 1
ATOM 3214 C CA . ILE A 1 412 ? 2.848 3.345 6.369 1.00 93.00 412 ILE A CA 1
ATOM 3215 C C . ILE A 1 412 ? 1.880 2.182 6.616 1.00 93.00 412 ILE A C 1
ATOM 3217 O O . ILE A 1 412 ? 0.737 2.436 6.968 1.00 93.00 412 ILE A O 1
ATOM 3221 N N . HIS A 1 413 ? 2.327 0.924 6.564 1.00 88.06 413 HIS A N 1
ATOM 3222 C CA . HIS A 1 413 ? 1.469 -0.217 6.915 1.00 88.06 413 HIS A CA 1
ATOM 3223 C C . HIS A 1 413 ? 1.041 -0.225 8.389 1.00 88.06 413 HIS A C 1
ATOM 3225 O O . HIS A 1 413 ? 0.001 -0.772 8.743 1.00 88.06 413 HIS A O 1
ATOM 3231 N N . THR A 1 414 ? 1.842 0.365 9.278 1.00 89.56 414 THR A N 1
ATOM 3232 C CA . THR A 1 414 ? 1.442 0.575 10.674 1.00 89.56 414 THR A CA 1
ATOM 3233 C C . THR A 1 414 ? 0.322 1.596 10.779 1.00 89.56 414 THR A C 1
ATOM 3235 O O . THR A 1 414 ? -0.623 1.364 11.522 1.00 89.56 414 THR A O 1
ATOM 3238 N N . LEU A 1 415 ? 0.408 2.685 10.023 1.00 93.12 415 LEU A N 1
ATOM 3239 C CA . LEU A 1 415 ? -0.602 3.736 10.015 1.00 93.12 415 LEU A CA 1
ATOM 3240 C C . LEU A 1 415 ? -1.901 3.299 9.350 1.00 93.12 415 LEU A C 1
ATOM 3242 O O . LEU A 1 415 ? -2.968 3.613 9.865 1.00 93.12 415 LEU A O 1
ATOM 3246 N N . ASP A 1 416 ? -1.803 2.531 8.274 1.00 89.50 416 ASP A N 1
ATOM 3247 C CA . ASP A 1 416 ? -2.931 1.874 7.622 1.00 89.50 416 ASP A CA 1
ATOM 3248 C C . ASP A 1 416 ? -3.654 0.922 8.594 1.00 89.50 416 ASP A C 1
ATOM 3250 O O . ASP A 1 416 ? -4.847 1.058 8.864 1.00 89.50 416 ASP A O 1
ATOM 3254 N N . ALA A 1 417 ? -2.901 0.048 9.273 1.00 87.38 417 ALA A N 1
ATOM 3255 C CA . ALA A 1 417 ? -3.456 -0.823 10.308 1.00 87.38 417 ALA A CA 1
ATOM 3256 C C . ALA A 1 417 ? -4.044 -0.049 11.505 1.00 87.38 417 ALA A C 1
ATOM 3258 O O . ALA A 1 417 ? -5.008 -0.514 12.117 1.00 87.38 417 ALA A O 1
ATOM 3259 N N . ALA A 1 418 ? -3.474 1.108 11.858 1.00 91.19 418 ALA A N 1
ATOM 3260 C CA . ALA A 1 418 ? -4.006 1.965 12.913 1.00 91.19 418 ALA A CA 1
ATOM 3261 C C . ALA A 1 418 ? -5.348 2.585 12.511 1.00 91.19 418 ALA A C 1
ATOM 3263 O O . ALA A 1 418 ? -6.277 2.591 13.319 1.00 91.19 418 ALA A O 1
ATOM 3264 N N . PHE A 1 419 ? -5.476 3.034 11.259 1.00 92.94 419 PHE A N 1
ATOM 3265 C CA . PHE A 1 419 ? -6.733 3.544 10.718 1.00 92.94 419 PHE A CA 1
ATOM 3266 C C . PHE A 1 419 ? -7.812 2.460 10.741 1.00 92.94 419 PHE A C 1
ATOM 3268 O O . PHE A 1 419 ? -8.885 2.658 11.314 1.00 92.94 419 PHE A O 1
ATOM 3275 N N . ALA A 1 420 ? -7.489 1.272 10.224 1.00 89.62 420 ALA A N 1
ATOM 3276 C CA . ALA A 1 420 ? -8.378 0.119 10.279 1.00 89.62 420 ALA A CA 1
ATOM 3277 C C . ALA A 1 420 ? -8.801 -0.223 11.720 1.00 89.62 420 ALA A C 1
ATOM 3279 O O . ALA A 1 420 ? -9.961 -0.546 11.979 1.00 89.62 420 ALA A O 1
ATOM 3280 N N . GLY A 1 421 ? -7.880 -0.106 12.681 1.00 89.50 421 GLY A N 1
ATOM 3281 C CA . GLY A 1 421 ? -8.172 -0.246 14.105 1.00 89.50 421 GLY A CA 1
ATOM 3282 C C . GLY A 1 421 ? -9.231 0.743 14.603 1.00 89.50 421 GLY A C 1
ATOM 3283 O O . GLY A 1 421 ? -10.150 0.329 15.314 1.00 89.50 421 GLY A O 1
ATOM 3284 N N . CYS A 1 422 ? -9.142 2.019 14.213 1.00 92.88 422 CYS A N 1
ATOM 3285 C CA . CYS A 1 422 ? -10.143 3.036 14.548 1.00 92.88 422 CYS A CA 1
ATOM 3286 C C . CYS A 1 422 ? -11.519 2.699 13.955 1.00 92.88 422 CYS A C 1
ATOM 3288 O O . CYS A 1 422 ? -12.516 2.765 14.673 1.00 92.88 422 CYS A O 1
ATOM 3290 N N . VAL A 1 423 ? -11.576 2.267 12.689 1.00 92.75 423 VAL A N 1
ATOM 3291 C CA . VAL A 1 423 ? -12.831 1.837 12.043 1.00 92.75 423 VAL A CA 1
ATOM 3292 C C . VAL A 1 423 ? -13.453 0.661 12.801 1.00 92.75 423 VAL A C 1
ATOM 3294 O O . VAL A 1 423 ? -14.634 0.698 13.128 1.00 92.75 423 VAL A O 1
ATOM 3297 N N . ILE A 1 424 ? -12.661 -0.351 13.174 1.00 88.81 424 ILE A N 1
ATOM 3298 C CA . ILE A 1 424 ? -13.120 -1.512 13.960 1.00 88.81 424 ILE A CA 1
ATOM 3299 C C . ILE A 1 424 ? -13.759 -1.088 15.291 1.00 88.81 424 ILE A C 1
ATOM 3301 O O . ILE A 1 424 ? -14.803 -1.623 15.676 1.00 88.81 424 ILE A O 1
ATOM 3305 N N . GLU A 1 425 ? -13.142 -0.151 16.016 1.00 90.31 425 GLU A N 1
ATOM 3306 C CA . GLU A 1 425 ? -13.691 0.353 17.281 1.00 90.31 425 GLU A CA 1
ATOM 3307 C C . GLU A 1 425 ? -14.994 1.133 17.067 1.00 90.31 425 GLU A C 1
ATOM 3309 O O . GLU A 1 425 ? -15.939 0.977 17.843 1.00 90.31 425 GLU A O 1
ATOM 3314 N N . LEU A 1 426 ? -15.071 1.911 15.987 1.00 94.12 426 LEU A N 1
ATOM 3315 C CA . LEU A 1 426 ? -16.238 2.704 15.608 1.00 94.12 426 LEU A CA 1
ATOM 3316 C C . LEU A 1 426 ? -17.418 1.850 15.124 1.00 94.12 426 LEU A C 1
ATOM 3318 O O . LEU A 1 426 ? -18.558 2.150 15.485 1.00 94.12 426 LEU A O 1
ATOM 3322 N N . LEU A 1 427 ? -17.163 0.772 14.379 1.00 90.12 427 LEU A N 1
ATOM 3323 C CA . LEU A 1 427 ? -18.168 -0.229 14.009 1.00 90.12 427 LEU A CA 1
ATOM 3324 C C . LEU A 1 427 ? -18.750 -0.896 15.258 1.00 90.12 427 LEU A C 1
ATOM 3326 O O . LEU A 1 427 ? -19.965 -0.925 15.454 1.00 90.12 427 LEU A O 1
ATOM 3330 N N . ALA A 1 428 ? -17.875 -1.354 16.160 1.00 86.62 428 ALA A N 1
ATOM 3331 C CA . ALA A 1 428 ? -18.294 -1.980 17.408 1.00 86.62 428 ALA A CA 1
ATOM 3332 C C . ALA A 1 428 ? -19.103 -1.022 18.302 1.00 86.62 428 ALA A C 1
ATOM 3334 O O . ALA A 1 428 ? -20.081 -1.451 18.918 1.00 86.62 428 ALA A O 1
ATOM 3335 N N . ALA A 1 429 ? -18.718 0.259 18.362 1.00 89.00 429 ALA A N 1
ATOM 3336 C CA . ALA A 1 429 ? -19.433 1.296 19.106 1.00 89.00 429 ALA A CA 1
ATOM 3337 C C . ALA A 1 429 ? -20.826 1.595 18.525 1.00 89.00 429 ALA A C 1
ATOM 3339 O O . ALA A 1 429 ? -21.747 1.874 19.288 1.00 89.00 429 ALA A O 1
ATOM 3340 N N . ARG A 1 430 ? -20.996 1.475 17.201 1.00 92.69 430 ARG A N 1
ATOM 3341 C CA . ARG A 1 430 ? -22.287 1.602 16.495 1.00 92.69 430 ARG A CA 1
ATOM 3342 C C . ARG A 1 430 ? -23.124 0.323 16.504 1.00 92.69 430 ARG A C 1
ATOM 3344 O O . ARG A 1 430 ? -24.186 0.278 15.903 1.00 92.69 430 ARG A O 1
ATOM 3351 N N . GLY A 1 431 ? -22.662 -0.729 17.177 1.00 87.00 431 GLY A N 1
ATOM 3352 C CA . GLY A 1 431 ? -23.389 -1.992 17.278 1.00 87.00 431 GLY A CA 1
ATOM 3353 C C . GLY A 1 431 ? -23.182 -2.947 16.101 1.00 87.00 431 GLY A C 1
ATOM 3354 O O . GLY A 1 431 ? -23.601 -4.100 16.214 1.00 87.00 431 GLY A O 1
ATOM 3355 N N . LEU A 1 432 ? -22.462 -2.553 15.041 1.00 85.00 432 LEU A N 1
ATOM 3356 C CA . LEU A 1 432 ? -22.123 -3.462 13.946 1.00 85.00 432 LEU A CA 1
ATOM 3357 C C . LEU A 1 432 ? -21.003 -4.409 14.388 1.00 85.00 432 LEU A C 1
ATOM 3359 O O . LEU A 1 432 ? -19.833 -4.043 14.508 1.00 85.00 432 LEU A O 1
ATOM 3363 N N . ARG A 1 433 ? -21.383 -5.654 14.679 1.00 80.00 433 ARG A N 1
ATOM 3364 C CA . ARG A 1 433 ? -20.471 -6.718 15.142 1.00 80.00 433 ARG A CA 1
ATOM 3365 C C . ARG A 1 433 ? -20.216 -7.785 14.089 1.00 80.00 433 ARG A C 1
ATOM 3367 O O . ARG A 1 433 ? -19.316 -8.608 14.275 1.00 80.00 433 ARG A O 1
ATOM 3374 N N . ASP A 1 434 ? -21.006 -7.757 13.025 1.00 73.50 434 ASP A N 1
ATOM 3375 C CA . ASP A 1 434 ? -20.987 -8.724 11.945 1.00 73.50 434 ASP A CA 1
ATOM 3376 C C . ASP A 1 434 ? -20.185 -8.147 10.786 1.00 73.50 434 ASP A C 1
ATOM 3378 O O . ASP A 1 434 ? -20.735 -7.636 9.824 1.00 73.50 434 ASP A O 1
ATOM 3382 N N . PHE A 1 435 ? -18.861 -8.165 10.912 1.00 79.81 435 PHE A N 1
ATOM 3383 C CA . PHE A 1 435 ? -17.975 -7.714 9.846 1.00 79.81 435 PHE A CA 1
ATOM 3384 C C . PHE A 1 435 ? -16.694 -8.542 9.795 1.00 79.81 435 PHE A C 1
ATOM 3386 O O . PHE A 1 435 ? -16.329 -9.262 10.735 1.00 79.81 435 PHE A O 1
ATOM 3393 N N . ALA A 1 436 ? -15.985 -8.413 8.685 1.00 75.56 436 ALA A N 1
ATOM 3394 C CA . ALA A 1 436 ? -14.621 -8.869 8.545 1.00 75.56 436 ALA A CA 1
ATOM 3395 C C . ALA A 1 436 ? -13.750 -7.819 7.873 1.00 75.56 436 ALA A C 1
ATOM 3397 O O . ALA A 1 436 ? -14.225 -6.857 7.286 1.00 75.56 436 ALA A O 1
ATOM 3398 N N . ILE A 1 437 ? -12.450 -8.024 7.998 1.00 77.19 437 ILE A N 1
ATOM 3399 C CA . ILE A 1 437 ? -11.424 -7.195 7.399 1.00 77.19 437 ILE A CA 1
ATOM 3400 C C . ILE A 1 437 ? -10.345 -8.081 6.784 1.00 77.19 437 ILE A C 1
ATOM 3402 O O . ILE A 1 437 ? -9.884 -9.047 7.410 1.00 77.19 437 ILE A O 1
ATOM 3406 N N . VAL A 1 438 ? -9.946 -7.725 5.568 1.00 72.38 438 VAL A N 1
ATOM 3407 C CA . VAL A 1 438 ? -8.800 -8.268 4.843 1.00 72.38 438 VAL A CA 1
ATOM 3408 C C . VAL A 1 438 ? -7.926 -7.088 4.445 1.00 72.38 438 VAL A C 1
ATOM 3410 O O . VAL A 1 438 ? -8.217 -6.420 3.463 1.00 72.38 438 VAL A O 1
ATOM 3413 N N . HIS A 1 439 ? -6.860 -6.842 5.207 1.00 74.12 439 HIS A N 1
ATOM 3414 C CA . HIS A 1 439 ? -6.036 -5.636 5.064 1.00 74.12 439 HIS A CA 1
ATOM 3415 C C . HIS A 1 439 ? -6.862 -4.349 5.228 1.00 74.12 439 HIS A C 1
ATOM 3417 O O . HIS A 1 439 ? -7.343 -4.101 6.328 1.00 74.12 439 HIS A O 1
ATOM 3423 N N . ASP A 1 440 ? -7.010 -3.570 4.167 1.00 76.94 440 ASP A N 1
ATOM 3424 C CA . ASP A 1 440 ? -7.757 -2.318 4.035 1.00 76.94 440 ASP A CA 1
ATOM 3425 C C . ASP A 1 440 ? -9.209 -2.527 3.563 1.00 76.94 440 ASP A C 1
ATOM 3427 O O . ASP A 1 440 ? -10.012 -1.595 3.577 1.00 76.94 440 ASP A O 1
ATOM 3431 N N . CYS A 1 441 ? -9.589 -3.761 3.219 1.00 82.25 441 CYS A N 1
ATOM 3432 C CA . CYS A 1 441 ? -10.928 -4.102 2.751 1.00 82.25 441 CYS A CA 1
ATOM 3433 C C . CYS A 1 441 ? -11.833 -4.579 3.894 1.00 82.25 441 CYS A C 1
ATOM 3435 O O . CYS A 1 441 ? -11.579 -5.617 4.517 1.00 82.25 441 CYS A O 1
ATOM 3437 N N . PHE A 1 442 ? -12.904 -3.830 4.153 1.00 84.62 442 PHE A N 1
ATOM 3438 C CA . PHE A 1 442 ? -13.946 -4.128 5.132 1.00 84.62 442 PHE A CA 1
ATOM 3439 C C . PHE A 1 442 ? -15.124 -4.819 4.463 1.00 84.62 442 PHE A C 1
ATOM 3441 O O . PHE A 1 442 ? -15.587 -4.392 3.415 1.00 84.62 442 PHE A O 1
ATOM 3448 N N . LEU A 1 443 ? -15.625 -5.871 5.097 1.00 80.62 443 LEU A N 1
ATOM 3449 C CA . LEU A 1 443 ? -16.708 -6.716 4.617 1.00 80.62 443 LEU A CA 1
ATOM 3450 C C . LEU A 1 443 ? -17.842 -6.691 5.644 1.00 80.62 443 LEU A C 1
ATOM 3452 O O . LEU A 1 443 ? -17.632 -7.111 6.783 1.00 80.62 443 LEU A O 1
ATOM 3456 N N . VAL A 1 444 ? -19.022 -6.224 5.251 1.00 82.25 444 VAL A N 1
ATOM 3457 C CA . VAL A 1 444 ? -20.233 -6.112 6.086 1.00 82.25 444 VAL A CA 1
ATOM 3458 C C . VAL A 1 444 ? -21.431 -6.740 5.360 1.00 82.25 444 VAL A C 1
ATOM 3460 O O . VAL A 1 444 ? -21.343 -6.975 4.155 1.00 82.25 444 VAL A O 1
ATOM 3463 N N . PRO A 1 445 ? -22.540 -7.067 6.045 1.00 79.88 445 PRO A N 1
ATOM 3464 C CA . PRO A 1 445 ? -23.801 -7.398 5.388 1.00 79.88 445 PRO A CA 1
ATOM 3465 C C . PRO A 1 445 ? -24.165 -6.378 4.305 1.00 79.88 445 PRO A C 1
ATOM 3467 O O . PRO A 1 445 ? -24.016 -5.177 4.516 1.00 79.88 445 PRO A O 1
ATOM 3470 N N . ALA A 1 446 ? -24.624 -6.852 3.146 1.00 76.75 446 ALA A N 1
ATOM 3471 C CA . ALA A 1 446 ? -25.120 -6.000 2.066 1.00 76.75 446 ALA A CA 1
ATOM 3472 C C . ALA A 1 446 ? -26.556 -5.521 2.345 1.00 76.75 446 ALA A C 1
ATOM 3474 O O . ALA A 1 446 ? -27.469 -5.787 1.566 1.00 76.75 446 ALA A O 1
ATOM 3475 N N . ASP A 1 447 ? -26.748 -4.856 3.482 1.00 81.50 447 ASP A N 1
ATOM 3476 C CA . ASP A 1 447 ? -27.959 -4.110 3.813 1.00 81.50 447 ASP A CA 1
ATOM 3477 C C . ASP A 1 447 ? -27.625 -2.627 4.033 1.00 81.50 447 ASP A C 1
ATOM 3479 O O . ASP A 1 447 ? -26.462 -2.267 4.267 1.00 81.50 447 ASP A O 1
ATOM 3483 N N . ASP A 1 448 ? -28.637 -1.770 3.882 1.00 80.12 448 ASP A N 1
ATOM 3484 C CA . ASP A 1 448 ? -28.475 -0.312 3.913 1.00 80.12 448 ASP A CA 1
ATOM 3485 C C . ASP A 1 448 ? -27.913 0.154 5.266 1.00 80.12 448 ASP A C 1
ATOM 3487 O O . ASP A 1 448 ? -26.944 0.911 5.304 1.00 80.12 448 ASP A O 1
ATOM 3491 N N . ASP A 1 449 ? -28.425 -0.391 6.376 1.00 86.12 449 ASP A N 1
ATOM 3492 C CA . ASP A 1 449 ? -27.996 -0.029 7.730 1.00 86.12 449 ASP A CA 1
ATOM 3493 C C . ASP A 1 449 ? -26.509 -0.352 7.967 1.00 86.12 449 ASP A C 1
ATOM 3495 O O . ASP A 1 449 ? -25.743 0.488 8.449 1.00 86.12 449 ASP A O 1
ATOM 3499 N N . ALA A 1 450 ? -26.061 -1.567 7.634 1.00 84.88 450 ALA A N 1
ATOM 3500 C CA . ALA A 1 450 ? -24.675 -1.988 7.827 1.00 84.88 450 ALA A CA 1
ATOM 3501 C C . ALA A 1 450 ? -23.704 -1.222 6.916 1.00 84.88 450 ALA A C 1
ATOM 3503 O O . ALA A 1 450 ? -22.588 -0.891 7.339 1.00 84.88 450 ALA A O 1
ATOM 3504 N N . THR A 1 451 ? -24.130 -0.925 5.688 1.00 86.94 451 THR A N 1
ATOM 3505 C CA . THR A 1 451 ? -23.352 -0.146 4.719 1.00 86.94 451 THR A CA 1
ATOM 3506 C C . THR A 1 451 ? -23.191 1.299 5.189 1.00 86.94 451 THR A C 1
ATOM 3508 O O . THR A 1 451 ? -22.064 1.798 5.244 1.00 86.94 451 THR A O 1
ATOM 3511 N N . ASP A 1 452 ? -24.274 1.934 5.637 1.00 90.31 452 ASP A N 1
ATOM 3512 C CA . ASP A 1 452 ? -24.261 3.295 6.175 1.00 90.31 452 ASP A CA 1
ATOM 3513 C C . ASP A 1 452 ? -23.423 3.392 7.452 1.00 90.31 452 ASP A C 1
ATOM 3515 O O . ASP A 1 452 ? -22.605 4.306 7.602 1.00 90.31 452 ASP A O 1
ATOM 3519 N N . ILE A 1 453 ? -23.556 2.418 8.362 1.00 93.25 453 ILE A N 1
ATOM 3520 C CA . ILE A 1 453 ? -22.725 2.342 9.570 1.00 93.25 453 ILE A CA 1
ATOM 3521 C C . ILE A 1 453 ? -21.242 2.229 9.201 1.00 93.25 453 ILE A C 1
ATOM 3523 O O . ILE A 1 453 ? -20.408 2.881 9.840 1.00 93.25 453 ILE A O 1
ATOM 3527 N N . LEU A 1 454 ? -20.894 1.422 8.193 1.00 91.88 454 LEU A N 1
ATOM 3528 C CA . LEU A 1 454 ? -19.517 1.297 7.722 1.00 91.88 454 LEU A CA 1
ATOM 3529 C C . LEU A 1 454 ? -18.999 2.615 7.148 1.00 91.88 454 LEU A C 1
ATOM 3531 O O . LEU A 1 454 ? -17.917 3.052 7.535 1.00 91.88 454 LEU A O 1
ATOM 3535 N N . HIS A 1 455 ? -19.765 3.270 6.277 1.00 91.50 455 HIS A N 1
ATOM 3536 C CA . HIS A 1 455 ? -19.376 4.544 5.666 1.00 91.50 455 HIS A CA 1
ATOM 3537 C C . HIS A 1 455 ? -19.147 5.618 6.734 1.00 91.50 455 HIS A C 1
ATOM 3539 O O . HIS A 1 455 ? -18.084 6.237 6.767 1.00 91.50 455 HIS A O 1
ATOM 3545 N N . GLN A 1 456 ? -20.078 5.760 7.682 1.00 93.69 456 GLN A N 1
ATOM 3546 C CA . GLN A 1 456 ? -19.939 6.689 8.808 1.00 93.69 456 GLN A CA 1
ATOM 3547 C C . GLN A 1 456 ? -18.735 6.350 9.693 1.00 93.69 456 GLN A C 1
ATOM 3549 O O . GLN A 1 456 ? -18.002 7.244 10.110 1.00 93.69 456 GLN A O 1
ATOM 3554 N N . ALA A 1 457 ? -18.498 5.067 9.987 1.00 94.88 457 ALA A N 1
ATOM 3555 C CA . ALA A 1 457 ? -17.347 4.651 10.784 1.00 94.88 457 ALA A CA 1
ATOM 3556 C C . ALA A 1 457 ? -16.013 4.974 10.095 1.00 94.88 457 ALA A C 1
ATOM 3558 O O . ALA A 1 457 ? -15.056 5.323 10.782 1.00 94.88 457 ALA A O 1
ATOM 3559 N N . ILE A 1 458 ? -15.946 4.882 8.765 1.00 92.75 458 ILE A N 1
ATOM 3560 C CA . ILE A 1 458 ? -14.757 5.227 7.977 1.00 92.75 458 ILE A CA 1
ATOM 3561 C C . ILE A 1 458 ? -14.513 6.734 8.001 1.00 92.75 458 ILE A C 1
ATOM 3563 O O . ILE A 1 458 ? -13.400 7.161 8.313 1.00 92.75 458 ILE A O 1
ATOM 3567 N N . THR A 1 459 ? -15.546 7.539 7.751 1.00 92.12 459 THR A N 1
ATOM 3568 C CA . THR A 1 459 ? -15.457 9.002 7.842 1.00 92.12 459 THR A CA 1
ATOM 3569 C C . THR A 1 459 ? -15.021 9.441 9.241 1.00 92.12 459 THR A C 1
ATOM 3571 O O . THR A 1 459 ? -14.046 10.180 9.398 1.00 92.12 459 THR A O 1
ATOM 3574 N N . ASP A 1 460 ? -15.662 8.908 10.281 1.00 94.75 460 ASP A N 1
ATOM 3575 C CA . ASP A 1 460 ? -15.385 9.300 11.662 1.00 94.75 460 ASP A CA 1
ATOM 3576 C C . ASP A 1 460 ? -14.045 8.765 12.187 1.00 94.75 460 ASP A C 1
ATOM 3578 O O . ASP A 1 460 ? -13.507 9.318 13.149 1.00 94.75 460 ASP A O 1
ATOM 3582 N N . ALA A 1 461 ? -13.467 7.729 11.563 1.00 95.00 461 ALA A N 1
ATOM 3583 C CA . ALA A 1 461 ? -12.141 7.211 11.905 1.00 95.00 461 ALA A CA 1
ATOM 3584 C C . ALA A 1 461 ? -11.012 8.187 11.545 1.00 95.00 461 ALA A C 1
ATOM 3586 O O . ALA A 1 461 ? -9.961 8.154 12.193 1.00 95.00 461 ALA A O 1
ATOM 3587 N N . GLY A 1 462 ? -11.231 9.088 10.577 1.00 94.38 462 GLY A N 1
ATOM 3588 C CA . GLY A 1 462 ? -10.241 10.078 10.143 1.00 94.38 462 GLY A CA 1
ATOM 3589 C C . GLY A 1 462 ? -9.720 10.935 11.295 1.00 94.38 462 GLY A C 1
ATOM 3590 O O . GLY A 1 462 ? -8.512 11.139 11.428 1.00 94.38 462 GLY A O 1
ATOM 3591 N N . ARG A 1 463 ? -10.610 11.363 12.197 1.00 96.06 463 ARG A N 1
ATOM 3592 C CA . ARG A 1 463 ? -10.265 12.197 13.357 1.00 96.06 463 ARG A CA 1
ATOM 3593 C C . ARG A 1 463 ? -9.362 11.498 14.389 1.00 96.06 463 ARG A C 1
ATOM 3595 O O . ARG A 1 463 ? -8.259 11.998 14.618 1.00 96.06 463 ARG A O 1
ATOM 3602 N N . PRO A 1 464 ? -9.777 10.403 15.063 1.00 96.44 464 PRO A N 1
ATOM 3603 C CA . PRO A 1 464 ? -8.945 9.752 16.076 1.00 96.44 464 PRO A CA 1
ATOM 3604 C C . PRO A 1 464 ? -7.623 9.251 15.488 1.00 96.44 464 PRO A C 1
ATOM 3606 O O . PRO A 1 464 ? -6.582 9.396 16.130 1.00 96.44 464 PRO A O 1
ATOM 3609 N N . TRP A 1 465 ? -7.638 8.755 14.248 1.00 96.50 465 TRP A N 1
ATOM 3610 C CA . TRP A 1 465 ? -6.419 8.374 13.549 1.00 96.50 465 TRP A CA 1
ATOM 3611 C C . TRP A 1 465 ? -5.482 9.569 13.339 1.00 96.50 465 TRP A C 1
ATOM 3613 O O . TRP A 1 465 ? -4.312 9.500 13.712 1.00 96.50 465 TRP A O 1
ATOM 3623 N N . PHE A 1 466 ? -5.980 10.697 12.826 1.00 97.50 466 PHE A N 1
ATOM 3624 C CA . PHE A 1 466 ? -5.148 11.878 12.582 1.00 97.50 466 PHE A CA 1
ATOM 3625 C C . PHE A 1 466 ? -4.549 12.447 13.875 1.00 97.50 466 PHE A C 1
ATOM 3627 O O . PHE A 1 466 ? -3.370 12.804 13.912 1.00 97.50 466 PHE A O 1
ATOM 3634 N N . LEU A 1 467 ? -5.319 12.477 14.966 1.00 97.62 467 LEU A N 1
ATOM 3635 C CA . LEU A 1 467 ? -4.828 12.913 16.278 1.00 97.62 467 LEU A CA 1
ATOM 3636 C C . LEU A 1 467 ? -3.733 11.986 16.834 1.00 97.62 467 LEU A C 1
ATOM 3638 O O . LEU A 1 467 ? -2.827 12.441 17.537 1.00 97.62 467 LEU A O 1
ATOM 3642 N N . SER A 1 468 ? -3.763 10.698 16.490 1.00 96.88 468 SER A N 1
ATOM 3643 C CA . SER A 1 468 ? -2.738 9.739 16.914 1.00 96.88 468 SER A CA 1
ATOM 3644 C C . SER A 1 468 ? -1.368 9.942 16.252 1.00 96.88 468 SER A C 1
ATOM 3646 O O . SER A 1 468 ? -0.352 9.481 16.777 1.00 96.88 468 SER A O 1
ATOM 3648 N N . LEU A 1 469 ? -1.301 10.692 15.143 1.00 97.69 469 LEU A N 1
ATOM 3649 C CA . LEU A 1 469 ? -0.060 10.915 14.393 1.00 97.69 469 LEU A CA 1
ATOM 3650 C C . LEU A 1 469 ? 1.010 11.679 15.188 1.00 97.69 469 LEU A C 1
ATOM 3652 O O . LEU A 1 469 ? 2.181 11.635 14.810 1.00 97.69 469 LEU A O 1
ATOM 3656 N N . HIS A 1 470 ? 0.662 12.315 16.315 1.00 97.75 470 HIS A N 1
ATOM 3657 C CA . HIS A 1 470 ? 1.642 12.917 17.229 1.00 97.75 470 HIS A CA 1
ATOM 3658 C C . HIS A 1 470 ? 2.761 11.944 17.622 1.00 97.75 470 HIS A C 1
ATOM 3660 O O . HIS A 1 470 ? 3.922 12.345 17.651 1.00 97.75 470 HIS A O 1
ATOM 3666 N N . HIS A 1 471 ? 2.448 10.656 17.797 1.00 97.00 471 HIS A N 1
ATOM 3667 C CA . HIS A 1 471 ? 3.435 9.616 18.088 1.00 97.00 471 HIS A CA 1
ATOM 3668 C C . HIS A 1 471 ? 4.483 9.441 16.978 1.00 97.00 471 HIS A C 1
ATOM 3670 O O . HIS A 1 471 ? 5.654 9.171 17.257 1.00 97.00 471 HIS A O 1
ATOM 3676 N N . VAL A 1 472 ? 4.087 9.628 15.715 1.00 97.19 472 VAL A N 1
ATOM 3677 C CA . VAL A 1 472 ? 5.003 9.585 14.568 1.00 97.19 472 VAL A CA 1
ATOM 3678 C C . VAL A 1 472 ? 5.926 10.799 14.592 1.00 97.19 472 VAL A C 1
ATOM 3680 O O . VAL A 1 472 ? 7.140 10.646 14.456 1.00 97.19 472 VAL A O 1
ATOM 3683 N N . TYR A 1 473 ? 5.381 11.997 14.821 1.00 98.19 473 TYR A N 1
ATOM 3684 C CA . TYR A 1 473 ? 6.190 13.215 14.911 1.00 98.19 473 TYR A CA 1
ATOM 3685 C C . TYR A 1 473 ? 7.135 13.197 16.115 1.00 98.19 473 TYR A C 1
ATOM 3687 O O . TYR A 1 473 ? 8.273 13.637 15.983 1.00 98.19 473 TYR A O 1
ATOM 3695 N N . ASP A 1 474 ? 6.713 12.645 17.255 1.00 97.69 474 ASP A N 1
ATOM 3696 C CA . ASP A 1 474 ? 7.571 12.453 18.429 1.00 97.69 474 ASP A CA 1
ATOM 3697 C C . ASP A 1 474 ? 8.745 11.520 18.119 1.00 97.69 474 ASP A C 1
ATOM 3699 O O . ASP A 1 474 ? 9.881 11.821 18.481 1.00 97.69 474 ASP A O 1
ATOM 3703 N N . MET A 1 475 ? 8.505 10.421 17.392 1.00 97.00 475 MET A N 1
ATOM 3704 C CA . MET A 1 475 ? 9.580 9.547 16.914 1.00 97.00 475 MET A CA 1
ATOM 3705 C C . MET A 1 475 ? 10.541 10.316 15.997 1.00 97.00 475 MET A C 1
ATOM 3707 O O . MET A 1 475 ? 11.752 10.307 16.227 1.00 97.00 475 MET A O 1
ATOM 3711 N N . PHE A 1 476 ? 10.033 10.979 14.954 1.00 97.81 476 PHE A N 1
ATOM 3712 C CA . PHE A 1 476 ? 10.895 11.700 14.020 1.00 97.81 476 PHE A CA 1
ATOM 3713 C C . PHE A 1 476 ? 11.686 12.812 14.712 1.00 97.81 476 PHE A C 1
ATOM 3715 O O . PHE A 1 476 ? 12.882 12.920 14.467 1.00 97.81 476 PHE A O 1
ATOM 3722 N N . ASP A 1 477 ? 11.082 13.593 15.606 1.00 96.69 477 ASP A N 1
ATOM 3723 C CA . ASP A 1 477 ? 11.778 14.653 16.339 1.00 96.69 477 ASP A CA 1
ATOM 3724 C C . ASP A 1 477 ? 12.824 14.079 17.307 1.00 96.69 477 ASP A C 1
ATOM 3726 O O . ASP A 1 477 ? 13.966 14.547 17.350 1.00 96.69 477 ASP A O 1
ATOM 3730 N N . ALA A 1 478 ? 12.503 12.976 17.994 1.00 96.25 478 ALA A N 1
ATOM 3731 C CA . ALA A 1 478 ? 13.444 12.303 18.880 1.00 96.25 478 ALA A CA 1
ATOM 3732 C C . ALA A 1 478 ? 14.719 11.878 18.145 1.00 96.25 478 ALA A C 1
ATOM 3734 O O . ALA A 1 478 ? 15.808 12.010 18.708 1.00 96.25 478 ALA A O 1
ATOM 3735 N N . TYR A 1 479 ? 14.622 11.383 16.906 1.00 96.06 479 TYR A N 1
ATOM 3736 C CA . TYR A 1 479 ? 15.776 10.932 16.119 1.00 96.06 479 TYR A CA 1
ATOM 3737 C C . TYR A 1 479 ? 16.418 12.033 15.263 1.00 96.06 479 TYR A C 1
ATOM 3739 O O . TYR A 1 479 ? 17.646 12.109 15.198 1.00 96.06 479 TYR A O 1
ATOM 3747 N N . LEU A 1 480 ? 15.614 12.900 14.650 1.00 97.56 480 LEU A N 1
ATOM 3748 C CA . LEU A 1 480 ? 16.034 13.866 13.635 1.00 97.56 480 LEU A CA 1
ATOM 3749 C C . LEU A 1 480 ? 15.972 15.327 14.075 1.00 97.56 480 LEU A C 1
ATOM 3751 O O . LEU A 1 480 ? 16.391 16.173 13.295 1.00 97.56 480 LEU A O 1
ATOM 3755 N N . GLY A 1 481 ? 15.526 15.670 15.285 1.00 91.06 481 GLY A N 1
ATOM 3756 C CA . GLY A 1 481 ? 15.329 17.071 15.690 1.00 91.06 481 GLY A CA 1
ATOM 3757 C C . GLY A 1 481 ? 16.567 17.965 15.505 1.00 91.06 481 GLY A C 1
ATOM 3758 O O . GLY A 1 481 ? 16.447 19.150 15.203 1.00 91.06 481 GLY A O 1
ATOM 3759 N N . LYS A 1 482 ? 17.777 17.397 15.590 1.00 95.06 482 LYS A N 1
ATOM 3760 C CA . LYS A 1 482 ? 19.051 18.105 15.342 1.00 95.06 482 LYS A CA 1
ATOM 3761 C C . LYS A 1 482 ? 19.691 17.799 13.982 1.00 95.06 482 LYS A C 1
ATOM 3763 O O . LYS A 1 482 ? 20.790 18.271 13.708 1.00 95.06 482 LYS A O 1
ATOM 3768 N N . HIS A 1 483 ? 19.050 16.990 13.143 1.00 97.06 483 HIS A N 1
ATOM 3769 C CA . HIS A 1 483 ? 19.578 16.620 11.837 1.00 97.06 483 HIS A CA 1
ATOM 3770 C C . HIS A 1 483 ? 19.573 17.847 10.904 1.00 97.06 483 HIS A C 1
ATOM 3772 O O . HIS A 1 483 ? 18.525 18.480 10.761 1.00 97.06 483 HIS A O 1
ATOM 3778 N N . PRO A 1 484 ? 20.687 18.162 10.212 1.00 95.50 484 PRO A N 1
ATOM 3779 C CA . PRO A 1 484 ? 20.854 19.428 9.488 1.00 95.50 484 PRO A CA 1
ATOM 3780 C C . PRO A 1 484 ? 19.847 19.633 8.352 1.00 95.50 484 PRO A C 1
ATOM 3782 O O . PRO A 1 484 ? 19.424 20.752 8.104 1.00 95.50 484 PRO A O 1
ATOM 3785 N N . VAL A 1 485 ? 19.453 18.554 7.668 1.00 94.69 485 VAL A N 1
ATOM 3786 C CA . VAL A 1 485 ? 18.490 18.616 6.553 1.00 94.69 485 VAL A CA 1
ATOM 3787 C C . VAL A 1 485 ? 17.052 18.353 7.014 1.00 94.69 485 VAL A C 1
ATOM 3789 O O . VAL A 1 485 ? 16.164 19.169 6.797 1.00 94.69 485 VAL A O 1
ATOM 3792 N N . TYR A 1 486 ? 16.799 17.205 7.649 1.00 96.69 486 TYR A N 1
ATOM 3793 C CA . TYR A 1 486 ? 15.436 16.765 7.963 1.00 96.69 486 TYR A CA 1
ATOM 3794 C C . TYR A 1 486 ? 14.864 17.276 9.290 1.00 96.69 486 TYR A C 1
ATOM 3796 O O . TYR A 1 486 ? 13.655 17.189 9.474 1.00 96.69 486 TYR A O 1
ATOM 3804 N N . GLY A 1 487 ? 15.676 17.817 10.206 1.00 97.00 487 GLY A N 1
ATOM 3805 C CA . GLY A 1 487 ? 15.175 18.266 11.509 1.00 97.00 487 GLY A CA 1
ATOM 3806 C C . GLY A 1 487 ? 14.184 19.422 11.401 1.00 97.00 487 GLY A C 1
ATOM 3807 O O . GLY A 1 487 ? 13.148 19.414 12.060 1.00 97.00 487 GLY A O 1
ATOM 3808 N N . GLU A 1 488 ? 14.461 20.394 10.530 1.00 97.00 488 GLU A N 1
ATOM 3809 C CA . GLU A 1 488 ? 13.525 21.489 10.258 1.00 97.00 488 GLU A CA 1
ATOM 3810 C C . GLU A 1 488 ? 12.259 20.997 9.553 1.00 97.00 488 GLU A C 1
ATOM 3812 O O . GLU A 1 488 ? 11.159 21.342 9.978 1.00 97.00 488 GLU A O 1
ATOM 3817 N N . ARG A 1 489 ? 12.399 20.127 8.546 1.00 96.44 489 ARG A N 1
ATOM 3818 C CA . ARG A 1 489 ? 11.256 19.570 7.805 1.00 96.44 489 ARG A CA 1
ATOM 3819 C C . ARG A 1 489 ? 10.287 18.825 8.718 1.00 96.44 489 ARG A C 1
ATOM 3821 O O . ARG A 1 489 ? 9.097 19.100 8.700 1.00 96.44 489 ARG A O 1
ATOM 3828 N N . VAL A 1 490 ? 10.793 17.952 9.589 1.00 96.81 490 VAL A N 1
ATOM 3829 C CA . VAL A 1 490 ? 9.963 17.229 10.567 1.00 96.81 490 VAL A CA 1
ATOM 3830 C C . VAL A 1 490 ? 9.210 18.192 11.489 1.00 96.81 490 VAL A C 1
ATOM 3832 O O . VAL A 1 490 ? 8.035 17.965 11.784 1.00 96.81 490 VAL A O 1
ATOM 3835 N N . ARG A 1 491 ? 9.852 19.281 11.936 1.00 97.50 491 ARG A N 1
ATOM 3836 C CA . ARG A 1 491 ? 9.176 20.312 12.740 1.00 97.50 491 ARG A CA 1
ATOM 3837 C C . ARG A 1 491 ? 8.081 21.023 11.955 1.00 97.50 491 ARG A C 1
ATOM 3839 O O . ARG A 1 491 ? 7.023 21.269 12.526 1.00 97.50 491 ARG A O 1
ATOM 3846 N N . GLN A 1 492 ? 8.308 21.312 10.675 1.00 97.44 492 GLN A N 1
ATOM 3847 C CA . GLN A 1 492 ? 7.289 21.883 9.793 1.00 97.44 492 GLN A CA 1
ATOM 3848 C C . GLN A 1 492 ? 6.102 20.922 9.638 1.00 97.44 492 GLN A C 1
ATOM 3850 O O . GLN A 1 492 ? 4.969 21.345 9.847 1.00 97.44 492 GLN A O 1
ATOM 3855 N N . TRP A 1 493 ? 6.336 19.623 9.407 1.00 97.31 493 TRP A N 1
ATOM 3856 C CA . TRP A 1 493 ? 5.256 18.625 9.340 1.00 97.31 493 TRP A CA 1
ATOM 3857 C C . TRP A 1 493 ? 4.446 18.584 10.638 1.00 97.31 493 TRP A C 1
ATOM 3859 O O . TRP A 1 493 ? 3.218 18.654 10.616 1.00 97.31 493 TRP A O 1
ATOM 3869 N N . ARG A 1 494 ? 5.137 18.549 11.788 1.00 98.00 494 ARG A N 1
ATOM 3870 C CA . ARG A 1 494 ? 4.505 18.584 13.114 1.00 98.00 494 ARG A CA 1
ATOM 3871 C C . ARG A 1 494 ? 3.690 19.859 13.315 1.00 98.00 494 ARG A C 1
ATOM 3873 O O . ARG A 1 494 ? 2.605 19.801 13.885 1.00 98.00 494 ARG A O 1
ATOM 3880 N N . GLN A 1 495 ? 4.199 21.005 12.870 1.00 98.12 495 GLN A N 1
ATOM 3881 C CA . GLN A 1 495 ? 3.496 22.280 12.961 1.00 98.12 495 GLN A CA 1
ATOM 3882 C C . GLN A 1 495 ? 2.232 22.282 12.097 1.00 98.12 495 GLN A C 1
ATOM 3884 O O . GLN A 1 495 ? 1.174 22.648 12.603 1.00 98.12 495 GLN A O 1
ATOM 3889 N N . SER A 1 496 ? 2.311 21.824 10.846 1.00 97.50 496 SER A N 1
ATOM 3890 C CA . SER A 1 496 ? 1.151 21.694 9.956 1.00 97.50 496 SER A CA 1
ATOM 3891 C C . SER A 1 496 ? 0.102 20.737 10.525 1.00 97.50 496 SER A C 1
ATOM 3893 O O . SER A 1 496 ? -1.084 21.067 10.564 1.00 97.50 496 SER A O 1
ATOM 3895 N N . TRP A 1 497 ? 0.528 19.581 11.044 1.00 97.81 497 TRP A N 1
ATOM 3896 C CA . TRP A 1 497 ? -0.359 18.647 11.739 1.00 97.81 497 TRP A CA 1
ATOM 3897 C C . TRP A 1 497 ? -1.025 19.282 12.960 1.00 97.81 497 TRP A C 1
ATOM 3899 O O . TRP A 1 497 ? -2.234 19.135 13.144 1.00 97.81 497 TRP A O 1
ATOM 3909 N N . LYS A 1 498 ? -0.257 20.006 13.783 1.00 98.19 498 LYS A N 1
ATOM 3910 C CA . LYS A 1 498 ? -0.776 20.662 14.983 1.00 98.19 498 LYS A CA 1
ATOM 3911 C C . LYS A 1 498 ? -1.800 21.736 14.627 1.00 98.19 498 LYS A C 1
ATOM 3913 O O . LYS A 1 498 ? -2.870 21.746 15.215 1.00 98.19 498 LYS A O 1
ATOM 3918 N N . GLN A 1 499 ? -1.508 22.582 13.640 1.00 97.62 499 GLN A N 1
ATOM 3919 C CA . GLN A 1 499 ? -2.438 23.608 13.159 1.00 97.62 499 GLN A CA 1
ATOM 3920 C C . GLN A 1 499 ? -3.766 22.996 12.696 1.00 97.62 499 GLN A C 1
ATOM 3922 O O . GLN A 1 499 ? -4.827 23.464 13.102 1.00 97.62 499 GLN A O 1
ATOM 3927 N N . ARG A 1 500 ? -3.714 21.915 11.906 1.00 97.12 500 ARG A N 1
ATOM 3928 C CA . ARG A 1 500 ? -4.916 21.201 11.450 1.00 97.12 500 ARG A CA 1
ATOM 3929 C C . ARG A 1 500 ? -5.666 20.527 12.604 1.00 97.12 500 ARG A C 1
ATOM 3931 O O . ARG A 1 500 ? -6.887 20.604 12.669 1.00 97.12 500 ARG A O 1
ATOM 3938 N N . SER A 1 501 ? -4.941 19.918 13.542 1.00 96.75 501 SER A N 1
ATOM 3939 C CA . SER A 1 501 ? -5.530 19.281 14.728 1.00 96.75 501 SER A CA 1
ATOM 3940 C C . SER A 1 501 ? -6.232 20.292 15.636 1.00 96.75 501 SER A C 1
ATOM 3942 O O . SER A 1 501 ? -7.332 20.019 16.111 1.00 96.75 501 SER A O 1
ATOM 3944 N N . ASP A 1 502 ? -5.610 21.455 15.854 1.00 96.88 502 ASP A N 1
ATOM 3945 C CA . ASP A 1 502 ? -6.134 22.532 16.698 1.00 96.88 502 ASP A CA 1
ATOM 3946 C C . ASP A 1 502 ? -7.358 23.215 16.053 1.00 96.88 502 ASP A C 1
ATOM 3948 O O . ASP A 1 502 ? -8.258 23.645 16.771 1.00 96.88 502 ASP A O 1
ATOM 3952 N N . ALA A 1 503 ? -7.428 23.284 14.715 1.00 96.12 503 ALA A N 1
ATOM 3953 C CA . ALA A 1 503 ? -8.596 23.803 13.995 1.00 96.12 503 ALA A CA 1
ATOM 3954 C C . ALA A 1 503 ? -9.853 22.933 14.197 1.00 96.12 503 ALA A C 1
ATOM 3956 O O . ALA A 1 503 ? -10.969 23.449 14.238 1.00 96.12 503 ALA A O 1
ATOM 3957 N N . GLY A 1 504 ? -9.681 21.616 14.359 1.00 92.12 504 GLY A N 1
ATOM 3958 C CA . GLY A 1 504 ? -10.722 20.707 14.848 1.00 92.12 504 GLY A CA 1
ATOM 3959 C C . GLY A 1 504 ? -11.882 20.402 13.888 1.00 92.12 504 GLY A C 1
ATOM 3960 O O . GLY A 1 504 ? -12.814 19.700 14.281 1.00 92.12 504 GLY A O 1
ATOM 3961 N N . ASN A 1 505 ? -11.845 20.908 12.656 1.00 89.88 505 ASN A N 1
ATOM 3962 C CA . ASN A 1 505 ? -12.929 20.811 11.671 1.00 89.88 505 ASN A CA 1
ATOM 3963 C C . ASN A 1 505 ? -12.481 20.298 10.290 1.00 89.88 505 ASN A C 1
ATOM 3965 O O . ASN A 1 505 ? -13.298 20.232 9.377 1.00 89.88 505 ASN A O 1
ATOM 3969 N N . ASP A 1 506 ? -11.207 19.937 10.138 1.00 91.38 506 ASP A N 1
ATOM 3970 C CA . ASP A 1 506 ? -10.616 19.466 8.886 1.00 91.38 506 ASP A CA 1
ATOM 3971 C C . ASP A 1 506 ? -9.870 18.150 9.144 1.00 91.38 506 ASP A C 1
ATOM 3973 O O . ASP A 1 506 ? -8.688 18.147 9.501 1.00 91.38 506 ASP A O 1
ATOM 3977 N N . TRP A 1 507 ? -10.562 17.024 8.976 1.00 94.62 507 TRP A N 1
ATOM 3978 C CA . TRP A 1 507 ? -10.001 15.683 9.154 1.00 94.62 507 TRP A CA 1
ATOM 3979 C C . TRP A 1 507 ? -9.721 15.023 7.798 1.00 94.62 507 TRP A C 1
ATOM 3981 O O . TRP A 1 507 ? -10.394 15.347 6.823 1.00 94.62 507 TRP A O 1
ATOM 3991 N N . PRO A 1 508 ? -8.721 14.131 7.694 1.00 92.38 508 PRO A N 1
ATOM 3992 C CA . PRO A 1 508 ? -8.453 13.418 6.447 1.00 92.38 508 PRO A CA 1
ATOM 3993 C C . PRO A 1 508 ? -9.645 12.554 6.036 1.00 92.38 508 PRO A C 1
ATOM 3995 O O . PRO A 1 508 ? -10.157 11.786 6.852 1.00 92.38 508 PRO A O 1
ATOM 3998 N N . GLU A 1 509 ? -10.047 12.656 4.770 1.00 88.69 509 GLU A N 1
ATOM 3999 C CA . GLU A 1 509 ? -11.147 11.880 4.195 1.00 88.69 509 GLU A CA 1
ATOM 4000 C C . GLU A 1 509 ? -10.594 10.742 3.343 1.00 88.69 509 GLU A C 1
ATOM 4002 O O . GLU A 1 509 ? -9.942 10.958 2.321 1.00 88.69 509 GLU A O 1
ATOM 4007 N N . PHE A 1 510 ? -10.842 9.507 3.765 1.00 86.06 510 PHE A N 1
ATOM 4008 C CA . PHE A 1 510 ? -10.370 8.329 3.051 1.00 86.06 510 PHE A CA 1
ATOM 4009 C C . PHE A 1 510 ? -11.419 7.833 2.065 1.00 86.06 510 PHE A C 1
ATOM 4011 O O . PHE A 1 510 ? -12.575 7.623 2.422 1.00 86.06 510 PHE A O 1
ATOM 4018 N N . HIS A 1 511 ? -10.993 7.622 0.819 1.00 78.44 511 HIS A N 1
ATOM 4019 C CA . HIS A 1 511 ? -11.885 7.131 -0.218 1.00 78.44 511 HIS A CA 1
ATOM 4020 C C . HIS A 1 511 ? -12.313 5.705 0.054 1.00 78.44 511 HIS A C 1
ATOM 4022 O O . HIS A 1 511 ? -11.489 4.807 0.233 1.00 78.44 511 HIS A O 1
ATOM 4028 N N . LEU A 1 512 ? -13.622 5.522 -0.015 1.00 79.00 512 LEU A N 1
ATOM 4029 C CA . LEU A 1 512 ? -14.242 4.224 -0.041 1.00 79.00 512 LEU A CA 1
ATOM 4030 C C . LEU A 1 512 ? -14.356 3.769 -1.490 1.00 79.00 512 LEU A C 1
ATOM 4032 O O . LEU A 1 512 ? -15.030 4.400 -2.307 1.00 79.00 512 LEU A O 1
ATOM 4036 N N . LYS A 1 513 ? -13.694 2.664 -1.811 1.00 77.69 513 LYS A N 1
ATOM 4037 C CA . LYS A 1 513 ? -13.836 1.994 -3.093 1.00 77.69 513 LYS A CA 1
ATOM 4038 C C . LYS A 1 513 ? -14.615 0.698 -2.874 1.00 77.69 513 LYS A C 1
ATOM 4040 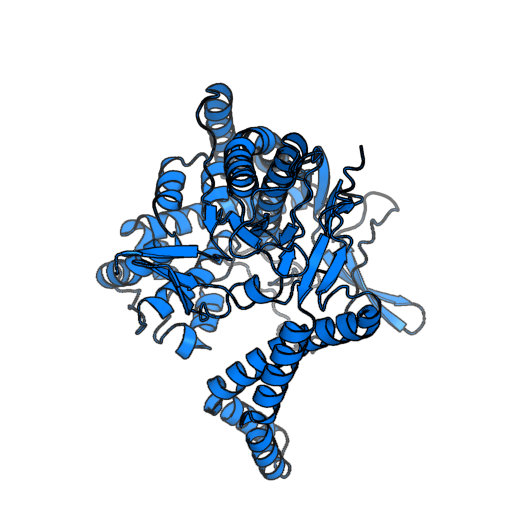O O . LYS A 1 513 ? -14.093 -0.222 -2.250 1.00 77.69 513 LYS A O 1
ATOM 4045 N N . PRO A 1 514 ? -15.840 0.577 -3.399 1.00 70.38 514 PRO A N 1
ATOM 4046 C CA . PRO A 1 514 ? -16.550 -0.694 -3.383 1.00 70.38 514 PRO A CA 1
ATOM 4047 C C . PRO A 1 514 ? -15.708 -1.760 -4.111 1.00 70.38 514 PRO A C 1
ATOM 4049 O O . PRO A 1 514 ? -15.373 -1.590 -5.284 1.00 70.38 514 PRO A O 1
ATOM 4052 N N . GLU A 1 515 ? -15.293 -2.817 -3.408 1.00 61.03 515 GLU A N 1
ATOM 4053 C CA . GLU A 1 515 ? -14.389 -3.858 -3.932 1.00 61.03 515 GLU A CA 1
ATOM 4054 C C . GLU A 1 515 ? -15.106 -5.185 -4.192 1.00 61.03 515 GLU A C 1
ATOM 4056 O O . GLU A 1 515 ? -14.760 -5.904 -5.128 1.00 61.03 515 GLU A O 1
ATOM 4061 N N . THR A 1 516 ? -16.124 -5.507 -3.391 1.00 55.47 516 THR A N 1
ATOM 4062 C CA . THR A 1 516 ? -16.985 -6.678 -3.611 1.00 55.47 516 THR A CA 1
ATOM 4063 C C . THR A 1 516 ? -18.411 -6.245 -3.870 1.00 55.47 516 THR A C 1
ATOM 4065 O O . THR A 1 516 ? -19.332 -6.810 -3.290 1.00 55.47 516 THR A O 1
ATOM 4068 N N . THR A 1 517 ? -18.585 -5.234 -4.725 1.00 46.84 517 THR A N 1
ATOM 4069 C CA . THR A 1 517 ? -19.878 -4.925 -5.337 1.00 46.84 517 THR A CA 1
ATOM 4070 C C . THR A 1 517 ? -20.519 -6.256 -5.681 1.00 46.84 517 THR A C 1
ATOM 4072 O O . THR A 1 517 ? -19.935 -6.979 -6.464 1.00 46.84 517 THR A O 1
ATOM 4075 N N . GLN A 1 518 ? -21.548 -6.672 -4.957 1.00 46.34 518 GLN A N 1
ATOM 4076 C CA . GLN A 1 518 ? -22.850 -6.767 -5.568 1.00 46.34 518 GLN A CA 1
ATOM 4077 C C . GLN A 1 518 ? -23.311 -5.322 -5.708 1.00 46.34 518 GLN A C 1
ATOM 4079 O O . GLN A 1 518 ? -23.802 -4.717 -4.760 1.00 46.34 518 GLN A O 1
ATOM 4084 N N . ALA A 1 519 ? -22.985 -4.701 -6.839 1.00 40.41 519 ALA A N 1
ATOM 4085 C CA . ALA A 1 519 ? -23.544 -3.401 -7.172 1.00 40.41 519 ALA A CA 1
ATOM 4086 C C . ALA A 1 519 ? -24.807 -3.696 -7.955 1.00 40.41 519 ALA A C 1
ATOM 4088 O O . ALA A 1 519 ? -24.733 -4.196 -9.075 1.00 40.41 519 ALA A O 1
ATOM 4089 N N . TRP A 1 520 ? -25.947 -3.406 -7.347 1.00 43.34 520 TRP A N 1
ATOM 4090 C CA . TRP A 1 520 ? -27.231 -3.442 -8.018 1.00 43.34 520 TRP A CA 1
ATOM 4091 C C . TRP A 1 520 ? -27.272 -2.256 -8.981 1.00 43.34 520 TRP A C 1
ATOM 4093 O O . TRP A 1 520 ? -27.526 -1.124 -8.572 1.00 43.34 520 TRP A O 1
ATOM 4103 N N . LYS A 1 521 ? -26.978 -2.480 -10.265 1.00 41.75 521 LYS A N 1
ATOM 4104 C CA . LYS A 1 521 ? -27.351 -1.498 -11.290 1.00 41.75 521 LYS A CA 1
ATOM 4105 C C . LYS A 1 521 ? -28.780 -1.794 -11.689 1.00 41.75 521 LYS A C 1
ATOM 4107 O O . LYS A 1 521 ? -29.047 -2.826 -12.298 1.00 41.75 521 LYS A O 1
ATOM 4112 N N . ILE A 1 522 ? -29.676 -0.897 -11.302 1.00 41.50 522 ILE A N 1
ATOM 4113 C CA . ILE A 1 522 ? -31.057 -0.884 -11.766 1.00 41.50 522 ILE A CA 1
ATOM 4114 C C . ILE A 1 522 ? -31.075 0.011 -13.003 1.00 41.50 522 ILE A C 1
ATOM 4116 O O . ILE A 1 522 ? -31.051 1.236 -12.894 1.00 41.50 522 ILE A O 1
ATOM 4120 N N . GLU A 1 523 ? -31.054 -0.598 -14.182 1.00 42.59 523 GLU A N 1
ATOM 4121 C CA . GLU A 1 523 ? -31.248 0.114 -15.443 1.00 42.59 523 GLU A CA 1
ATOM 4122 C C . GLU A 1 523 ? -32.745 0.114 -15.790 1.00 42.59 523 GLU A C 1
ATOM 4124 O O . GLU A 1 523 ? -33.378 -0.950 -15.739 1.00 42.59 523 GLU A O 1
ATOM 4129 N N . PRO A 1 524 ? -33.334 1.273 -16.147 1.00 40.41 524 PRO A N 1
ATOM 4130 C CA . PRO A 1 524 ? -34.654 1.304 -16.771 1.00 40.41 524 PRO A CA 1
ATOM 4131 C C . PRO A 1 524 ? -34.637 0.437 -18.037 1.00 40.41 524 PRO A C 1
ATOM 4133 O O . PRO A 1 524 ? -33.660 0.491 -18.788 1.00 40.41 524 PRO A O 1
ATOM 4136 N N . ALA A 1 525 ? -35.674 -0.384 -18.241 1.00 51.97 525 ALA A N 1
ATOM 4137 C CA . ALA A 1 525 ? -35.771 -1.285 -19.394 1.00 51.97 525 ALA A CA 1
ATOM 4138 C C . ALA A 1 525 ? -35.737 -0.581 -20.759 1.00 51.97 525 ALA A C 1
ATOM 4140 O O . ALA A 1 525 ? -36.258 0.554 -20.874 1.00 51.97 525 ALA A O 1
#